Protein AF-A0A9N9QKI6-F1 (afdb_monomer)

Foldseek 3Di:
DVVVVVVVVVVVVVVVVVVVVVVVVVVVVVVVVVVVVVVVVVVVVVVVVVVVVVVVVVVVVVVVVVVVVVVVVVVVVVVVVVCVVCVVVVPPPPPPDDPPPPPDDDDDDPPPVVVVVVVVVVVVLVVLCVVLVHPDSVCSVVSVVVVVVVVVVVVVVVVVVVVVVVVVVVVVVVVVVVVVVVVVVVVVVVVVVVVVVVVVVVVVVVVVVVVVVVVVVVVVVVVVVVVLLVVLQVLLQVLLPQPDDQDDDPPPDDDPVVVVVDPDRDGDRDDRDPDPVVSVVSSVVSVVSVVVVVVPDDDDPVNVVVVVVVVVVVVVVVVVVVVVVVCVVVVPDDPPPPPPPPDDDPVSVVVVVVVVVVVVVVVPPDDDDDDD

pLDDT: mean 79.23, std 18.13, range [33.47, 97.44]

Structure (mmCIF, N/CA/C/O backbone):
data_AF-A0A9N9QKI6-F1
#
_entry.id   AF-A0A9N9QKI6-F1
#
loop_
_atom_site.group_PDB
_atom_site.id
_atom_site.type_symbol
_atom_site.label_atom_id
_atom_site.label_alt_id
_atom_site.label_comp_id
_atom_site.label_asym_id
_atom_site.label_entity_id
_atom_site.label_seq_id
_atom_site.pdbx_PDB_ins_code
_atom_site.Cartn_x
_atom_site.Cartn_y
_atom_site.Cartn_z
_atom_site.occupancy
_atom_site.B_iso_or_equiv
_atom_site.auth_seq_id
_atom_site.auth_comp_id
_atom_site.auth_asym_id
_atom_site.auth_atom_id
_atom_site.pdbx_PDB_model_num
ATOM 1 N N . MET A 1 1 ? -40.075 35.795 35.682 1.00 77.44 1 MET A N 1
ATOM 2 C CA . MET A 1 1 ? -38.719 36.186 35.231 1.00 77.44 1 MET A CA 1
ATOM 3 C C . MET A 1 1 ? -37.867 34.961 34.896 1.00 77.44 1 MET A C 1
ATOM 5 O O . MET A 1 1 ? -37.485 34.826 33.744 1.00 77.44 1 MET A O 1
ATOM 9 N N . TYR A 1 2 ? -37.691 34.011 35.823 1.00 86.31 2 TYR A N 1
ATOM 10 C CA . TYR A 1 2 ? -36.902 32.781 35.617 1.00 86.31 2 TYR A CA 1
ATOM 11 C C . TYR A 1 2 ? -37.289 31.930 34.400 1.00 86.31 2 TYR A C 1
ATOM 13 O O . TYR A 1 2 ? -36.411 31.477 33.680 1.00 86.31 2 TYR A O 1
ATOM 21 N N . LYS A 1 3 ? -38.587 31.775 34.104 1.00 92.75 3 LYS A N 1
ATOM 22 C CA . LYS A 1 3 ? -39.044 31.003 32.934 1.00 92.75 3 LYS A CA 1
ATOM 23 C C . LYS A 1 3 ? -38.512 31.560 31.604 1.00 92.75 3 LYS A C 1
ATOM 25 O O . LYS A 1 3 ? -38.018 30.800 30.788 1.00 92.75 3 LYS A O 1
ATOM 30 N N . LYS A 1 4 ? -38.510 32.891 31.441 1.00 93.00 4 LYS A N 1
ATOM 31 C CA . LYS A 1 4 ? -37.954 33.552 30.246 1.00 93.00 4 LYS A CA 1
ATOM 32 C C . LYS A 1 4 ? -36.444 33.337 30.124 1.00 93.00 4 LYS A C 1
ATOM 34 O O . LYS A 1 4 ? -35.958 33.111 29.027 1.00 93.00 4 LYS A O 1
ATOM 39 N N . ILE A 1 5 ? -35.717 33.388 31.242 1.00 92.75 5 ILE A N 1
ATOM 40 C CA . ILE A 1 5 ? -34.270 33.122 31.269 1.00 92.75 5 ILE A CA 1
ATOM 41 C C . ILE A 1 5 ? -33.995 31.668 30.858 1.00 92.75 5 ILE A C 1
ATOM 43 O O . ILE A 1 5 ? -33.109 31.410 30.052 1.00 92.75 5 ILE A O 1
ATOM 47 N N . LEU A 1 6 ? -34.795 30.725 31.356 1.00 93.88 6 LEU A N 1
ATOM 48 C CA . LEU A 1 6 ? -34.656 29.301 31.055 1.00 93.88 6 LEU A CA 1
ATOM 49 C C . LEU A 1 6 ? -34.976 28.986 29.583 1.00 93.88 6 LEU A C 1
ATOM 51 O O . LEU A 1 6 ? -34.289 28.174 28.967 1.00 93.88 6 LEU A O 1
ATOM 55 N N . ASP A 1 7 ? -35.965 29.666 29.001 1.00 94.31 7 ASP A N 1
ATOM 56 C CA . ASP A 1 7 ? -36.295 29.548 27.577 1.00 94.31 7 ASP A CA 1
ATOM 57 C C . ASP A 1 7 ? -35.182 30.116 26.677 1.00 94.31 7 ASP A C 1
ATOM 59 O O . ASP A 1 7 ? -34.852 29.505 25.660 1.00 94.31 7 ASP A O 1
ATOM 63 N N . ILE A 1 8 ? -34.551 31.232 27.070 1.00 93.88 8 ILE A N 1
ATOM 64 C CA . ILE A 1 8 ? -33.384 31.792 26.364 1.00 93.88 8 ILE A CA 1
ATOM 65 C C . ILE A 1 8 ? -32.210 30.808 26.417 1.00 93.88 8 ILE A C 1
ATOM 67 O O . ILE A 1 8 ? -31.678 30.452 25.372 1.00 93.88 8 ILE A O 1
ATOM 71 N N . LEU A 1 9 ? -31.871 30.282 27.598 1.00 94.62 9 LEU A N 1
ATOM 72 C CA . LEU A 1 9 ? -30.766 29.328 27.753 1.00 94.62 9 LEU A CA 1
ATOM 73 C C . LEU A 1 9 ? -30.977 28.036 26.952 1.00 94.62 9 LEU A C 1
ATOM 75 O O . LEU A 1 9 ? -30.029 27.501 26.383 1.00 94.62 9 LEU A O 1
ATOM 79 N N . LYS A 1 10 ? -32.216 27.537 26.861 1.00 94.44 10 LYS A N 1
ATOM 80 C CA . LYS A 1 10 ? -32.540 26.384 26.005 1.00 94.44 10 LYS A CA 1
ATOM 81 C C . LYS A 1 10 ? -32.345 26.697 24.525 1.00 94.44 10 LYS A C 1
ATOM 83 O O . LYS A 1 10 ? -31.829 25.858 23.787 1.00 94.44 10 LYS A O 1
ATOM 88 N N . LYS A 1 11 ? -32.750 27.893 24.093 1.00 95.00 11 LYS A N 1
ATOM 89 C CA . LYS A 1 11 ? -32.579 28.337 22.709 1.00 95.00 11 LYS A CA 1
ATOM 90 C C . LYS A 1 11 ? -31.095 28.489 22.364 1.00 95.00 11 LYS A C 1
ATOM 92 O O . LYS A 1 11 ? -30.660 27.966 21.343 1.00 95.00 11 LYS A O 1
ATOM 97 N N . ASP A 1 12 ? -30.322 29.107 23.251 1.00 95.12 12 ASP A N 1
ATOM 98 C CA . ASP A 1 12 ? -28.875 29.269 23.103 1.00 95.12 12 ASP A CA 1
ATOM 99 C C . ASP A 1 12 ? -28.168 27.914 23.082 1.00 95.12 12 ASP A C 1
ATOM 101 O O . ASP A 1 12 ? -27.358 27.662 22.195 1.00 95.12 12 ASP A O 1
ATOM 105 N N . SER A 1 13 ? -28.539 26.992 23.978 1.00 94.62 13 SER A N 1
ATOM 106 C CA . SER A 1 13 ? -28.019 25.622 23.965 1.00 94.62 13 SER A CA 1
ATOM 107 C C . SER A 1 13 ? -28.255 24.939 22.618 1.00 94.62 13 SER A C 1
ATOM 109 O O . SER A 1 13 ? -27.341 24.306 22.101 1.00 94.62 13 SER A O 1
ATOM 111 N N . SER A 1 14 ? -29.445 25.084 22.026 1.00 93.81 14 SER A N 1
ATOM 112 C CA . SER A 1 14 ? -29.738 24.520 20.704 1.00 93.81 14 SER A CA 1
ATOM 113 C C . SER A 1 14 ? -28.871 25.140 19.606 1.00 93.81 14 SER A C 1
ATOM 115 O O . SER A 1 14 ? -28.397 24.414 18.734 1.00 93.81 14 SER A O 1
ATOM 117 N N . TYR A 1 15 ? -28.649 26.458 19.633 1.00 95.62 15 TYR A N 1
ATOM 118 C CA . TYR A 1 15 ? -27.771 27.119 18.665 1.00 95.62 15 TYR A CA 1
ATOM 119 C C . TYR A 1 15 ? -26.319 26.660 18.816 1.00 95.62 15 TYR A C 1
ATOM 121 O O . TYR A 1 15 ? -25.678 26.331 17.818 1.00 95.62 15 TYR A O 1
ATOM 129 N N . PHE A 1 16 ? -25.813 26.569 20.048 1.00 95.81 16 PHE A N 1
ATOM 130 C CA . PHE A 1 16 ? -24.457 26.089 20.305 1.00 95.81 16 PHE A CA 1
ATOM 131 C C . PHE A 1 16 ? -24.263 24.639 19.857 1.00 95.81 16 PHE A C 1
ATOM 133 O O . PHE A 1 16 ? -23.225 24.330 19.276 1.00 95.81 16 PHE A O 1
ATOM 140 N N . THR A 1 17 ? -25.251 23.759 20.048 1.00 95.69 17 THR A N 1
ATOM 141 C CA . THR A 1 17 ? -25.173 22.374 19.561 1.00 95.69 17 THR A CA 1
ATOM 142 C C . THR A 1 17 ? -25.013 22.317 18.042 1.00 95.69 17 THR A C 1
ATOM 144 O O . THR A 1 17 ? -24.105 21.643 17.560 1.00 95.69 17 THR A O 1
ATOM 147 N N . VAL A 1 18 ? -25.824 23.070 17.289 1.00 95.94 18 VAL A N 1
ATOM 148 C CA . VAL A 1 18 ? -25.746 23.101 15.817 1.00 95.94 18 VAL A CA 1
ATOM 149 C C . VAL A 1 18 ? -24.390 23.631 15.340 1.00 95.94 18 VAL A C 1
ATOM 151 O O . VAL A 1 18 ? -23.778 23.052 14.444 1.00 95.94 18 VAL A O 1
ATOM 154 N N . VAL A 1 19 ? -23.879 24.697 15.966 1.00 96.19 19 VAL A N 1
ATOM 155 C CA . VAL A 1 19 ? -22.561 25.263 15.630 1.00 96.19 19 VAL A CA 1
ATOM 156 C C . VAL A 1 19 ? -21.435 24.269 15.928 1.00 96.19 19 VAL A C 1
ATOM 158 O O . VAL A 1 19 ? -20.532 24.098 15.110 1.00 96.19 19 VAL A O 1
ATOM 161 N N . LEU A 1 20 ? -21.488 23.572 17.066 1.00 96.25 20 LEU A N 1
ATOM 162 C CA . LEU A 1 20 ? -20.483 22.571 17.431 1.00 96.25 20 LEU A CA 1
ATOM 163 C C . LEU A 1 20 ? -20.499 21.359 16.494 1.00 96.25 20 LEU A C 1
ATOM 165 O O . LEU A 1 20 ? -19.438 20.821 16.177 1.00 96.25 20 LEU A O 1
ATOM 169 N N . GLU A 1 21 ? -21.670 20.916 16.037 1.00 95.56 21 GLU A N 1
ATOM 170 C CA . GLU A 1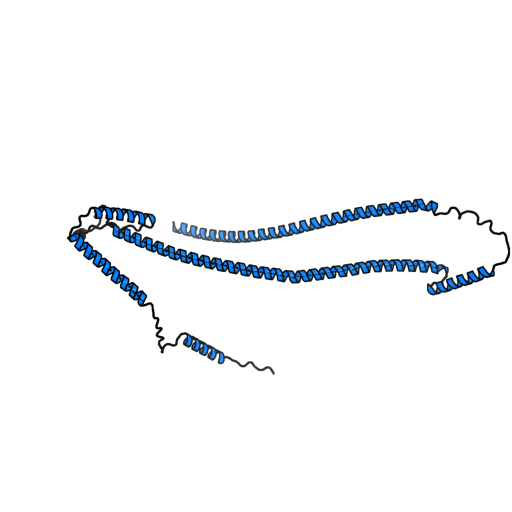 21 ? -21.764 19.841 15.045 1.00 95.56 21 GLU A CA 1
ATOM 171 C C . GLU A 1 21 ? -21.216 20.264 13.681 1.00 95.56 21 GLU A C 1
ATOM 173 O O . GLU A 1 21 ? -20.446 19.511 13.078 1.00 95.56 21 GLU A O 1
ATOM 178 N N . ALA A 1 22 ? -21.530 21.483 13.232 1.00 95.38 22 ALA A N 1
ATOM 179 C CA . ALA A 1 22 ? -20.972 22.041 12.003 1.00 95.38 22 ALA A CA 1
ATOM 180 C C . ALA A 1 22 ? -19.438 22.138 12.071 1.00 95.38 22 ALA A C 1
ATOM 182 O O . ALA A 1 22 ? -18.756 21.698 11.146 1.00 95.38 22 ALA A O 1
ATOM 183 N N . LEU A 1 23 ? -18.883 22.610 13.194 1.00 96.06 23 LEU A N 1
ATOM 184 C CA . LEU A 1 23 ? -17.434 22.659 13.416 1.00 96.06 23 LEU A CA 1
ATOM 185 C C . LEU A 1 23 ? -16.793 21.266 13.401 1.00 96.06 23 LEU A C 1
ATOM 187 O O . LEU A 1 23 ? -15.739 21.079 12.801 1.00 96.06 23 LEU A O 1
ATOM 191 N N . LYS A 1 24 ? -17.430 20.257 14.008 1.00 96.62 24 LYS A N 1
ATOM 192 C CA . LYS A 1 24 ? -16.926 18.872 13.967 1.00 96.62 24 LYS A CA 1
ATOM 193 C C . LYS A 1 24 ? -16.885 18.316 12.544 1.00 96.62 24 LYS A C 1
ATOM 195 O O . LYS A 1 24 ? -15.946 17.594 12.202 1.00 96.62 24 LYS A O 1
ATOM 200 N N . LEU A 1 25 ? -17.902 18.607 11.732 1.00 96.19 25 LEU A N 1
ATOM 201 C CA . LEU A 1 25 ? -17.941 18.200 10.327 1.00 96.19 25 LEU A CA 1
ATOM 202 C C . LEU A 1 25 ? -16.851 18.901 9.516 1.00 96.19 25 LEU A C 1
ATOM 204 O O . LEU A 1 25 ? -16.135 18.230 8.772 1.00 96.19 25 LEU A O 1
ATOM 208 N N . ASP A 1 26 ? -16.679 20.206 9.716 1.00 97.25 26 ASP A N 1
ATOM 209 C CA . ASP A 1 26 ? -15.653 20.985 9.026 1.00 97.25 26 ASP A CA 1
ATOM 210 C C . ASP A 1 26 ? -14.239 20.522 9.405 1.00 97.25 26 ASP A C 1
ATOM 212 O O . ASP A 1 26 ? -13.434 20.236 8.524 1.00 97.25 26 ASP A O 1
ATOM 216 N N . CYS A 1 27 ? -13.952 20.280 10.690 1.00 94.00 27 CYS A N 1
ATOM 217 C CA . CYS A 1 27 ? -12.669 19.709 11.114 1.00 94.00 27 CYS A CA 1
ATOM 218 C C . CYS A 1 27 ? -12.373 18.356 10.447 1.00 94.00 27 CYS A C 1
ATOM 220 O O . CYS A 1 27 ? -11.236 18.092 10.054 1.00 94.00 27 CYS A O 1
ATOM 222 N N . ARG A 1 28 ? -13.381 17.487 10.282 1.00 94.75 28 ARG A N 1
ATOM 223 C CA . ARG A 1 28 ? -13.208 16.213 9.560 1.00 94.75 28 ARG A CA 1
ATOM 224 C C . ARG A 1 28 ? -12.932 16.435 8.074 1.00 94.75 28 ARG A C 1
ATOM 226 O O . ARG A 1 28 ? -12.113 15.716 7.504 1.00 94.75 28 ARG A O 1
ATOM 233 N N . ALA A 1 29 ? -13.611 17.394 7.447 1.00 94.00 29 ALA A N 1
ATOM 234 C CA . ALA A 1 29 ? -13.394 17.737 6.046 1.00 94.00 29 ALA A CA 1
ATOM 235 C C . ALA A 1 29 ? -11.991 18.323 5.827 1.00 94.00 29 ALA A C 1
ATOM 237 O O . ALA A 1 29 ? -11.254 17.833 4.974 1.00 94.00 29 ALA A O 1
ATOM 238 N N . GLN A 1 30 ? -11.579 19.283 6.659 1.00 95.81 30 GLN A N 1
ATOM 239 C CA . GLN A 1 30 ? -10.234 19.858 6.644 1.00 95.81 30 GLN A CA 1
ATOM 240 C C . GLN A 1 30 ? -9.158 18.792 6.870 1.00 95.81 30 GLN A C 1
ATOM 242 O O . GLN A 1 30 ? -8.175 18.759 6.135 1.00 95.81 30 GLN A O 1
ATOM 247 N N . GLY A 1 31 ? -9.369 17.870 7.817 1.00 95.06 31 GLY A N 1
ATOM 248 C CA . GLY A 1 31 ? -8.457 16.749 8.051 1.00 95.06 31 GLY A CA 1
ATOM 249 C C . GLY A 1 31 ? -8.259 15.876 6.808 1.00 95.06 31 GLY A C 1
ATOM 250 O O . GLY A 1 31 ? -7.126 15.541 6.467 1.00 95.06 31 GLY A O 1
ATOM 251 N N . LYS A 1 32 ? -9.338 15.572 6.072 1.00 95.38 32 LYS A N 1
ATOM 252 C CA . LYS A 1 32 ? -9.251 14.840 4.796 1.00 95.38 32 LYS A CA 1
ATOM 253 C C . LYS A 1 32 ? -8.505 15.631 3.722 1.00 95.38 32 LYS A C 1
ATOM 255 O O . LYS A 1 32 ? -7.673 15.057 3.027 1.00 95.38 32 LYS A O 1
ATOM 260 N N . CYS A 1 33 ? -8.776 16.929 3.597 1.00 95.00 33 CYS A N 1
ATOM 261 C CA . CYS A 1 33 ? -8.074 17.789 2.643 1.00 95.00 33 CYS A CA 1
ATOM 262 C C . CYS A 1 33 ? -6.569 17.852 2.935 1.00 95.00 33 CYS A C 1
ATOM 264 O O . CYS A 1 33 ? -5.764 17.769 2.012 1.00 95.00 33 CYS A O 1
ATOM 266 N N . LEU A 1 34 ? -6.184 17.961 4.209 1.00 95.19 34 LEU A N 1
ATOM 267 C CA . LEU A 1 34 ? -4.786 18.049 4.630 1.00 95.19 34 LEU A CA 1
ATOM 268 C C . LEU A 1 34 ? -4.047 16.723 4.401 1.00 95.19 34 LEU A C 1
ATOM 270 O O . LEU A 1 34 ? -2.918 16.726 3.910 1.00 95.19 34 LEU A O 1
ATOM 274 N N . MET A 1 35 ? -4.708 15.592 4.661 1.00 94.50 35 MET A N 1
ATOM 275 C CA . MET A 1 35 ? -4.182 14.264 4.332 1.00 94.50 35 MET A CA 1
ATOM 276 C C . MET A 1 35 ? -3.962 14.108 2.820 1.00 94.50 35 MET A C 1
ATOM 278 O O . MET A 1 35 ? -2.855 13.779 2.406 1.00 94.50 35 MET A O 1
ATOM 282 N N . GLY A 1 36 ? -4.955 14.458 1.994 1.00 93.56 36 GLY A N 1
ATOM 283 C CA . GLY A 1 36 ? -4.822 14.395 0.533 1.00 93.56 36 GLY A CA 1
ATOM 284 C C . GLY A 1 36 ? -3.749 15.338 -0.025 1.00 93.56 36 GLY A C 1
ATOM 285 O O . GLY A 1 36 ? -2.999 14.967 -0.924 1.00 93.56 36 GLY A O 1
ATOM 286 N N . ALA A 1 37 ? -3.608 16.541 0.541 1.00 93.94 37 ALA A N 1
ATOM 287 C CA . ALA A 1 37 ? -2.525 17.456 0.180 1.00 93.94 37 ALA A CA 1
ATOM 288 C C . ALA A 1 37 ? -1.141 16.886 0.539 1.00 93.94 37 ALA A C 1
ATOM 290 O O . ALA A 1 37 ? -0.186 17.068 -0.214 1.00 93.94 37 ALA A O 1
ATOM 291 N N . THR A 1 38 ? -1.041 16.169 1.661 1.00 93.94 38 THR A N 1
ATOM 292 C CA . THR A 1 38 ? 0.203 15.525 2.105 1.00 93.94 38 THR A CA 1
ATOM 293 C C . THR A 1 38 ? 0.582 14.363 1.190 1.00 93.94 38 THR A C 1
ATOM 295 O O . THR A 1 38 ? 1.728 14.294 0.755 1.00 93.94 38 THR A O 1
ATOM 298 N N . GLU A 1 39 ? -0.373 13.500 0.837 1.00 94.25 39 GLU A N 1
ATOM 299 C CA . GLU A 1 39 ? -0.168 12.397 -0.114 1.00 94.25 39 GLU A CA 1
ATOM 300 C C . GLU A 1 39 ? 0.301 12.919 -1.481 1.00 94.25 39 GLU A C 1
ATOM 302 O O . GLU A 1 39 ? 1.293 12.443 -2.031 1.00 94.25 39 GLU A O 1
ATOM 307 N N . MET A 1 40 ? -0.346 13.967 -2.002 1.00 94.62 40 MET A N 1
ATOM 308 C CA . MET A 1 40 ? 0.076 14.606 -3.254 1.00 94.62 40 MET A CA 1
ATOM 309 C C . MET A 1 40 ? 1.467 15.240 -3.148 1.00 94.62 40 MET A C 1
ATOM 311 O O . MET A 1 40 ? 2.255 15.158 -4.090 1.00 94.62 40 MET A O 1
ATOM 315 N N . GLY A 1 41 ? 1.788 15.851 -2.005 1.00 96.06 41 GLY A N 1
ATOM 316 C CA . GLY A 1 41 ? 3.115 16.398 -1.732 1.00 96.06 41 GLY A CA 1
ATOM 317 C C . GLY A 1 41 ? 4.204 15.323 -1.728 1.00 96.06 41 GLY A C 1
ATOM 318 O O . GLY A 1 41 ? 5.265 15.534 -2.312 1.00 96.06 41 GLY A O 1
ATOM 319 N N . GLN A 1 42 ? 3.927 14.161 -1.132 1.00 92.75 42 GLN A N 1
ATOM 320 C CA . GLN A 1 42 ? 4.841 13.016 -1.124 1.00 92.75 42 GLN A CA 1
ATO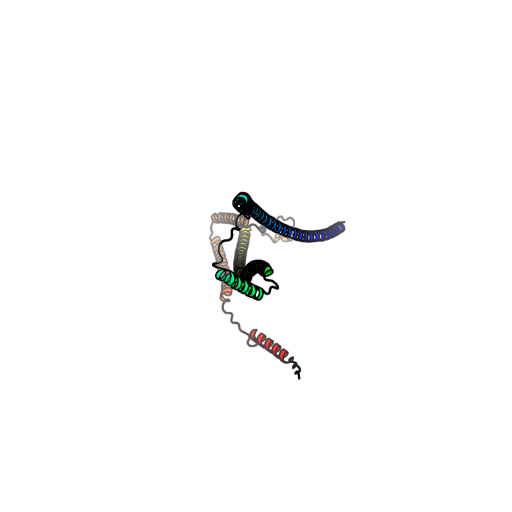M 321 C C . GLN A 1 42 ? 5.080 12.480 -2.538 1.00 92.75 42 GLN A C 1
ATOM 323 O O . GLN A 1 42 ? 6.231 12.381 -2.955 1.00 92.75 42 GLN A O 1
ATOM 328 N N . LEU A 1 43 ? 4.017 12.249 -3.314 1.00 92.69 43 LEU A N 1
ATOM 329 C CA . LEU A 1 43 ? 4.129 11.792 -4.705 1.00 92.69 43 LEU A CA 1
ATOM 330 C C . LEU A 1 43 ? 4.928 12.770 -5.579 1.00 92.69 43 LEU A C 1
ATOM 332 O O . LEU A 1 43 ? 5.757 12.362 -6.391 1.00 92.69 43 LEU A O 1
ATOM 336 N N . ALA A 1 44 ? 4.706 14.076 -5.410 1.00 94.31 44 ALA A N 1
ATOM 337 C CA . ALA A 1 44 ? 5.462 15.094 -6.132 1.00 94.31 44 ALA A CA 1
ATOM 338 C C . ALA A 1 44 ? 6.951 15.099 -5.743 1.00 94.31 44 ALA A C 1
ATOM 340 O O . ALA A 1 44 ? 7.808 15.340 -6.596 1.00 94.31 44 ALA A O 1
ATOM 341 N N . MET A 1 45 ? 7.262 14.829 -4.473 1.00 94.00 45 MET A N 1
ATOM 342 C CA . MET A 1 45 ? 8.632 14.747 -3.970 1.00 94.00 45 MET A CA 1
ATOM 343 C C . MET A 1 45 ? 9.361 13.513 -4.509 1.00 94.00 45 MET A C 1
ATOM 345 O O . MET A 1 45 ? 10.482 13.647 -4.996 1.00 94.00 45 MET A O 1
ATOM 349 N N . GLU A 1 46 ? 8.704 12.351 -4.512 1.00 94.12 46 GLU A N 1
ATOM 350 C CA . GLU A 1 46 ? 9.223 11.122 -5.128 1.00 94.12 46 GLU A CA 1
ATOM 351 C C . GLU A 1 46 ? 9.506 11.336 -6.619 1.00 94.12 46 GLU A C 1
ATOM 353 O O . GLU A 1 46 ? 10.614 11.081 -7.091 1.00 94.12 46 GLU A O 1
ATOM 358 N N . TYR A 1 47 ? 8.552 11.925 -7.348 1.00 95.56 47 TYR A N 1
ATOM 359 C CA . TYR A 1 47 ? 8.730 12.229 -8.767 1.00 95.56 47 TYR A CA 1
ATOM 360 C C . TYR A 1 47 ? 9.897 13.195 -9.025 1.00 95.56 47 TYR A C 1
ATOM 362 O O . TYR A 1 47 ? 10.633 13.058 -10.008 1.00 95.56 47 TYR A O 1
ATOM 370 N N . LEU A 1 48 ? 10.083 14.191 -8.154 1.00 95.50 48 LEU A N 1
ATOM 371 C CA . LEU A 1 48 ? 11.200 15.125 -8.249 1.00 95.50 48 LEU A CA 1
ATOM 372 C C . LEU A 1 48 ? 12.544 14.416 -8.037 1.00 95.50 48 LEU A C 1
ATOM 374 O O . LEU A 1 48 ? 13.504 14.706 -8.756 1.00 95.50 48 LEU A O 1
ATOM 378 N N . ASP A 1 49 ? 12.626 13.513 -7.065 1.00 95.06 49 ASP A N 1
ATOM 379 C CA . ASP A 1 49 ? 13.857 12.791 -6.760 1.00 95.06 49 ASP A CA 1
ATOM 380 C C . ASP A 1 49 ? 14.213 11.771 -7.850 1.00 95.06 49 ASP A C 1
ATOM 382 O O . ASP A 1 49 ? 15.372 11.735 -8.276 1.00 95.06 49 ASP A O 1
ATOM 386 N N . ASP A 1 50 ? 13.228 11.071 -8.418 1.00 94.62 50 ASP A N 1
ATOM 387 C CA . ASP A 1 50 ? 13.414 10.234 -9.610 1.00 94.62 50 ASP A CA 1
ATOM 388 C C . ASP A 1 50 ? 13.955 11.056 -10.785 1.00 94.62 50 ASP A C 1
ATOM 390 O O . ASP A 1 50 ? 14.933 10.681 -11.440 1.00 94.62 50 ASP A O 1
ATOM 394 N N . ARG A 1 51 ? 13.374 12.238 -11.027 1.00 93.75 51 ARG A N 1
ATOM 395 C CA . ARG A 1 51 ? 13.829 13.132 -12.099 1.00 93.75 51 ARG A CA 1
ATOM 396 C C . ARG A 1 51 ? 15.246 13.635 -11.877 1.00 93.75 51 ARG A C 1
ATOM 398 O O . ARG A 1 51 ? 16.016 13.676 -12.837 1.00 93.75 51 ARG A O 1
ATOM 405 N N . LYS A 1 52 ? 15.623 13.985 -10.644 1.00 96.31 52 LYS A N 1
ATOM 406 C CA . LYS A 1 52 ? 17.010 14.348 -10.308 1.00 96.31 52 LYS A CA 1
ATOM 407 C C . LYS A 1 52 ? 17.960 13.178 -10.539 1.00 96.31 52 LYS A C 1
ATOM 409 O O . LYS A 1 52 ? 19.057 13.383 -11.059 1.00 96.31 52 LYS A O 1
ATOM 414 N N . PHE A 1 53 ? 17.563 11.966 -10.159 1.00 95.94 53 PHE A N 1
ATOM 415 C CA . PHE A 1 53 ? 18.373 10.773 -10.370 1.00 95.94 53 PHE A CA 1
ATOM 416 C C . PHE A 1 53 ? 18.608 10.511 -11.863 1.00 95.94 53 PHE A C 1
ATOM 418 O O . PHE A 1 53 ? 19.761 10.354 -12.276 1.00 95.94 53 PHE A O 1
ATOM 425 N N . GLU A 1 54 ? 17.553 10.545 -12.683 1.00 95.44 54 GLU A N 1
ATOM 426 C CA . GLU A 1 54 ? 17.673 10.389 -14.136 1.00 95.44 54 GLU A CA 1
ATOM 427 C C . GLU A 1 54 ? 18.545 11.480 -14.762 1.00 95.44 54 GLU A C 1
ATOM 429 O O . GLU A 1 54 ? 19.418 11.171 -15.573 1.00 95.44 54 GLU A O 1
ATOM 434 N N . PHE A 1 55 ? 18.377 12.740 -14.345 1.00 96.88 55 PHE A N 1
ATOM 435 C CA . PHE A 1 55 ? 19.219 13.840 -14.816 1.00 96.88 55 PHE A CA 1
ATOM 436 C C . PHE A 1 55 ? 20.694 13.614 -14.489 1.00 96.88 55 PHE A C 1
ATOM 438 O O . PHE A 1 55 ? 21.543 13.742 -15.367 1.00 96.88 55 PHE A O 1
ATOM 445 N N . ASN A 1 56 ? 21.006 13.228 -13.251 1.00 96.38 56 ASN A N 1
ATOM 446 C CA . ASN A 1 56 ? 22.379 12.957 -12.827 1.00 96.38 56 ASN A CA 1
ATOM 447 C C . ASN A 1 56 ? 22.992 11.775 -13.589 1.00 96.38 56 ASN A C 1
ATOM 449 O O . ASN A 1 56 ? 24.185 11.784 -13.908 1.00 96.38 56 ASN A O 1
ATOM 453 N N . LYS A 1 57 ? 22.196 10.741 -13.875 1.00 96.62 57 LYS A N 1
ATOM 454 C CA . LYS A 1 57 ? 22.627 9.600 -14.687 1.00 96.62 57 LYS A CA 1
ATOM 455 C C . LYS A 1 57 ? 22.932 10.043 -16.118 1.00 96.62 57 LYS A C 1
ATOM 457 O O . LYS A 1 57 ? 24.033 9.789 -16.607 1.00 96.62 57 LYS A O 1
ATOM 462 N N . LEU A 1 58 ? 22.008 10.768 -16.744 1.00 96.19 58 LEU A N 1
ATOM 463 C CA . LEU A 1 58 ? 22.163 11.281 -18.101 1.00 96.19 58 LEU A CA 1
ATOM 464 C C . LEU A 1 58 ? 23.361 12.234 -18.211 1.00 96.19 58 LEU A C 1
ATOM 466 O O . LEU A 1 58 ? 24.140 12.148 -19.156 1.00 96.19 58 LEU A O 1
ATOM 470 N N . GLU A 1 59 ? 23.569 13.105 -17.223 1.00 97.00 59 GLU A N 1
ATOM 471 C CA . GLU A 1 59 ? 24.716 14.012 -17.185 1.00 97.00 59 GLU A CA 1
ATOM 472 C C . GLU A 1 59 ? 26.045 13.238 -17.163 1.00 97.00 59 GLU A C 1
ATOM 474 O O . GLU A 1 59 ? 26.985 13.584 -17.886 1.00 97.00 59 GLU A O 1
ATOM 479 N N . LYS A 1 60 ? 26.133 12.163 -16.367 1.00 96.94 60 LYS A N 1
ATOM 480 C CA . LYS A 1 60 ? 27.317 11.290 -16.329 1.00 96.94 60 LYS A CA 1
ATOM 481 C C . LYS A 1 60 ? 27.554 10.604 -17.674 1.00 96.94 60 LYS A C 1
ATOM 483 O O . LYS A 1 60 ? 28.694 10.587 -18.140 1.00 96.94 60 LYS A O 1
ATOM 488 N N . GLU A 1 61 ? 26.503 10.083 -18.304 1.00 96.25 61 GLU A N 1
ATOM 489 C CA . GLU A 1 61 ? 26.580 9.444 -19.624 1.00 96.25 61 GLU A CA 1
ATOM 490 C C . GLU A 1 61 ? 27.030 10.433 -20.708 1.00 96.25 61 GLU A C 1
ATOM 492 O O . GLU A 1 61 ? 27.958 10.141 -21.465 1.00 96.25 61 GLU A O 1
ATOM 497 N N . ILE A 1 62 ? 26.463 11.643 -20.732 1.00 95.88 62 ILE A N 1
ATOM 498 C CA . ILE A 1 62 ? 26.862 12.708 -21.663 1.00 95.88 62 ILE A CA 1
ATOM 499 C C . ILE A 1 62 ? 28.329 13.086 -21.446 1.00 95.88 62 ILE A C 1
ATOM 501 O O . ILE A 1 62 ? 29.086 13.179 -22.413 1.00 95.88 62 ILE A O 1
ATOM 505 N N . LYS A 1 63 ? 28.772 13.267 -20.195 1.00 97.12 63 LYS A N 1
ATOM 506 C CA . LYS A 1 63 ? 30.180 13.577 -19.889 1.00 97.12 63 LYS A CA 1
ATOM 507 C C . LYS A 1 63 ? 31.126 12.468 -20.349 1.00 97.12 63 LYS A C 1
ATOM 509 O O . LYS A 1 63 ? 32.202 12.770 -20.867 1.00 97.12 63 LYS A O 1
ATOM 514 N N . ALA A 1 64 ? 30.749 11.202 -20.172 1.00 96.25 64 ALA A N 1
ATOM 515 C CA . ALA A 1 64 ? 31.535 10.067 -20.649 1.00 96.25 64 ALA A CA 1
ATOM 516 C C . ALA A 1 64 ? 31.624 10.057 -22.184 1.00 96.25 64 ALA A C 1
ATOM 518 O O . ALA A 1 64 ? 32.727 9.997 -22.729 1.00 96.25 64 ALA A O 1
ATOM 519 N N . ASN A 1 65 ? 30.490 10.232 -22.868 1.00 96.62 65 ASN A N 1
ATOM 520 C CA . ASN A 1 65 ? 30.419 10.289 -24.328 1.00 96.62 65 ASN A CA 1
ATOM 521 C C . ASN A 1 65 ? 31.237 11.458 -24.903 1.00 96.62 65 ASN A C 1
ATOM 523 O O . ASN A 1 65 ? 31.978 11.289 -25.868 1.00 96.62 65 ASN A O 1
ATOM 527 N N . MET A 1 66 ? 31.167 12.639 -24.281 1.00 95.56 66 MET A N 1
ATOM 528 C CA . MET A 1 66 ? 31.966 13.802 -24.679 1.00 95.56 66 MET A CA 1
ATOM 529 C C . MET A 1 66 ? 33.468 13.532 -24.562 1.00 95.56 66 MET A C 1
ATOM 531 O O . MET A 1 66 ? 34.213 13.828 -25.495 1.00 95.56 66 MET A O 1
ATOM 535 N N . LYS A 1 67 ? 33.918 12.906 -23.465 1.00 96.69 67 LYS A N 1
ATOM 536 C CA . LYS A 1 67 ? 35.328 12.510 -23.302 1.00 96.69 67 LYS A CA 1
ATOM 537 C C . LYS A 1 67 ? 35.764 11.481 -24.345 1.00 96.69 67 LYS A C 1
ATOM 539 O O . LYS A 1 67 ? 36.887 11.551 -24.839 1.00 96.69 67 LYS A O 1
ATOM 544 N N . GLU A 1 68 ? 34.907 10.525 -24.681 1.00 95.12 68 GLU A N 1
ATOM 545 C CA . GLU A 1 68 ? 35.188 9.519 -25.708 1.00 95.12 68 GLU A CA 1
ATOM 546 C C . GLU A 1 68 ? 35.281 10.137 -27.110 1.00 95.12 68 GLU A C 1
ATOM 548 O O . GLU A 1 68 ? 36.243 9.881 -27.840 1.00 95.12 68 GLU A O 1
ATOM 553 N N . ARG A 1 69 ? 34.349 11.031 -27.461 1.00 94.19 69 ARG A N 1
ATOM 554 C CA . ARG A 1 69 ? 34.407 11.809 -28.707 1.00 94.19 69 ARG A CA 1
ATOM 555 C C . ARG A 1 69 ? 35.669 12.655 -28.789 1.00 94.19 69 ARG A C 1
ATOM 557 O O . ARG A 1 69 ? 36.308 12.679 -29.836 1.00 94.19 69 ARG A O 1
ATOM 564 N N . GLU A 1 70 ? 36.069 13.301 -27.695 1.00 96.44 70 GLU A N 1
ATOM 565 C CA . GLU A 1 70 ? 37.310 14.078 -27.648 1.00 96.44 70 GLU A CA 1
ATOM 566 C C . GLU A 1 70 ? 38.545 13.194 -27.897 1.00 96.44 70 GLU A C 1
ATOM 568 O O . GLU A 1 70 ? 39.435 13.570 -28.662 1.00 96.44 70 GLU A O 1
ATOM 573 N N . ARG A 1 71 ? 38.600 11.996 -27.297 1.00 95.62 71 ARG A N 1
ATOM 574 C CA . ARG A 1 71 ? 39.680 11.022 -27.544 1.00 95.62 71 ARG A CA 1
ATOM 575 C C . ARG A 1 71 ? 39.711 10.572 -29.002 1.00 95.62 71 ARG A C 1
ATOM 577 O O . ARG A 1 71 ? 40.779 10.571 -29.607 1.00 95.62 71 ARG A O 1
ATOM 584 N N . THR A 1 72 ? 38.551 10.250 -29.566 1.00 94.56 72 THR A N 1
ATOM 585 C CA . THR A 1 72 ? 38.419 9.809 -30.961 1.00 94.56 72 THR A CA 1
ATOM 586 C C . THR A 1 72 ? 38.869 10.907 -31.924 1.00 94.56 72 THR A C 1
ATOM 588 O O . THR A 1 72 ? 39.682 10.661 -32.809 1.00 94.56 72 THR A O 1
ATOM 591 N N . LEU A 1 73 ? 38.447 12.154 -31.691 1.00 96.06 73 LEU A N 1
ATOM 592 C CA . LEU A 1 73 ? 38.903 13.315 -32.461 1.00 96.06 73 LEU A CA 1
ATOM 593 C C . LEU A 1 73 ? 40.419 13.513 -32.379 1.00 96.06 73 LEU A C 1
ATOM 595 O O . LEU A 1 73 ? 41.042 13.857 -33.381 1.00 96.06 73 LEU A O 1
ATOM 599 N N . LYS A 1 74 ? 41.033 13.294 -31.209 1.00 96.12 74 LYS A N 1
ATOM 600 C CA . LYS A 1 74 ? 42.496 13.357 -31.066 1.00 96.12 74 LYS A CA 1
ATOM 601 C C . LYS A 1 74 ? 43.197 12.277 -31.891 1.00 96.12 74 LYS A C 1
ATOM 603 O O . LYS A 1 74 ? 44.234 12.582 -32.469 1.00 96.12 74 LYS A O 1
ATOM 608 N N . LEU A 1 75 ? 42.658 11.058 -31.959 1.00 94.56 75 LEU A N 1
ATOM 609 C CA . LEU A 1 75 ? 43.220 9.984 -32.787 1.00 94.56 75 LEU A CA 1
ATOM 610 C C . LEU A 1 75 ? 43.123 10.318 -34.276 1.00 94.56 75 LEU A C 1
ATOM 612 O O . LEU A 1 75 ? 44.151 10.357 -34.942 1.00 94.56 75 LEU A O 1
ATOM 616 N N . VAL A 1 76 ? 41.935 10.693 -34.757 1.00 94.50 76 VAL A N 1
ATOM 617 C CA . VAL A 1 76 ? 41.728 11.072 -36.165 1.00 94.50 76 VAL A CA 1
ATOM 618 C C . VAL A 1 76 ? 42.632 12.240 -36.564 1.00 94.50 76 VAL A C 1
ATOM 620 O O . VAL A 1 76 ? 43.235 12.222 -37.630 1.00 94.50 76 VAL A O 1
ATOM 623 N N . ARG A 1 77 ? 42.804 13.249 -35.697 1.00 94.38 77 ARG A N 1
ATOM 624 C CA . ARG A 1 77 ? 43.738 14.358 -35.963 1.00 94.38 77 ARG A CA 1
ATOM 625 C C . ARG A 1 77 ? 45.187 13.889 -36.108 1.00 94.38 77 ARG A C 1
ATOM 627 O O . ARG A 1 77 ? 45.897 14.432 -36.947 1.00 94.38 77 ARG A O 1
ATOM 634 N N . ARG A 1 78 ? 45.630 12.910 -35.309 1.00 93.94 78 ARG A N 1
ATOM 635 C CA . ARG A 1 78 ? 46.976 12.324 -35.442 1.00 93.94 78 ARG A CA 1
ATOM 636 C C . ARG A 1 78 ? 47.113 11.523 -36.730 1.00 93.94 78 ARG A C 1
ATOM 638 O O . ARG A 1 78 ? 48.140 11.638 -37.379 1.00 93.94 78 ARG A O 1
ATOM 645 N N . GLU A 1 79 ? 46.100 10.745 -37.098 1.00 91.81 79 GLU A N 1
ATOM 646 C CA . GLU A 1 79 ? 46.096 9.971 -38.345 1.00 91.81 79 GLU A CA 1
ATOM 647 C C . GLU A 1 79 ? 46.135 10.883 -39.569 1.00 91.81 79 GLU A C 1
ATOM 649 O O . GLU A 1 79 ? 46.941 10.659 -40.463 1.00 91.81 79 GLU A O 1
ATOM 654 N N . VAL A 1 80 ? 45.335 11.954 -39.583 1.00 92.38 80 VAL A N 1
ATOM 655 C CA . VAL A 1 80 ? 45.375 12.962 -40.652 1.00 92.38 80 VAL A CA 1
ATOM 656 C C . VAL A 1 80 ? 46.742 13.638 -40.707 1.00 92.38 80 VAL A C 1
ATOM 658 O O . VAL A 1 80 ? 47.285 13.776 -41.796 1.00 92.38 80 VAL A O 1
ATOM 661 N N . ALA A 1 81 ? 47.323 14.022 -39.565 1.00 90.50 81 ALA A N 1
ATOM 662 C CA . ALA A 1 81 ? 48.666 14.603 -39.529 1.00 90.50 81 ALA A CA 1
ATOM 663 C C . ALA A 1 81 ? 49.723 13.632 -40.081 1.00 90.50 81 ALA A C 1
ATOM 665 O O . ALA A 1 81 ? 50.508 14.015 -40.938 1.00 90.50 81 ALA A O 1
ATOM 666 N N . TYR A 1 82 ? 49.685 12.361 -39.669 1.00 89.31 82 TYR A N 1
ATOM 667 C CA . TYR A 1 82 ? 50.566 11.318 -40.196 1.00 89.31 82 TYR A CA 1
ATOM 668 C C . TYR A 1 82 ? 50.400 11.137 -41.708 1.00 89.31 82 TYR A C 1
ATOM 670 O O . TYR A 1 82 ? 51.388 11.066 -42.434 1.00 89.31 82 TYR A O 1
ATOM 678 N N . LEU A 1 83 ? 49.156 11.100 -42.195 1.00 85.38 83 LEU A N 1
ATOM 679 C CA . LEU A 1 83 ? 48.863 10.962 -43.616 1.00 85.38 83 LEU A CA 1
ATOM 680 C C . LEU A 1 83 ? 49.440 12.153 -44.393 1.00 85.38 83 LEU A C 1
ATOM 682 O O . LEU A 1 83 ? 50.189 11.949 -45.344 1.00 85.38 83 LEU A O 1
ATOM 686 N N . VAL A 1 84 ? 49.156 13.381 -43.945 1.00 86.50 84 VAL A N 1
ATOM 687 C CA . VAL A 1 84 ? 49.653 14.634 -44.538 1.00 86.50 84 VAL A CA 1
ATOM 688 C C . VAL A 1 84 ? 51.183 14.688 -44.550 1.00 86.50 84 VAL A C 1
ATOM 690 O O . VAL A 1 84 ? 51.752 15.042 -45.578 1.00 86.50 84 VAL A O 1
ATOM 693 N N . ASP A 1 85 ? 51.849 14.271 -43.472 1.00 84.06 85 ASP A N 1
ATOM 694 C CA . ASP A 1 85 ? 53.316 14.222 -43.396 1.00 84.06 85 ASP A CA 1
ATOM 695 C C . ASP A 1 85 ? 53.917 13.102 -44.264 1.00 84.06 85 ASP A C 1
ATOM 697 O O . ASP A 1 85 ? 55.045 13.215 -44.744 1.00 84.06 85 ASP A O 1
ATOM 701 N N . SER A 1 86 ? 53.173 12.016 -44.496 1.00 78.25 86 SER A N 1
ATOM 702 C CA . SER A 1 86 ? 53.603 10.896 -45.343 1.00 78.25 86 SER A CA 1
ATOM 703 C C . SER A 1 86 ? 53.384 11.137 -46.844 1.00 78.25 86 SER A C 1
ATOM 705 O O . SER A 1 86 ? 54.128 10.596 -47.661 1.00 78.25 86 SER A O 1
ATOM 707 N N . PHE A 1 87 ? 52.421 11.984 -47.229 1.00 69.88 87 PHE A N 1
ATOM 708 C CA . PHE A 1 87 ? 52.082 12.283 -48.629 1.00 69.88 87 PHE A CA 1
ATOM 709 C C . PHE A 1 87 ? 53.275 12.745 -49.494 1.00 69.88 87 PHE A C 1
ATOM 711 O O . PHE A 1 87 ? 53.413 12.238 -50.609 1.00 69.88 87 PHE A O 1
ATOM 718 N N . PRO A 1 88 ? 54.183 13.625 -49.021 1.00 66.44 88 PRO A N 1
ATOM 719 C CA . PRO A 1 88 ? 55.375 14.026 -49.773 1.00 66.44 88 PRO A CA 1
ATOM 720 C C . PRO A 1 88 ? 56.338 12.873 -50.092 1.00 66.44 88 PRO A C 1
ATOM 722 O O . PRO A 1 88 ? 57.089 12.971 -51.058 1.00 66.44 88 PRO A O 1
ATOM 725 N N . ASN A 1 89 ? 56.313 11.791 -49.304 1.00 60.56 89 ASN A N 1
ATOM 726 C CA . ASN A 1 89 ? 57.163 10.612 -49.492 1.00 60.56 89 ASN A CA 1
ATOM 727 C C . ASN A 1 89 ? 56.493 9.519 -50.344 1.00 60.56 89 ASN A C 1
ATOM 729 O O . ASN A 1 89 ? 57.188 8.650 -50.866 1.00 60.56 89 ASN A O 1
ATOM 733 N N . LEU A 1 90 ? 55.160 9.543 -50.487 1.00 58.28 90 LEU A N 1
ATOM 734 C CA . LEU A 1 90 ? 54.415 8.626 -51.363 1.00 58.28 90 LEU A CA 1
ATOM 735 C C . LEU A 1 90 ? 54.330 9.119 -52.812 1.00 58.28 90 LEU A C 1
ATOM 737 O O . LEU A 1 90 ? 54.145 8.309 -53.720 1.00 58.28 90 LEU A O 1
ATOM 741 N N . ILE A 1 91 ? 54.491 10.422 -53.051 1.00 54.38 91 ILE A N 1
ATOM 742 C CA . ILE A 1 91 ? 54.669 10.951 -54.403 1.00 54.38 91 ILE A CA 1
ATOM 743 C C . ILE A 1 91 ? 56.120 10.665 -54.807 1.00 54.38 91 ILE A C 1
ATOM 745 O O . ILE A 1 91 ? 57.030 11.436 -54.498 1.00 54.38 91 ILE A O 1
ATOM 749 N N . ARG A 1 92 ? 56.353 9.530 -55.481 1.00 52.16 92 ARG A N 1
ATOM 750 C CA . ARG A 1 92 ? 57.628 9.268 -56.163 1.00 52.16 92 ARG A CA 1
ATOM 751 C C . ARG A 1 92 ? 57.920 10.446 -57.090 1.00 52.16 92 ARG A C 1
ATOM 753 O O . ARG A 1 92 ? 57.212 10.667 -58.065 1.00 52.16 92 ARG A O 1
ATOM 760 N N . LYS A 1 93 ? 59.003 11.173 -56.814 1.00 52.25 93 LYS A N 1
ATOM 761 C CA . LYS A 1 93 ? 59.558 12.220 -57.691 1.00 52.25 93 LYS A CA 1
ATOM 762 C C . LYS A 1 93 ? 60.111 11.684 -59.027 1.00 52.25 93 LYS A C 1
ATOM 764 O O . LYS A 1 93 ? 60.710 12.453 -59.766 1.00 52.25 93 LYS A O 1
ATOM 769 N N . GLU A 1 94 ? 59.933 10.401 -59.338 1.00 46.91 94 GLU A N 1
ATOM 770 C CA . GLU A 1 94 ? 60.535 9.747 -60.508 1.00 46.91 94 GLU A CA 1
ATOM 771 C C . GLU A 1 94 ? 59.645 9.737 -61.762 1.00 46.91 94 GLU A C 1
ATOM 773 O O . GLU A 1 94 ? 60.123 9.374 -62.827 1.00 46.91 94 GLU A O 1
ATOM 778 N N . GLU A 1 95 ? 58.391 10.197 -61.705 1.00 51.00 95 GLU A N 1
ATOM 779 C CA . GLU A 1 95 ? 57.498 10.199 -62.885 1.00 51.00 95 GLU A CA 1
ATOM 780 C C . GLU A 1 95 ? 57.446 11.547 -63.634 1.00 51.00 95 GLU A C 1
ATOM 782 O O . GLU A 1 95 ? 56.505 11.816 -64.377 1.00 51.00 95 GLU A O 1
ATOM 787 N N . ALA A 1 96 ? 58.447 12.417 -63.454 1.00 49.25 96 ALA A N 1
ATOM 788 C CA . ALA A 1 96 ? 58.490 13.735 -64.103 1.00 49.25 96 ALA A CA 1
ATOM 789 C C . ALA A 1 96 ? 59.690 13.961 -65.040 1.00 49.25 96 ALA A C 1
ATOM 791 O O . ALA A 1 96 ? 59.874 15.078 -65.521 1.00 49.25 96 ALA A O 1
ATOM 792 N N . THR A 1 97 ? 60.495 12.941 -65.344 1.00 45.50 97 THR A N 1
ATOM 793 C CA . THR A 1 97 ? 61.649 13.094 -66.244 1.00 45.50 97 THR A CA 1
ATOM 794 C C . THR A 1 97 ? 61.850 11.865 -67.124 1.00 45.50 97 THR A C 1
ATOM 796 O O . THR A 1 97 ? 61.960 10.756 -66.613 1.00 45.50 97 THR A O 1
ATOM 799 N N . ASN A 1 98 ? 61.975 12.129 -68.429 1.00 44.47 98 ASN A N 1
ATOM 800 C CA . ASN A 1 98 ? 62.430 11.253 -69.518 1.00 44.47 98 ASN A CA 1
ATOM 801 C C . ASN A 1 98 ? 61.368 10.346 -70.155 1.00 44.47 98 ASN A C 1
ATOM 803 O O . ASN A 1 98 ? 61.386 9.128 -70.020 1.00 44.47 98 ASN A O 1
ATOM 807 N N . LEU A 1 99 ? 60.489 10.970 -70.943 1.00 48.66 99 LEU A N 1
ATOM 808 C CA . LEU A 1 99 ? 59.670 10.307 -71.967 1.00 48.66 99 LEU A CA 1
ATOM 809 C C . LEU A 1 99 ? 60.172 10.600 -73.397 1.00 48.66 99 LEU A C 1
ATOM 811 O O . LEU A 1 99 ? 59.449 10.346 -74.353 1.00 48.66 99 LEU A O 1
ATOM 815 N N . ASP A 1 100 ? 61.395 11.126 -73.540 1.00 43.44 100 ASP A N 1
ATOM 816 C CA . ASP A 1 100 ? 61.929 11.648 -74.813 1.00 43.44 100 ASP A CA 1
ATOM 817 C C . ASP A 1 100 ? 63.100 10.825 -75.394 1.00 43.44 100 ASP A C 1
ATOM 819 O O . ASP A 1 100 ? 63.665 11.209 -76.406 1.00 43.44 100 ASP A O 1
ATOM 823 N N . ASP A 1 101 ? 63.458 9.683 -74.786 1.00 46.62 101 ASP A N 1
ATOM 824 C CA . ASP A 1 101 ? 64.683 8.924 -75.130 1.00 46.62 101 ASP A CA 1
ATOM 825 C C . ASP A 1 101 ? 64.436 7.431 -75.454 1.00 46.62 101 ASP A C 1
ATOM 827 O O . ASP A 1 101 ? 65.322 6.591 -75.321 1.00 46.62 101 ASP A O 1
ATOM 831 N N . LEU A 1 102 ? 63.217 7.060 -75.870 1.00 44.94 102 LEU A N 1
ATOM 832 C CA . LEU A 1 102 ? 62.853 5.667 -76.209 1.00 44.94 102 LEU A CA 1
ATOM 833 C C . LEU A 1 102 ? 62.283 5.502 -77.626 1.00 44.94 102 LEU A C 1
ATOM 835 O O . LEU A 1 102 ? 61.394 4.685 -77.859 1.00 44.94 102 LEU A O 1
ATOM 839 N N . TYR A 1 103 ? 62.825 6.245 -78.589 1.00 47.09 103 TYR A N 1
ATOM 840 C CA . TYR A 1 103 ? 62.667 5.921 -80.008 1.00 47.09 103 TYR A CA 1
ATOM 841 C C . TYR A 1 103 ? 64.035 5.799 -80.677 1.00 47.09 103 TYR A C 1
ATOM 843 O O . TYR A 1 103 ? 64.408 6.615 -81.513 1.00 47.09 103 TYR A O 1
ATOM 851 N N . GLU A 1 104 ? 64.758 4.735 -80.331 1.00 43.41 104 GLU A N 1
ATOM 852 C CA . GLU A 1 104 ? 65.666 4.109 -81.287 1.00 43.41 104 GLU A CA 1
ATOM 853 C C . GLU A 1 104 ? 65.171 2.696 -81.594 1.00 43.41 104 GLU A C 1
ATOM 855 O O . GLU A 1 104 ? 64.933 1.862 -80.722 1.00 43.41 104 GLU A O 1
ATOM 860 N N . ASP A 1 105 ? 64.934 2.516 -82.885 1.00 51.91 105 ASP A N 1
ATOM 861 C CA . ASP A 1 105 ? 64.391 1.360 -83.567 1.00 51.91 105 ASP A CA 1
ATOM 862 C C . ASP A 1 105 ? 65.352 0.167 -83.438 1.00 51.91 105 ASP A C 1
ATOM 864 O O . ASP A 1 105 ? 66.502 0.234 -83.877 1.00 51.91 105 ASP A O 1
ATOM 868 N N . ALA A 1 106 ? 64.886 -0.934 -82.844 1.00 45.31 106 ALA A N 1
ATOM 869 C CA . ALA A 1 106 ? 65.577 -2.216 -82.891 1.00 45.31 106 ALA A CA 1
ATOM 870 C C . ALA A 1 106 ? 64.569 -3.375 -82.936 1.00 45.31 106 ALA A C 1
ATOM 872 O O . ALA A 1 106 ? 63.983 -3.784 -81.937 1.00 45.31 106 ALA A O 1
ATOM 873 N N . GLU A 1 107 ? 64.442 -3.905 -84.148 1.00 46.59 107 GLU A N 1
ATOM 874 C CA . GLU A 1 107 ? 64.133 -5.294 -84.480 1.00 46.59 107 GLU A CA 1
ATOM 875 C C . GLU A 1 107 ? 62.745 -5.846 -84.120 1.00 46.59 107 GLU A C 1
ATOM 877 O O . GLU A 1 107 ? 62.452 -6.388 -83.054 1.00 46.59 107 GLU A O 1
ATOM 882 N N . ALA A 1 108 ? 61.923 -5.849 -85.172 1.00 54.00 108 ALA A N 1
ATOM 883 C CA . ALA A 1 108 ? 60.847 -6.786 -85.434 1.00 54.00 108 ALA A CA 1
ATOM 884 C C . ALA A 1 108 ? 61.255 -8.241 -85.115 1.00 54.00 108 ALA A C 1
ATOM 886 O O . ALA A 1 108 ? 61.811 -8.958 -85.945 1.00 54.00 108 ALA A O 1
ATOM 887 N N . GLY A 1 109 ? 60.925 -8.680 -83.900 1.00 52.69 109 GLY A N 1
ATOM 888 C CA . GLY A 1 109 ? 61.212 -10.033 -83.432 1.00 52.69 109 GLY A CA 1
ATOM 889 C C . GLY A 1 109 ? 60.356 -10.508 -82.257 1.00 52.69 109 GLY A C 1
ATOM 890 O O . GLY A 1 109 ? 60.780 -11.417 -81.562 1.00 52.69 109 GLY A O 1
ATOM 891 N N . SER A 1 110 ? 59.179 -9.919 -81.993 1.00 53.53 110 SER A N 1
ATOM 892 C CA . SER A 1 110 ? 58.176 -10.487 -81.058 1.00 53.53 110 SER A CA 1
ATOM 893 C C . SER A 1 110 ? 56.776 -9.848 -81.185 1.00 53.53 110 SER A C 1
ATOM 895 O O . SER A 1 110 ? 56.051 -9.669 -80.211 1.00 53.53 110 SER A O 1
ATOM 897 N N . HIS A 1 111 ? 56.336 -9.473 -82.392 1.00 53.34 111 HIS A N 1
ATOM 898 C CA . HIS A 1 111 ? 54.994 -8.882 -82.561 1.00 53.34 111 HIS A CA 1
ATOM 899 C C . HIS A 1 111 ? 53.844 -9.882 -82.347 1.00 53.34 111 HIS A C 1
ATOM 901 O O . HIS A 1 111 ? 52.704 -9.468 -82.150 1.00 53.34 111 HIS A O 1
ATOM 907 N N . HIS A 1 112 ? 54.122 -11.190 -82.361 1.00 56.47 112 HIS A N 1
ATOM 908 C CA . HIS A 1 112 ? 53.087 -12.210 -82.191 1.00 56.47 112 HIS A CA 1
ATOM 909 C C . HIS A 1 112 ? 52.631 -12.364 -80.730 1.00 56.47 112 HIS A C 1
ATOM 911 O O . HIS A 1 112 ? 51.440 -12.548 -80.502 1.00 56.47 112 HIS A O 1
ATOM 917 N N . SER A 1 113 ? 53.537 -12.219 -79.748 1.00 67.56 113 SER A N 1
ATOM 918 C CA . SER A 1 113 ? 53.188 -12.345 -78.318 1.00 67.56 113 SER A CA 1
ATOM 919 C C . SER A 1 113 ? 52.270 -11.208 -77.875 1.00 67.56 113 SER A C 1
ATOM 921 O O . SER A 1 113 ? 51.167 -11.444 -77.396 1.00 67.56 113 SER A O 1
ATOM 923 N N . VAL A 1 114 ? 52.664 -9.963 -78.158 1.00 73.88 114 VAL A N 1
ATOM 924 C CA . VAL A 1 114 ? 51.923 -8.767 -77.723 1.00 73.88 114 VAL A CA 1
ATOM 925 C C . VAL A 1 114 ? 50.560 -8.651 -78.413 1.00 73.88 114 VAL A C 1
ATOM 927 O O . VAL A 1 114 ? 49.584 -8.220 -77.804 1.00 73.88 114 VAL A O 1
ATOM 930 N N . HIS A 1 115 ? 50.461 -9.043 -79.687 1.00 78.06 115 HIS A N 1
ATOM 931 C CA . HIS A 1 115 ? 49.189 -8.996 -80.408 1.00 78.06 115 HIS A CA 1
ATOM 932 C C . HIS A 1 115 ? 48.184 -10.027 -79.878 1.00 78.06 115 HIS A C 1
ATOM 934 O O . HIS A 1 115 ? 47.014 -9.697 -79.690 1.00 78.06 115 HIS A O 1
ATOM 940 N N . TRP A 1 116 ? 48.648 -11.246 -79.586 1.00 83.00 116 TRP A N 1
ATOM 941 C CA . TRP A 1 116 ? 47.818 -12.290 -78.988 1.00 83.00 116 TRP A CA 1
ATOM 942 C C . TRP A 1 116 ? 47.374 -11.916 -77.566 1.00 83.00 116 TRP A C 1
ATOM 944 O O . TRP A 1 116 ? 46.197 -12.044 -77.233 1.00 83.00 116 TRP A O 1
ATOM 954 N N . GLU A 1 117 ? 48.278 -11.351 -76.762 1.00 82.69 117 GLU A N 1
ATOM 955 C CA . GLU A 1 117 ? 47.964 -10.816 -75.430 1.00 82.69 117 GLU A CA 1
ATOM 956 C C . GLU A 1 117 ? 46.914 -9.689 -75.497 1.00 82.69 117 GLU A C 1
ATOM 958 O O . GLU A 1 117 ? 45.981 -9.652 -74.694 1.00 82.69 117 GLU A O 1
ATOM 963 N N . LEU A 1 118 ? 46.993 -8.793 -76.490 1.00 85.12 118 LEU A N 1
ATOM 964 C CA . LEU A 1 118 ? 45.989 -7.744 -76.706 1.00 85.12 118 LEU A CA 1
ATOM 965 C C . LEU A 1 118 ? 44.626 -8.301 -77.136 1.00 85.12 118 LEU A C 1
ATOM 967 O O . LEU A 1 118 ? 43.594 -7.804 -76.673 1.00 85.12 118 LEU A O 1
ATOM 971 N N . GLU A 1 119 ? 44.589 -9.321 -77.997 1.00 87.38 119 GLU A N 1
ATOM 972 C CA . GLU A 1 119 ? 43.339 -10.006 -78.347 1.00 87.38 119 GLU A CA 1
ATOM 973 C C . GLU A 1 119 ? 42.716 -10.702 -77.134 1.00 87.38 119 GLU A C 1
ATOM 975 O O . GLU A 1 119 ? 41.498 -10.621 -76.941 1.00 87.38 119 GLU A O 1
ATOM 980 N N . GLU A 1 120 ? 43.528 -11.331 -76.283 1.00 89.69 120 GLU A N 1
ATOM 981 C CA . GLU A 1 120 ? 43.065 -11.964 -75.051 1.00 89.69 120 GLU A CA 1
ATOM 982 C C . GLU A 1 120 ? 42.486 -10.929 -74.076 1.00 89.69 120 GLU A C 1
ATOM 984 O O . GLU A 1 120 ? 41.350 -11.088 -73.611 1.00 89.69 120 GLU A O 1
ATOM 989 N N . VAL A 1 121 ? 43.203 -9.827 -73.830 1.00 89.56 121 VAL A N 1
ATOM 990 C CA . VAL A 1 121 ? 42.743 -8.719 -72.976 1.00 89.56 121 VAL A CA 1
ATOM 991 C C . VAL A 1 121 ? 41.457 -8.105 -73.524 1.00 89.56 121 VAL A C 1
ATOM 993 O O . VAL A 1 121 ? 40.498 -7.895 -72.780 1.00 89.56 121 VAL A O 1
ATOM 996 N N . MET A 1 122 ? 41.370 -7.873 -74.832 1.00 89.81 122 MET A N 1
ATOM 997 C CA . MET A 1 122 ? 40.158 -7.345 -75.456 1.00 89.81 122 MET A CA 1
ATOM 998 C C . MET A 1 122 ? 38.993 -8.345 -75.389 1.00 89.81 122 MET A C 1
ATOM 1000 O O . MET A 1 122 ? 37.843 -7.945 -75.182 1.00 89.81 122 MET A O 1
ATOM 1004 N N . GLY A 1 123 ? 39.274 -9.646 -75.501 1.00 91.81 123 GLY A N 1
ATOM 1005 C CA . GLY A 1 123 ? 38.314 -10.720 -75.262 1.00 91.81 123 GLY A CA 1
ATOM 1006 C C . GLY A 1 123 ? 37.786 -10.722 -73.824 1.00 91.81 123 GLY A C 1
ATOM 1007 O O . GLY A 1 123 ? 36.576 -10.834 -73.615 1.00 91.81 123 GLY A O 1
ATOM 1008 N N . ILE A 1 124 ? 38.663 -10.529 -72.835 1.00 92.12 124 ILE A N 1
ATOM 1009 C CA . ILE A 1 124 ? 38.297 -10.373 -71.419 1.00 92.12 124 ILE A CA 1
ATOM 1010 C C . ILE A 1 124 ? 37.429 -9.125 -71.222 1.00 92.12 124 ILE A C 1
ATOM 1012 O O . ILE A 1 124 ? 36.362 -9.223 -70.617 1.00 92.12 124 ILE A O 1
ATOM 1016 N N . CYS A 1 125 ? 37.817 -7.977 -71.782 1.00 90.38 125 CYS A N 1
ATOM 1017 C CA . CYS A 1 125 ? 37.057 -6.731 -71.680 1.00 90.38 125 CYS A CA 1
ATOM 1018 C C . CYS A 1 125 ? 35.656 -6.840 -72.295 1.00 90.38 125 CYS A C 1
ATOM 1020 O O . CYS A 1 125 ? 34.694 -6.364 -71.698 1.00 90.38 125 CYS A O 1
ATOM 1022 N N . LYS A 1 126 ? 35.502 -7.517 -73.441 1.00 91.44 126 LYS A N 1
ATOM 1023 C CA . LYS A 1 126 ? 34.183 -7.771 -74.052 1.00 91.44 126 LYS A CA 1
ATOM 1024 C C . LYS A 1 126 ? 33.312 -8.705 -73.206 1.00 91.44 126 LYS A C 1
ATOM 1026 O O . LYS A 1 126 ? 32.103 -8.492 -73.118 1.00 91.44 126 LYS A O 1
ATOM 1031 N N . ARG A 1 127 ? 33.904 -9.723 -72.564 1.00 93.81 127 ARG A N 1
ATOM 1032 C CA . ARG A 1 127 ? 33.185 -10.576 -71.597 1.00 93.81 127 ARG A CA 1
ATOM 1033 C C . ARG A 1 127 ? 32.732 -9.764 -70.385 1.00 93.81 127 ARG A C 1
ATOM 1035 O O . ARG A 1 127 ? 31.545 -9.756 -70.079 1.00 93.81 127 ARG A O 1
ATOM 1042 N N . LEU A 1 128 ? 33.637 -8.991 -69.783 1.00 91.38 128 LEU A N 1
ATOM 1043 C CA . LEU A 1 128 ? 33.326 -8.108 -68.656 1.00 91.38 128 LEU A CA 1
ATOM 1044 C C . LEU A 1 128 ? 32.267 -7.060 -69.008 1.00 91.38 128 LEU A C 1
ATOM 1046 O O . LEU A 1 128 ? 31.392 -6.791 -68.193 1.00 91.38 128 LEU A O 1
ATOM 1050 N N . GLN A 1 129 ? 32.299 -6.494 -70.215 1.00 93.19 129 GLN A N 1
ATOM 1051 C CA . GLN A 1 129 ? 31.283 -5.561 -70.704 1.00 93.19 129 GLN A CA 1
ATOM 1052 C C . GLN A 1 129 ? 29.887 -6.199 -70.705 1.00 93.19 129 GLN A C 1
ATOM 1054 O O . GLN A 1 129 ? 28.917 -5.581 -70.261 1.00 93.19 129 GLN A O 1
ATOM 1059 N N . LYS A 1 130 ? 29.791 -7.451 -71.172 1.00 92.44 130 LYS A N 1
ATOM 1060 C CA . LYS A 1 130 ? 28.544 -8.222 -71.176 1.00 92.44 130 LYS A CA 1
ATOM 1061 C C . LYS A 1 130 ? 28.079 -8.551 -69.757 1.00 92.44 130 LYS A C 1
ATOM 1063 O O . LYS A 1 130 ? 26.910 -8.341 -69.452 1.00 92.44 130 LYS A O 1
ATOM 1068 N N . ASP A 1 131 ? 28.982 -9.010 -68.895 1.00 91.62 131 ASP A N 1
ATOM 1069 C CA . ASP A 1 131 ? 28.652 -9.431 -67.528 1.00 91.62 131 ASP A CA 1
ATOM 1070 C C . ASP A 1 131 ? 28.274 -8.247 -66.625 1.00 91.62 131 ASP A C 1
ATOM 1072 O O . ASP A 1 131 ? 27.386 -8.351 -65.781 1.00 91.62 131 ASP A O 1
ATOM 1076 N N . THR A 1 132 ? 28.900 -7.086 -66.832 1.00 89.88 132 THR A N 1
ATOM 1077 C CA . THR A 1 132 ? 28.571 -5.849 -66.104 1.00 89.88 132 THR A CA 1
ATOM 1078 C C . THR A 1 132 ? 27.382 -5.088 -66.700 1.00 89.88 132 THR A C 1
ATOM 1080 O O . THR A 1 132 ? 26.902 -4.137 -66.075 1.00 89.88 132 THR A O 1
ATOM 1083 N N . LEU A 1 133 ? 26.864 -5.536 -67.853 1.00 91.62 133 LEU A N 1
ATOM 1084 C CA . LEU A 1 133 ? 25.745 -4.942 -68.595 1.00 91.62 133 LEU A CA 1
ATOM 1085 C C . LEU A 1 133 ? 25.986 -3.470 -68.962 1.00 91.62 133 LEU A C 1
ATOM 1087 O O . LEU A 1 133 ? 25.138 -2.607 -68.728 1.00 91.62 133 LEU A O 1
ATOM 1091 N N . VAL A 1 134 ? 27.159 -3.178 -69.522 1.00 92.25 134 VAL A N 1
ATOM 1092 C CA . VAL A 1 134 ? 27.608 -1.810 -69.807 1.00 92.25 134 VAL A CA 1
ATOM 1093 C C . VAL A 1 134 ? 27.732 -1.560 -71.315 1.00 92.25 134 VAL A C 1
ATOM 1095 O O . VAL A 1 134 ? 28.140 -2.437 -72.073 1.00 92.25 134 VAL A O 1
ATOM 1098 N N . SER A 1 135 ? 27.397 -0.349 -71.779 1.00 90.12 135 SER A N 1
ATOM 1099 C CA . SER A 1 135 ? 27.401 -0.011 -73.213 1.00 90.12 135 SER A CA 1
ATOM 1100 C C . SER A 1 135 ? 28.794 0.121 -73.835 1.00 90.12 135 SER A C 1
ATOM 1102 O O . SER A 1 135 ? 28.936 -0.126 -75.029 1.00 90.12 135 SER A O 1
ATOM 1104 N N . THR A 1 136 ? 29.825 0.463 -73.055 1.00 92.56 136 THR A N 1
ATOM 1105 C CA . THR A 1 136 ? 31.222 0.594 -73.516 1.00 92.56 136 THR A CA 1
ATOM 1106 C C . THR A 1 136 ? 32.208 0.013 -72.498 1.00 92.56 136 THR A C 1
ATOM 1108 O O . THR A 1 136 ? 31.914 -0.043 -71.304 1.00 92.56 136 THR A O 1
ATOM 1111 N N . ILE A 1 137 ? 33.391 -0.414 -72.958 1.00 89.25 137 ILE A N 1
ATOM 1112 C CA . ILE A 1 137 ? 34.438 -0.999 -72.095 1.00 89.25 137 ILE A CA 1
ATOM 1113 C C . ILE A 1 137 ? 34.913 0.012 -71.032 1.00 89.25 137 ILE A C 1
ATOM 1115 O O . ILE A 1 137 ? 35.094 -0.357 -69.873 1.00 89.25 137 ILE A O 1
ATOM 1119 N N . ASP A 1 138 ? 35.001 1.300 -71.375 1.00 90.25 138 ASP A N 1
ATOM 1120 C CA . ASP A 1 138 ? 35.471 2.360 -70.464 1.00 90.25 138 ASP A CA 1
ATOM 1121 C C . ASP A 1 138 ? 34.579 2.551 -69.226 1.00 90.25 138 ASP A C 1
ATOM 1123 O O . ASP A 1 138 ? 35.018 3.020 -68.176 1.00 90.25 138 ASP A O 1
ATOM 1127 N N . GLN A 1 139 ? 33.306 2.165 -69.322 1.00 92.88 139 GLN A N 1
ATOM 1128 C CA . GLN A 1 139 ? 32.336 2.309 -68.241 1.00 92.88 139 GLN A CA 1
ATOM 1129 C C . GLN A 1 139 ? 32.340 1.117 -67.262 1.00 92.88 139 GLN A C 1
ATOM 1131 O O . GLN A 1 139 ? 31.717 1.208 -66.201 1.00 92.88 139 GLN A O 1
ATOM 1136 N N . ILE A 1 140 ? 33.053 0.020 -67.564 1.00 92.00 140 ILE A N 1
ATOM 1137 C CA . ILE A 1 140 ? 33.123 -1.181 -66.707 1.00 92.00 140 ILE A CA 1
ATOM 1138 C C . ILE A 1 140 ? 33.617 -0.810 -65.304 1.00 92.00 140 ILE A C 1
ATOM 1140 O O . ILE A 1 140 ? 32.991 -1.166 -64.306 1.00 92.00 140 ILE A O 1
ATOM 1144 N N . LEU A 1 141 ? 34.703 -0.035 -65.210 1.00 90.06 141 LEU A N 1
ATOM 1145 C CA . LEU A 1 141 ? 35.281 0.363 -63.923 1.00 90.06 141 LEU A CA 1
ATOM 1146 C C . LEU A 1 141 ? 34.345 1.263 -63.110 1.00 90.06 141 LEU A C 1
ATOM 1148 O O . LEU A 1 141 ? 34.260 1.117 -61.891 1.00 90.06 141 LEU A O 1
ATOM 1152 N N . LEU A 1 142 ? 33.622 2.172 -63.771 1.00 91.56 142 LEU A N 1
ATOM 1153 C CA . LEU A 1 142 ? 32.628 3.021 -63.110 1.00 91.56 142 LEU A CA 1
ATOM 1154 C C . LEU A 1 142 ? 31.474 2.178 -62.558 1.00 91.56 142 LEU A C 1
ATOM 1156 O O . LEU A 1 142 ? 31.054 2.379 -61.419 1.00 91.56 142 LEU A O 1
ATOM 1160 N N . ARG A 1 143 ? 31.007 1.188 -63.330 1.00 91.50 143 ARG A N 1
ATOM 1161 C CA . ARG A 1 143 ? 29.938 0.282 -62.904 1.00 91.50 143 ARG A CA 1
ATOM 1162 C C . ARG A 1 143 ? 30.351 -0.582 -61.717 1.00 91.50 143 ARG A C 1
ATOM 1164 O O . ARG A 1 143 ? 29.563 -0.720 -60.783 1.00 91.50 143 ARG A O 1
ATOM 1171 N N . LEU A 1 144 ? 31.569 -1.122 -61.734 1.00 91.19 144 LEU A N 1
ATOM 1172 C CA . LEU A 1 144 ? 32.107 -1.919 -60.631 1.00 91.19 144 LEU A CA 1
ATOM 1173 C C . LEU A 1 144 ? 32.270 -1.082 -59.358 1.00 91.19 144 LEU A C 1
ATOM 1175 O O . LEU A 1 144 ? 31.851 -1.523 -58.294 1.00 91.19 144 LEU A O 1
ATOM 1179 N N . LYS A 1 145 ? 32.788 0.151 -59.457 1.00 92.88 145 LYS A N 1
ATOM 1180 C CA . LYS A 1 145 ? 32.881 1.068 -58.305 1.00 92.88 145 LYS A CA 1
ATOM 1181 C C . LYS A 1 145 ? 31.513 1.355 -57.684 1.00 92.88 145 LYS A C 1
ATOM 1183 O O . LYS A 1 145 ? 31.375 1.287 -56.464 1.00 92.88 145 LYS A O 1
ATOM 1188 N N . GLU A 1 146 ? 30.502 1.622 -58.509 1.00 92.56 146 GLU A N 1
ATOM 1189 C CA . GLU A 1 146 ? 29.134 1.838 -58.031 1.00 92.56 146 GLU A CA 1
ATOM 1190 C C . GLU A 1 146 ? 28.559 0.576 -57.371 1.00 92.56 146 GLU A C 1
ATOM 1192 O O . GLU A 1 146 ? 27.961 0.654 -56.302 1.00 92.56 146 GLU A O 1
ATOM 1197 N N . GLN A 1 147 ? 28.770 -0.608 -57.955 1.00 93.38 147 GLN A N 1
ATOM 1198 C CA . GLN A 1 147 ? 28.336 -1.871 -57.350 1.00 93.38 147 GLN A CA 1
ATOM 1199 C C . GLN A 1 147 ? 28.993 -2.122 -55.991 1.00 93.38 147 GLN A C 1
ATOM 1201 O O . GLN A 1 147 ? 28.299 -2.530 -55.057 1.00 93.38 147 GLN A O 1
ATOM 1206 N N . THR A 1 148 ? 30.291 -1.844 -55.852 1.00 94.25 148 THR A N 1
ATOM 1207 C CA . THR A 1 148 ? 30.994 -1.940 -54.56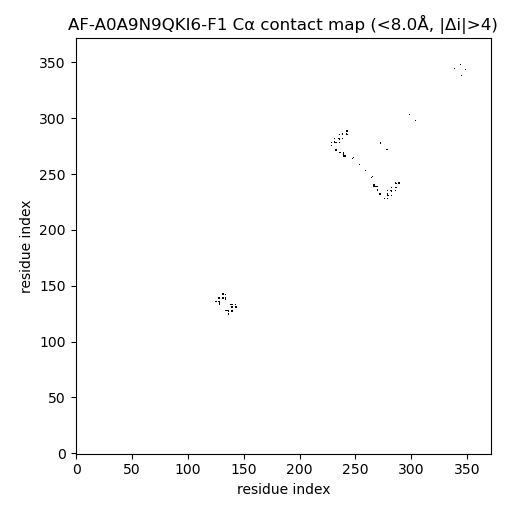8 1.00 94.25 148 THR A CA 1
ATOM 1208 C C . THR A 1 148 ? 30.374 -0.993 -53.544 1.00 94.25 148 THR A C 1
ATOM 1210 O O . THR A 1 148 ? 29.980 -1.441 -52.470 1.00 94.25 148 THR A O 1
ATOM 1213 N N . TYR A 1 149 ? 30.172 0.279 -53.903 1.00 96.06 149 TYR A N 1
ATOM 1214 C CA . TYR A 1 149 ? 29.547 1.269 -53.018 1.00 96.06 149 TYR A CA 1
ATOM 1215 C C . TYR A 1 149 ? 28.134 0.855 -52.573 1.00 96.06 149 TYR A C 1
ATOM 1217 O O . TYR A 1 149 ? 27.788 0.924 -51.391 1.00 96.06 149 TYR A O 1
ATOM 1225 N N . GLN A 1 150 ? 27.309 0.370 -53.505 1.00 94.56 150 GLN A N 1
ATOM 1226 C CA . GLN A 1 150 ? 25.964 -0.114 -53.194 1.00 94.56 150 GLN A CA 1
ATOM 1227 C C . GLN A 1 150 ? 25.995 -1.342 -52.280 1.00 94.56 150 GLN A C 1
ATOM 1229 O O . GLN A 1 150 ? 25.187 -1.437 -51.353 1.00 94.56 150 GLN A O 1
ATOM 1234 N N . THR A 1 151 ? 26.935 -2.258 -52.512 1.00 96.12 151 THR A N 1
ATOM 1235 C CA . THR A 1 151 ? 27.119 -3.459 -51.689 1.00 96.12 151 THR A CA 1
ATOM 1236 C C . THR A 1 151 ? 27.523 -3.086 -50.267 1.00 96.12 151 THR A C 1
ATOM 1238 O O . THR A 1 151 ? 26.906 -3.565 -49.318 1.00 96.12 151 THR A O 1
ATOM 1241 N N . GLU A 1 152 ? 28.485 -2.178 -50.099 1.00 95.94 152 GLU A N 1
ATOM 1242 C CA . GLU A 1 152 ? 28.903 -1.669 -48.788 1.00 95.94 152 GLU A CA 1
ATOM 1243 C C . GLU A 1 152 ? 27.745 -0.992 -48.047 1.00 95.94 152 GLU A C 1
ATOM 1245 O O . GLU A 1 152 ? 27.485 -1.294 -46.878 1.00 95.94 152 GLU A O 1
ATOM 1250 N N . ARG A 1 153 ? 26.983 -0.138 -48.742 1.00 96.94 153 ARG A N 1
ATOM 1251 C CA . ARG A 1 153 ? 25.803 0.529 -48.177 1.00 96.94 153 ARG A CA 1
ATOM 1252 C C . ARG A 1 153 ? 24.750 -0.475 -47.704 1.00 96.94 153 ARG A C 1
ATOM 1254 O O . ARG A 1 153 ? 24.228 -0.341 -46.596 1.00 96.94 153 ARG A O 1
ATOM 1261 N N . LEU A 1 154 ? 24.439 -1.480 -48.524 1.00 97.19 154 LEU A N 1
ATOM 1262 C CA . LEU A 1 154 ? 23.467 -2.525 -48.188 1.00 97.19 154 LEU A CA 1
ATOM 1263 C C . LEU A 1 154 ? 23.951 -3.401 -47.029 1.00 97.19 154 LEU A C 1
ATOM 1265 O O . LEU A 1 154 ? 23.167 -3.701 -46.131 1.00 97.19 154 LEU A O 1
ATOM 1269 N N . MET A 1 155 ? 25.236 -3.758 -47.001 1.00 96.06 155 MET A N 1
ATOM 1270 C CA . MET A 1 155 ? 25.841 -4.516 -45.903 1.00 96.06 155 MET A CA 1
ATOM 1271 C C . MET A 1 155 ? 25.778 -3.744 -44.583 1.00 96.06 155 MET A C 1
ATOM 1273 O O . MET A 1 155 ? 25.399 -4.307 -43.554 1.00 96.06 155 MET A O 1
ATOM 1277 N N . MET A 1 156 ? 26.062 -2.440 -44.608 1.00 95.88 156 MET A N 1
ATOM 1278 C CA . MET A 1 156 ? 25.929 -1.581 -43.432 1.00 95.88 156 MET A CA 1
ATOM 1279 C C . MET A 1 156 ? 24.472 -1.506 -42.956 1.00 95.88 156 MET A C 1
ATOM 1281 O O . MET A 1 156 ? 24.196 -1.640 -41.763 1.00 95.88 156 MET A O 1
ATOM 1285 N N . GLN A 1 157 ? 23.516 -1.357 -43.877 1.00 95.88 157 GLN A N 1
ATOM 1286 C CA . GLN A 1 157 ? 22.093 -1.333 -43.536 1.00 95.88 157 GLN A CA 1
ATOM 1287 C C . GLN A 1 157 ? 21.611 -2.676 -42.964 1.00 95.88 157 GLN A C 1
ATOM 1289 O O . GLN A 1 157 ? 20.834 -2.696 -42.006 1.00 95.88 157 GLN A O 1
ATOM 1294 N N . LEU A 1 158 ? 22.100 -3.795 -43.503 1.00 96.94 158 LEU A N 1
ATOM 1295 C CA . LEU A 1 158 ? 21.824 -5.135 -42.995 1.00 96.94 158 LEU A CA 1
ATOM 1296 C C . LEU A 1 158 ? 22.363 -5.312 -41.569 1.00 96.94 158 LEU A C 1
ATOM 1298 O O . LEU A 1 158 ? 21.643 -5.828 -40.714 1.00 96.94 158 LEU A O 1
ATOM 1302 N N . ALA A 1 159 ? 23.575 -4.830 -41.284 1.00 96.81 159 ALA A N 1
ATOM 1303 C CA . ALA A 1 159 ? 24.161 -4.859 -39.943 1.00 96.81 159 ALA A CA 1
ATOM 1304 C C . ALA A 1 159 ? 23.356 -4.020 -38.933 1.00 96.81 159 ALA A C 1
ATOM 1306 O O . ALA A 1 159 ? 23.082 -4.465 -37.819 1.00 96.81 159 ALA A O 1
ATOM 1307 N N . VAL A 1 160 ? 22.903 -2.827 -39.329 1.00 97.19 160 VAL A N 1
ATOM 1308 C CA . VAL A 1 160 ? 22.047 -1.988 -38.474 1.00 97.19 160 VAL A CA 1
ATOM 1309 C C . VAL A 1 160 ? 20.700 -2.666 -38.211 1.00 97.19 160 VAL A C 1
ATOM 1311 O O . VAL A 1 160 ? 20.222 -2.686 -37.076 1.00 97.19 160 VAL A O 1
ATOM 1314 N N . ASN A 1 161 ? 20.077 -3.244 -39.238 1.00 96.38 161 ASN A N 1
ATOM 1315 C CA . ASN A 1 161 ? 18.792 -3.923 -39.090 1.00 96.38 161 ASN A CA 1
ATOM 1316 C C . ASN A 1 161 ? 18.902 -5.201 -38.249 1.00 96.38 161 ASN A C 1
ATOM 1318 O O . ASN A 1 161 ? 18.009 -5.476 -37.446 1.00 96.38 161 ASN A O 1
ATOM 1322 N N . SER A 1 162 ? 19.989 -5.964 -38.381 1.00 96.31 162 SER A N 1
ATOM 1323 C CA . SER A 1 162 ? 20.217 -7.158 -37.564 1.00 96.31 162 SER A CA 1
ATOM 1324 C C . SER A 1 162 ? 20.427 -6.798 -36.090 1.00 96.31 162 SER A C 1
ATOM 1326 O O . SER A 1 162 ? 19.824 -7.433 -35.222 1.00 96.31 162 SER A O 1
ATOM 1328 N N . ALA A 1 163 ? 21.169 -5.723 -35.802 1.00 96.88 163 ALA A N 1
ATOM 1329 C CA . ALA A 1 163 ? 21.325 -5.191 -34.451 1.00 96.88 163 ALA A CA 1
ATOM 1330 C C . ALA A 1 163 ? 19.979 -4.749 -33.850 1.00 96.88 163 ALA A C 1
ATOM 1332 O O . ALA A 1 163 ? 19.641 -5.157 -32.738 1.00 96.88 163 ALA A O 1
ATOM 1333 N N . LYS A 1 164 ? 19.161 -4.002 -34.608 1.00 96.81 164 LYS A N 1
ATOM 1334 C CA . LYS A 1 164 ? 17.803 -3.605 -34.185 1.00 96.81 164 LYS A CA 1
ATOM 1335 C C . LYS A 1 164 ? 16.911 -4.811 -33.895 1.00 96.81 164 LYS A C 1
ATOM 1337 O O . LYS A 1 164 ? 16.222 -4.837 -32.881 1.00 96.81 164 LYS A O 1
ATOM 1342 N N . ARG A 1 165 ? 16.936 -5.830 -34.762 1.00 97.44 165 ARG A N 1
ATOM 1343 C CA . ARG A 1 165 ? 16.169 -7.068 -34.563 1.00 97.44 165 ARG A CA 1
ATOM 1344 C C . ARG A 1 165 ? 16.582 -7.776 -33.274 1.00 97.44 165 ARG A C 1
ATOM 1346 O O . ARG A 1 165 ? 15.722 -8.243 -32.536 1.00 97.44 165 ARG A O 1
ATOM 1353 N N . ASN A 1 166 ? 17.883 -7.859 -33.005 1.00 96.88 166 ASN A N 1
ATOM 1354 C CA . ASN A 1 166 ? 18.392 -8.507 -31.800 1.00 96.88 166 ASN A CA 1
ATOM 1355 C C . ASN A 1 166 ? 18.007 -7.731 -30.530 1.00 96.88 166 ASN A C 1
ATOM 1357 O O . ASN A 1 166 ? 17.591 -8.361 -29.564 1.00 96.88 166 ASN A O 1
ATOM 1361 N N . ALA A 1 167 ? 18.051 -6.394 -30.560 1.00 96.25 167 ALA A N 1
ATOM 1362 C CA . ALA A 1 167 ? 17.566 -5.558 -29.460 1.00 96.25 167 ALA A CA 1
ATOM 1363 C C . ALA A 1 167 ? 16.076 -5.813 -29.168 1.00 96.25 167 ALA A C 1
ATOM 1365 O O . ALA A 1 167 ? 15.721 -6.124 -28.038 1.00 96.25 167 ALA A O 1
ATOM 1366 N N . LEU A 1 168 ? 15.222 -5.827 -30.201 1.00 97.06 168 LEU A N 1
ATOM 1367 C CA . LEU A 1 168 ? 13.792 -6.128 -30.043 1.00 97.06 168 LEU A CA 1
ATOM 1368 C C . LEU A 1 168 ? 13.528 -7.531 -29.478 1.00 97.06 168 LEU A C 1
ATOM 1370 O O . LEU A 1 168 ? 12.581 -7.734 -28.718 1.00 97.06 168 LEU A O 1
ATOM 1374 N N . ILE A 1 169 ? 14.340 -8.521 -29.857 1.00 97.12 169 ILE A N 1
ATOM 1375 C CA . ILE A 1 169 ? 14.238 -9.875 -29.299 1.00 97.12 169 ILE A CA 1
ATOM 1376 C C . ILE A 1 169 ? 14.562 -9.861 -27.803 1.00 97.12 169 ILE A C 1
ATOM 1378 O O . ILE A 1 169 ? 13.885 -10.553 -27.041 1.00 97.12 169 ILE A O 1
ATOM 1382 N N . GLU A 1 170 ? 15.566 -9.093 -27.388 1.00 96.50 170 GLU A N 1
ATOM 1383 C CA . GLU A 1 170 ? 15.962 -8.988 -25.986 1.00 96.50 170 GLU A CA 1
ATOM 1384 C C . GLU A 1 170 ? 14.919 -8.232 -25.157 1.00 96.50 170 GLU A C 1
ATOM 1386 O O . GLU A 1 170 ? 14.484 -8.738 -24.122 1.00 96.50 170 GLU A O 1
ATOM 1391 N N . ASP A 1 171 ? 14.397 -7.118 -25.675 1.00 95.81 171 ASP A N 1
ATOM 1392 C CA . ASP A 1 171 ? 13.289 -6.379 -25.060 1.00 95.81 171 ASP A CA 1
ATOM 1393 C C . ASP A 1 171 ? 12.058 -7.277 -24.877 1.00 95.81 171 ASP A C 1
ATOM 1395 O O . ASP A 1 171 ? 11.417 -7.275 -23.824 1.00 95.81 171 ASP A O 1
ATOM 1399 N N . ARG A 1 172 ? 11.750 -8.123 -25.872 1.00 97.31 172 ARG A N 1
ATOM 1400 C CA . ARG A 1 172 ? 10.655 -9.098 -25.777 1.00 97.31 172 ARG A CA 1
ATOM 1401 C C . ARG A 1 172 ? 10.894 -10.123 -24.670 1.00 97.31 172 ARG A C 1
ATOM 1403 O O . ARG A 1 172 ? 9.952 -10.467 -23.958 1.00 97.31 172 ARG A O 1
ATOM 1410 N N . LYS A 1 173 ? 12.119 -10.640 -24.524 1.00 96.50 173 LYS A N 1
ATOM 1411 C CA . LYS A 1 173 ? 12.449 -11.569 -23.429 1.00 96.50 173 LYS A CA 1
ATOM 1412 C C . LYS A 1 173 ? 12.294 -10.883 -22.076 1.00 96.50 173 LYS A C 1
ATOM 1414 O O . LYS A 1 173 ? 11.672 -11.456 -21.187 1.00 96.50 173 LYS A O 1
ATOM 1419 N N . HIS A 1 174 ? 12.795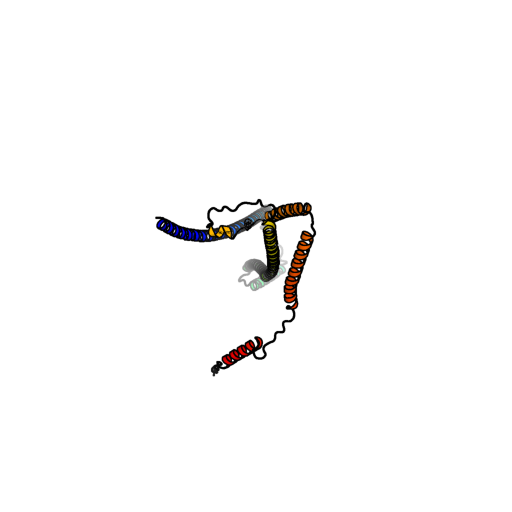 -9.658 -21.944 1.00 96.06 174 HIS A N 1
ATOM 1420 C CA . HIS A 1 174 ? 12.661 -8.877 -20.721 1.00 96.06 174 HIS A CA 1
ATOM 1421 C C . HIS A 1 174 ? 11.186 -8.643 -20.361 1.00 96.06 174 HIS A C 1
ATOM 1423 O O . HIS A 1 174 ? 10.772 -8.904 -19.233 1.00 96.06 174 HIS A O 1
ATOM 1429 N N . ALA A 1 175 ? 10.361 -8.258 -21.338 1.00 94.88 175 ALA A N 1
ATOM 1430 C CA . ALA A 1 175 ? 8.923 -8.086 -21.147 1.00 94.88 175 ALA A CA 1
ATOM 1431 C C . ALA A 1 175 ? 8.219 -9.384 -20.708 1.00 94.88 175 ALA A C 1
ATOM 1433 O O . ALA A 1 175 ? 7.330 -9.340 -19.859 1.00 94.88 175 ALA A O 1
ATOM 1434 N N . LEU A 1 176 ? 8.623 -10.544 -21.241 1.00 95.19 176 LEU A N 1
ATOM 1435 C CA . LEU A 1 176 ? 8.087 -11.842 -20.814 1.00 95.19 176 LEU A CA 1
ATOM 1436 C C . LEU A 1 176 ? 8.444 -12.167 -19.359 1.00 95.19 176 LEU A C 1
ATOM 1438 O O . LEU A 1 176 ? 7.575 -12.613 -18.614 1.00 95.19 176 LEU A O 1
ATOM 1442 N N . VAL A 1 177 ? 9.687 -11.907 -18.946 1.00 94.19 177 VAL A N 1
ATOM 1443 C CA . VAL A 1 177 ? 10.122 -12.102 -17.552 1.00 94.19 177 VAL A CA 1
ATOM 1444 C C . VAL A 1 177 ? 9.367 -11.162 -16.610 1.00 94.19 177 VAL A C 1
ATOM 1446 O O . VAL A 1 177 ? 8.885 -11.594 -15.564 1.00 94.19 177 VAL A O 1
ATOM 1449 N N . MET A 1 178 ? 9.195 -9.892 -16.988 1.00 91.88 178 MET A N 1
ATOM 1450 C CA . MET A 1 178 ? 8.394 -8.944 -16.208 1.00 91.88 178 MET A CA 1
ATOM 1451 C C . MET A 1 178 ? 6.935 -9.386 -16.085 1.00 91.88 178 MET A C 1
ATOM 1453 O O . MET A 1 178 ? 6.358 -9.290 -15.006 1.00 91.88 178 MET A O 1
ATOM 1457 N N . LEU A 1 179 ? 6.334 -9.886 -17.169 1.00 90.19 179 LEU A N 1
ATOM 1458 C CA . LEU A 1 179 ? 4.962 -10.386 -17.151 1.00 90.19 179 LEU A CA 1
ATOM 1459 C C . LEU A 1 179 ? 4.805 -11.571 -16.193 1.00 90.19 179 LEU A C 1
ATOM 1461 O O . LEU A 1 179 ? 3.821 -11.629 -15.458 1.00 90.19 179 LEU A O 1
ATOM 1465 N N . ASP A 1 180 ? 5.754 -12.506 -16.200 1.00 88.94 180 ASP A N 1
ATOM 1466 C CA . ASP A 1 180 ? 5.742 -13.651 -15.289 1.00 88.94 180 ASP A CA 1
ATOM 1467 C C . ASP A 1 180 ? 5.890 -13.207 -13.825 1.00 88.94 180 ASP A C 1
ATOM 1469 O O . ASP A 1 180 ? 5.087 -13.579 -12.970 1.00 88.94 180 ASP A O 1
ATOM 1473 N N . SER A 1 181 ? 6.825 -12.292 -13.556 1.00 86.50 181 SER A N 1
ATOM 1474 C CA . SER A 1 181 ? 6.988 -11.677 -12.234 1.00 86.50 181 SER A CA 1
ATOM 1475 C C . SER A 1 181 ? 5.704 -10.992 -11.748 1.00 86.50 181 SER A C 1
ATOM 1477 O O . SER A 1 181 ? 5.269 -11.215 -10.619 1.00 86.50 181 SER A O 1
ATOM 1479 N N . LEU A 1 182 ? 5.030 -10.221 -12.610 1.00 83.56 182 LEU A N 1
ATOM 1480 C CA . LEU A 1 182 ? 3.768 -9.558 -12.269 1.00 83.56 182 LEU A CA 1
ATOM 1481 C C . LEU A 1 182 ? 2.635 -10.552 -11.981 1.00 83.56 182 LEU A C 1
ATOM 1483 O O . LEU A 1 182 ? 1.860 -10.332 -11.049 1.00 83.56 182 LEU A O 1
ATOM 1487 N N . LYS A 1 183 ? 2.541 -11.652 -12.740 1.00 82.06 183 LYS A N 1
ATOM 1488 C CA . LYS A 1 183 ? 1.553 -12.715 -12.488 1.00 82.06 183 LYS A CA 1
ATOM 1489 C C . LYS A 1 183 ? 1.764 -13.371 -11.123 1.00 82.06 183 LYS A C 1
ATOM 1491 O O . LYS A 1 183 ? 0.790 -13.615 -10.410 1.00 82.06 183 LYS A O 1
ATOM 1496 N N . ASN A 1 184 ? 3.019 -13.607 -10.749 1.00 75.44 184 ASN A N 1
ATOM 1497 C CA . ASN A 1 184 ? 3.363 -14.365 -9.548 1.00 75.44 184 ASN A CA 1
ATOM 1498 C C . ASN A 1 184 ? 3.414 -13.485 -8.280 1.00 75.44 184 ASN A C 1
ATOM 1500 O O . ASN A 1 184 ? 2.980 -13.923 -7.213 1.00 75.44 184 ASN A O 1
ATOM 1504 N N . MET A 1 185 ? 3.803 -12.206 -8.386 1.00 71.50 185 MET A N 1
ATOM 1505 C CA . MET A 1 185 ? 3.798 -11.252 -7.260 1.00 71.50 185 MET A CA 1
ATOM 1506 C C . MET A 1 185 ? 2.411 -11.059 -6.630 1.00 71.50 185 MET A C 1
ATOM 1508 O O . MET A 1 185 ? 2.298 -10.878 -5.415 1.00 71.50 185 MET A O 1
ATOM 1512 N N . GLY A 1 186 ? 1.347 -11.099 -7.439 1.00 66.12 186 GLY A N 1
ATOM 1513 C CA . GLY A 1 186 ? -0.025 -11.005 -6.939 1.00 66.12 186 GLY A CA 1
ATOM 1514 C C . GLY A 1 186 ? -0.42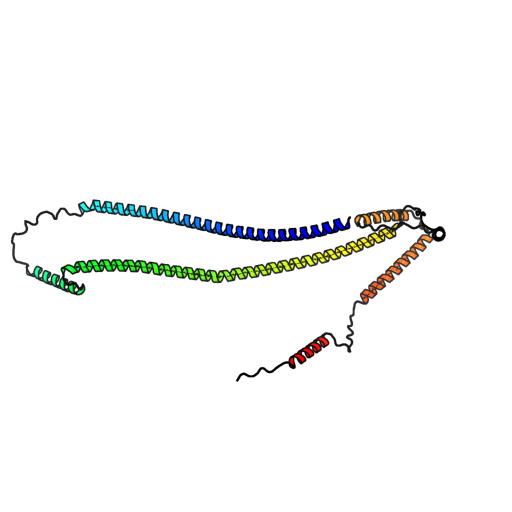2 -12.205 -6.075 1.00 66.12 186 GLY A C 1
ATOM 1515 O O . GLY A 1 186 ? -1.119 -12.037 -5.074 1.00 66.12 186 GLY A O 1
ATOM 1516 N N . GLN A 1 187 ? 0.049 -13.410 -6.409 1.00 62.16 187 GLN A N 1
ATOM 1517 C CA . GLN A 1 187 ? -0.293 -14.633 -5.678 1.00 62.16 187 GLN A CA 1
ATOM 1518 C C . GLN A 1 187 ? 0.451 -14.742 -4.343 1.00 62.16 187 GLN A C 1
ATOM 1520 O O . GLN A 1 187 ? -0.176 -15.033 -3.323 1.00 62.16 187 GLN A O 1
ATOM 1525 N N . GLU A 1 188 ? 1.753 -14.447 -4.317 1.00 61.69 188 GLU A N 1
ATOM 1526 C CA . GLU A 1 188 ? 2.561 -14.555 -3.094 1.00 61.69 188 GLU A CA 1
ATOM 1527 C C . GLU A 1 188 ? 2.138 -13.542 -2.023 1.00 61.69 188 GLU A C 1
ATOM 1529 O O . GLU A 1 188 ? 1.924 -13.918 -0.866 1.00 61.69 188 GLU A O 1
ATOM 1534 N N . ARG A 1 189 ? 1.921 -12.275 -2.407 1.00 69.31 189 ARG A N 1
ATOM 1535 C CA . ARG A 1 189 ? 1.448 -11.241 -1.470 1.00 69.31 189 ARG A CA 1
ATOM 1536 C C . ARG A 1 189 ? 0.047 -11.541 -0.947 1.00 69.31 189 ARG A C 1
ATOM 1538 O O . ARG A 1 189 ? -0.218 -11.342 0.235 1.00 69.31 189 ARG A O 1
ATOM 1545 N N . THR A 1 190 ? -0.838 -12.072 -1.791 1.00 74.94 190 THR A N 1
ATOM 1546 C CA . THR A 1 190 ? -2.198 -12.432 -1.362 1.00 74.94 190 THR A CA 1
ATOM 1547 C C . THR A 1 190 ? -2.176 -13.604 -0.380 1.00 74.94 190 THR A C 1
ATOM 1549 O O . THR A 1 190 ? -2.885 -13.568 0.624 1.00 74.94 190 THR A O 1
ATOM 1552 N N . ALA A 1 191 ? -1.337 -14.620 -0.605 1.00 77.44 191 ALA A N 1
ATOM 1553 C CA . ALA A 1 191 ? -1.210 -15.752 0.312 1.00 77.44 191 ALA A CA 1
ATOM 1554 C C . ALA A 1 191 ? -0.646 -15.336 1.682 1.00 77.44 191 ALA A C 1
ATOM 1556 O O . ALA A 1 191 ? -1.178 -15.748 2.718 1.00 77.44 191 ALA A O 1
ATOM 1557 N N . GLN A 1 192 ? 0.387 -14.486 1.698 1.00 80.56 192 GLN A N 1
ATOM 1558 C CA . GLN A 1 192 ? 0.945 -13.925 2.933 1.00 80.56 192 GLN A CA 1
ATOM 1559 C C . GLN A 1 192 ? -0.096 -13.087 3.682 1.00 80.56 192 GLN A C 1
ATOM 1561 O O . GLN A 1 192 ? -0.348 -13.339 4.860 1.00 80.56 192 GLN A O 1
ATOM 1566 N N . PHE A 1 193 ? -0.796 -12.194 2.982 1.00 83.06 193 PHE A N 1
ATOM 1567 C CA . PHE A 1 193 ? -1.838 -11.358 3.576 1.00 83.06 193 PHE A CA 1
ATOM 1568 C C . PHE A 1 193 ? -2.995 -12.181 4.161 1.00 83.06 193 PHE A C 1
ATOM 1570 O O . PHE A 1 193 ? -3.496 -11.894 5.248 1.00 83.06 193 PHE A O 1
ATOM 1577 N N . VAL A 1 194 ? -3.424 -13.248 3.476 1.00 86.50 194 VAL A N 1
ATOM 1578 C CA . VAL A 1 194 ? -4.461 -14.159 3.989 1.00 86.50 194 VAL A CA 1
ATOM 1579 C C . VAL A 1 194 ? -3.989 -14.873 5.257 1.00 86.50 194 VAL A C 1
ATOM 1581 O O . VAL A 1 194 ? -4.772 -15.021 6.199 1.00 86.50 194 VAL A O 1
ATOM 1584 N N . LYS A 1 195 ? -2.719 -15.290 5.310 1.00 90.25 195 LYS A N 1
ATOM 1585 C CA . LYS A 1 195 ? -2.131 -15.927 6.493 1.00 90.25 195 LYS A CA 1
ATOM 1586 C C . LYS A 1 195 ? -2.068 -14.960 7.676 1.00 90.25 195 LYS A C 1
ATOM 1588 O O . LYS A 1 195 ? -2.539 -15.315 8.755 1.00 90.25 195 LYS A O 1
ATOM 1593 N N . GLU A 1 196 ? -1.567 -13.746 7.464 1.00 91.94 196 GLU A N 1
ATOM 1594 C CA . GLU A 1 196 ? -1.504 -12.692 8.486 1.00 91.94 196 GLU A CA 1
ATOM 1595 C C . GLU A 1 196 ? -2.897 -12.324 8.995 1.00 91.94 196 GLU A C 1
ATOM 1597 O O . GLU A 1 196 ? -3.143 -12.315 10.199 1.00 91.94 196 GLU A O 1
ATOM 1602 N N . LYS A 1 197 ? -3.864 -12.140 8.089 1.00 92.00 197 LYS A N 1
ATOM 1603 C CA . LYS A 1 197 ? -5.265 -11.893 8.449 1.00 92.00 197 LYS A CA 1
ATOM 1604 C C . LYS A 1 197 ? -5.837 -13.005 9.330 1.00 92.00 197 LYS A C 1
ATOM 1606 O O . LYS A 1 197 ? -6.604 -12.726 10.250 1.00 92.00 197 LYS A O 1
ATOM 1611 N N . LYS A 1 198 ? -5.494 -14.267 9.053 1.00 93.81 198 LYS A N 1
ATOM 1612 C CA . LYS A 1 198 ? -5.952 -15.416 9.846 1.00 93.81 198 LYS A CA 1
ATOM 1613 C C . LYS A 1 198 ? -5.292 -15.445 11.229 1.00 93.81 198 LYS A C 1
ATOM 1615 O O . LYS A 1 198 ? -5.976 -15.732 12.206 1.00 93.81 198 LYS A O 1
ATOM 1620 N N . GLN A 1 199 ? -4.006 -15.106 11.316 1.00 95.31 199 GLN A N 1
ATOM 1621 C CA . GLN A 1 199 ? -3.280 -14.994 12.586 1.00 95.31 199 GLN A CA 1
ATOM 1622 C C . GLN A 1 199 ? -3.821 -13.858 13.458 1.00 95.31 199 GLN A C 1
ATOM 1624 O O . GLN A 1 199 ? -4.122 -14.090 14.625 1.00 95.31 199 GLN A O 1
ATOM 1629 N N . LEU A 1 200 ? -4.028 -12.669 12.888 1.00 94.12 200 LEU A N 1
ATOM 1630 C CA . LEU A 1 200 ? -4.588 -11.523 13.608 1.00 94.12 200 LEU A CA 1
ATOM 1631 C C . LEU A 1 200 ? -5.997 -11.816 14.132 1.00 94.12 200 LEU A C 1
ATOM 1633 O O . LEU A 1 200 ? -6.304 -11.504 15.276 1.00 94.12 200 LEU A O 1
ATOM 1637 N N . ARG A 1 201 ? -6.846 -12.480 13.335 1.00 94.50 201 ARG A N 1
ATOM 1638 C CA . ARG A 1 201 ? -8.171 -12.921 13.805 1.00 94.50 201 ARG A CA 1
ATOM 1639 C C . ARG A 1 201 ? -8.080 -13.890 14.980 1.00 94.50 201 ARG A C 1
ATOM 1641 O O . ARG A 1 201 ? -8.822 -13.731 15.939 1.00 94.50 201 ARG A O 1
ATOM 1648 N N . ALA A 1 202 ? -7.163 -14.855 14.923 1.00 95.56 202 ALA A N 1
ATOM 1649 C CA . ALA A 1 202 ? -6.969 -15.801 16.017 1.00 95.56 202 ALA A CA 1
ATOM 1650 C C . ALA A 1 202 ? -6.481 -15.113 17.304 1.00 95.56 202 ALA A C 1
ATOM 1652 O O . ALA A 1 202 ? -6.907 -15.502 18.386 1.00 95.56 202 ALA A O 1
ATOM 1653 N N . GLN A 1 203 ? -5.629 -14.087 17.190 1.00 95.94 203 GLN A N 1
ATOM 1654 C CA . GLN A 1 203 ? -5.179 -13.282 18.331 1.00 95.94 203 GLN A CA 1
ATOM 1655 C C . GLN A 1 203 ? -6.328 -12.477 18.942 1.00 95.94 203 GLN A C 1
ATOM 1657 O O . GLN A 1 203 ? -6.533 -12.551 20.147 1.00 95.94 203 GLN A O 1
ATOM 1662 N N . ILE A 1 204 ? -7.132 -11.797 18.116 1.00 95.75 204 ILE A N 1
ATOM 1663 C CA . ILE A 1 204 ? -8.320 -11.059 18.580 1.00 95.75 204 ILE A CA 1
ATOM 1664 C C . ILE A 1 204 ? -9.284 -11.995 19.322 1.00 95.75 204 ILE A C 1
ATOM 1666 O O . ILE A 1 204 ? -9.746 -11.674 20.409 1.00 95.75 204 ILE A O 1
ATOM 1670 N N . GLU A 1 205 ? -9.549 -13.187 18.783 1.00 96.56 205 GLU A N 1
ATOM 1671 C CA . GLU A 1 205 ? -10.416 -14.170 19.444 1.00 96.56 205 GLU A CA 1
ATOM 1672 C C . GLU A 1 205 ? -9.841 -14.721 20.760 1.00 96.56 205 GLU A C 1
ATOM 1674 O O . GLU A 1 205 ? -10.601 -15.240 21.584 1.00 96.56 205 GLU A O 1
ATOM 1679 N N . ALA A 1 206 ? -8.518 -14.693 20.940 1.00 96.25 206 ALA A N 1
ATOM 1680 C CA . ALA A 1 206 ? -7.866 -15.088 22.186 1.00 96.25 206 ALA A CA 1
ATOM 1681 C C . ALA A 1 206 ? -8.018 -13.984 23.243 1.00 96.25 206 ALA A C 1
ATOM 1683 O O . ALA A 1 206 ? -8.493 -14.265 24.341 1.00 96.25 206 ALA A O 1
ATOM 1684 N N . GLU A 1 207 ? -7.722 -12.739 22.872 1.00 95.19 207 GLU A N 1
ATOM 1685 C CA . GLU A 1 207 ? -7.891 -11.554 23.725 1.00 95.19 207 GLU A CA 1
ATOM 1686 C C . GLU A 1 207 ? -9.353 -11.385 24.171 1.00 95.19 207 GLU A C 1
ATOM 1688 O O . GLU A 1 207 ? -9.628 -11.238 25.359 1.00 95.19 207 GLU A O 1
ATOM 1693 N N . ASP A 1 208 ? -10.322 -11.546 23.261 1.00 96.69 208 ASP A N 1
ATOM 1694 C CA . ASP A 1 208 ? -11.757 -11.510 23.588 1.00 96.69 208 ASP A CA 1
ATOM 1695 C C . ASP A 1 208 ? -12.153 -12.579 24.624 1.00 96.69 208 ASP A C 1
ATOM 1697 O O . ASP A 1 208 ? -13.082 -12.396 25.421 1.00 96.69 208 ASP A O 1
ATOM 1701 N N . ARG A 1 209 ? -11.494 -13.745 24.594 1.00 96.25 209 ARG A N 1
ATOM 1702 C CA . ARG A 1 209 ? -11.725 -14.818 25.571 1.00 96.25 209 ARG A CA 1
ATOM 1703 C C . ARG A 1 209 ? -11.118 -14.467 26.923 1.00 96.25 209 ARG A C 1
ATOM 1705 O O . ARG A 1 209 ? -11.775 -14.693 27.940 1.00 96.25 209 ARG A O 1
ATOM 1712 N N . GLU A 1 210 ? -9.915 -13.906 26.943 1.00 96.56 210 GLU A N 1
ATOM 1713 C CA . GLU A 1 210 ? -9.279 -13.441 28.175 1.00 96.56 210 GLU A CA 1
ATOM 1714 C C . GLU A 1 210 ? -10.068 -12.300 28.822 1.00 96.56 210 GLU A C 1
ATOM 1716 O O . GLU A 1 210 ? -10.360 -12.370 30.017 1.00 96.56 210 GLU A O 1
ATOM 1721 N N . GLU A 1 211 ? -10.536 -11.325 28.041 1.00 96.19 211 GLU A N 1
ATOM 1722 C CA . GLU A 1 211 ? -11.376 -10.232 28.536 1.00 96.19 211 GLU A CA 1
ATOM 1723 C C . GLU A 1 211 ? -12.662 -10.766 29.186 1.00 96.19 211 GLU A C 1
ATOM 1725 O O . GLU A 1 211 ? -13.038 -10.349 30.285 1.00 96.19 211 GLU A O 1
ATOM 1730 N N . LYS A 1 212 ? -13.333 -11.733 28.546 1.00 96.50 212 LYS A N 1
ATOM 1731 C CA . LYS A 1 212 ? -14.537 -12.370 29.109 1.00 96.50 212 LYS A CA 1
ATOM 1732 C C . LYS A 1 212 ? -14.245 -13.105 30.415 1.00 96.50 212 LYS A C 1
ATOM 1734 O O . LYS A 1 212 ? -15.049 -13.022 31.343 1.00 96.50 212 LYS A O 1
ATOM 1739 N N . ASN A 1 213 ? -13.119 -13.808 30.500 1.00 95.81 213 ASN A N 1
ATOM 1740 C CA . ASN A 1 213 ? -12.721 -14.512 31.719 1.00 95.81 213 ASN A CA 1
ATOM 1741 C C . ASN A 1 213 ? -12.396 -13.531 32.855 1.00 95.81 213 ASN A C 1
ATOM 1743 O O . ASN A 1 213 ? -12.836 -13.737 33.986 1.00 95.81 213 ASN A O 1
ATOM 1747 N N . LEU A 1 214 ? -11.698 -12.435 32.552 1.00 95.50 214 LEU A N 1
ATOM 1748 C CA . LEU A 1 214 ? -11.389 -11.386 33.522 1.00 95.50 214 LEU A CA 1
ATOM 1749 C C . LEU A 1 214 ? -12.650 -10.681 34.025 1.00 95.50 214 LEU A C 1
ATOM 1751 O O . LEU A 1 214 ? -12.773 -10.471 35.229 1.00 95.50 214 LEU A O 1
ATOM 1755 N N . LYS A 1 215 ? -13.614 -10.382 33.144 1.00 95.81 215 LYS A N 1
ATOM 1756 C CA . LYS A 1 215 ? -14.915 -9.820 33.548 1.00 95.81 215 LYS A CA 1
ATOM 1757 C C . LYS A 1 215 ? -15.661 -10.742 34.508 1.00 95.81 215 LYS A C 1
ATOM 1759 O O . LYS A 1 215 ? -16.093 -10.285 35.557 1.00 95.81 215 LYS A O 1
ATOM 1764 N N . ARG A 1 216 ? -15.732 -12.045 34.210 1.00 95.69 216 ARG A N 1
ATOM 1765 C CA . ARG A 1 216 ? -16.354 -13.025 35.121 1.00 95.69 216 ARG A CA 1
ATOM 1766 C C . ARG A 1 216 ? -15.661 -13.063 36.482 1.00 95.69 216 ARG A C 1
ATOM 1768 O O . ARG A 1 216 ? -16.334 -13.005 37.503 1.00 95.69 216 ARG A O 1
ATOM 1775 N N . SER A 1 217 ? -14.327 -13.094 36.500 1.00 95.81 217 SER A N 1
ATOM 1776 C CA . SER A 1 217 ? -13.570 -13.079 37.756 1.00 95.81 217 SER A CA 1
ATOM 1777 C C . SER A 1 217 ? -13.776 -11.782 38.547 1.00 95.81 217 SER A C 1
ATOM 1779 O O . SER A 1 217 ? -13.833 -11.810 39.777 1.00 95.81 217 SER A O 1
ATOM 1781 N N . LEU A 1 218 ? -13.908 -10.642 37.863 1.00 94.75 218 LEU A N 1
ATOM 1782 C CA . LEU A 1 218 ? -14.215 -9.363 38.496 1.00 94.75 218 LEU A CA 1
ATOM 1783 C C . LEU A 1 218 ? -15.614 -9.378 39.123 1.00 94.75 218 LEU A C 1
ATOM 1785 O O . LEU A 1 218 ? -15.758 -8.947 40.265 1.00 94.75 218 LEU A O 1
ATOM 1789 N N . ASP A 1 219 ? -16.611 -9.912 38.418 1.00 94.00 219 ASP A N 1
ATOM 1790 C CA . ASP A 1 219 ? -17.985 -10.022 38.914 1.00 94.00 219 ASP A CA 1
ATOM 1791 C C . ASP A 1 219 ? -18.074 -10.950 40.136 1.00 94.00 219 ASP A C 1
ATOM 1793 O O . ASP A 1 219 ? -18.726 -10.614 41.123 1.00 94.00 219 ASP A O 1
ATOM 1797 N N . GLU A 1 220 ? -17.386 -12.095 40.111 1.00 94.62 220 GLU A N 1
ATOM 1798 C CA . GLU A 1 220 ? -17.300 -13.027 41.245 1.00 94.62 220 GLU A CA 1
ATOM 1799 C C . GLU A 1 220 ? -16.659 -12.373 42.474 1.00 94.62 220 GLU A C 1
ATOM 1801 O O . GLU A 1 220 ? -17.211 -12.430 43.575 1.00 94.62 220 GLU A O 1
ATOM 1806 N N . LYS A 1 221 ? -15.525 -11.686 42.289 1.00 93.31 221 LYS A N 1
ATOM 1807 C CA . LYS A 1 221 ? -14.874 -10.934 43.372 1.00 93.31 221 LYS A CA 1
ATOM 1808 C C . LYS A 1 221 ? -15.755 -9.791 43.872 1.00 93.31 221 LYS A C 1
ATOM 1810 O O . LYS A 1 221 ? -15.809 -9.550 45.074 1.00 93.31 221 LYS A O 1
ATOM 1815 N N . GLY A 1 222 ? -16.462 -9.109 42.972 1.00 89.06 222 GLY A N 1
ATOM 1816 C CA . GLY A 1 222 ? -17.416 -8.057 43.310 1.00 89.06 222 GLY A CA 1
ATOM 1817 C C . GLY A 1 222 ? -18.552 -8.572 44.193 1.00 89.06 222 GLY A C 1
ATOM 1818 O O . GLY A 1 222 ? -18.854 -7.951 45.211 1.00 89.06 222 GLY A O 1
ATOM 1819 N N . LYS A 1 223 ? -19.127 -9.736 43.862 1.00 91.44 223 LYS A N 1
ATOM 1820 C CA . LYS A 1 223 ? -20.139 -10.407 44.695 1.00 91.44 223 LYS A CA 1
ATOM 1821 C C . LYS A 1 223 ? -19.603 -10.732 46.086 1.00 91.44 223 LYS A C 1
ATOM 1823 O O . LYS A 1 223 ? -20.235 -10.350 47.066 1.00 91.44 223 LYS A O 1
ATOM 1828 N N . LEU A 1 224 ? -18.415 -11.333 46.172 1.00 92.12 224 LEU A N 1
ATOM 1829 C CA . LEU A 1 224 ? -17.786 -11.666 47.453 1.00 92.12 224 LEU A CA 1
ATOM 1830 C C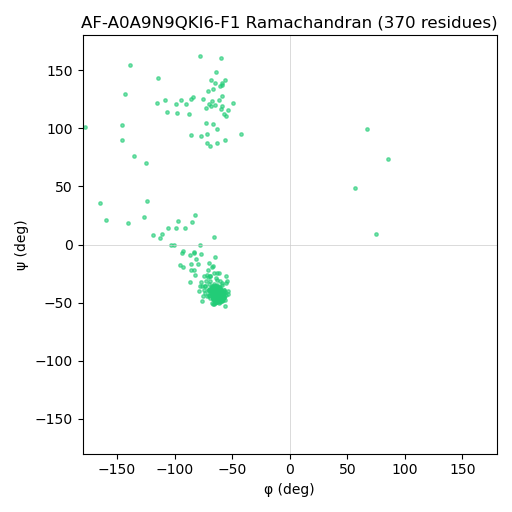 . LEU A 1 224 ? -17.577 -10.419 48.330 1.00 92.12 224 LEU A C 1
ATOM 1832 O O . LEU A 1 224 ? -17.862 -10.438 49.523 1.00 92.12 224 LEU A O 1
ATOM 1836 N N . ILE A 1 225 ? -17.117 -9.307 47.746 1.00 87.81 225 ILE A N 1
ATOM 1837 C CA . ILE A 1 225 ? -16.923 -8.044 48.478 1.00 87.81 225 ILE A CA 1
ATOM 1838 C C . ILE A 1 225 ? -18.258 -7.502 49.003 1.00 87.81 225 ILE A C 1
ATOM 1840 O O . ILE A 1 225 ? -18.322 -7.031 50.140 1.00 87.81 225 ILE A O 1
ATOM 1844 N N . ILE A 1 226 ? -19.325 -7.572 48.200 1.00 85.56 226 ILE A N 1
ATOM 1845 C CA . ILE A 1 226 ? -20.668 -7.164 48.629 1.00 85.56 226 ILE A CA 1
ATOM 1846 C C . ILE A 1 226 ? -21.139 -8.042 49.790 1.00 85.56 226 ILE A C 1
ATOM 1848 O O . ILE A 1 226 ? -21.559 -7.499 50.810 1.00 85.56 226 ILE A O 1
ATOM 1852 N N . GLU A 1 227 ? -21.016 -9.366 49.677 1.00 88.25 227 GLU A N 1
ATOM 1853 C CA . GLU A 1 227 ? -21.372 -10.311 50.742 1.00 88.25 227 GLU A CA 1
ATOM 1854 C C . GLU A 1 227 ? -20.612 -9.990 52.032 1.00 88.25 227 GLU A C 1
ATOM 1856 O O . GLU A 1 227 ? -21.237 -9.716 53.058 1.00 88.25 227 GLU A O 1
ATOM 1861 N N . MET A 1 228 ? -19.281 -9.875 51.970 1.00 86.69 228 MET A N 1
ATOM 1862 C CA . MET A 1 228 ? -18.464 -9.502 53.127 1.00 86.69 228 MET A CA 1
ATOM 1863 C C . MET A 1 228 ? -18.902 -8.166 53.736 1.00 86.69 228 MET A C 1
ATOM 1865 O O . MET A 1 228 ? -18.956 -8.034 54.960 1.00 86.69 228 MET A O 1
ATOM 1869 N N . LYS A 1 229 ? -19.241 -7.171 52.905 1.00 83.38 229 LYS A N 1
ATOM 1870 C CA . LYS A 1 229 ? -19.671 -5.850 53.378 1.00 83.38 229 LYS A CA 1
ATOM 1871 C C . LYS A 1 229 ? -21.008 -5.947 54.100 1.00 83.38 229 LYS A C 1
ATOM 1873 O O . LYS A 1 229 ? -21.157 -5.374 55.175 1.00 83.38 229 LYS A O 1
ATOM 1878 N N . THR A 1 230 ? -21.957 -6.695 53.541 1.00 82.50 230 THR A N 1
ATOM 1879 C CA . THR A 1 230 ? -23.260 -6.922 54.175 1.00 82.50 230 THR A CA 1
ATOM 1880 C C . THR A 1 230 ? -23.125 -7.679 55.493 1.00 82.50 230 THR A C 1
ATOM 1882 O O . THR A 1 230 ? -23.727 -7.266 56.480 1.00 82.50 230 THR A O 1
ATOM 1885 N N . SER A 1 231 ? -22.274 -8.707 55.569 1.00 86.25 231 SER A N 1
ATOM 1886 C CA . SER A 1 231 ? -22.013 -9.432 56.818 1.00 86.25 231 SER A CA 1
ATOM 1887 C C . SER A 1 231 ? -21.349 -8.544 57.872 1.00 86.25 231 SER A C 1
ATOM 1889 O O . SER A 1 231 ? -21.739 -8.575 59.035 1.00 86.25 231 SER A O 1
ATOM 1891 N N . LEU A 1 232 ? -20.375 -7.712 57.489 1.00 83.44 232 LEU A N 1
ATOM 1892 C CA . LEU A 1 232 ? -19.734 -6.766 58.410 1.00 83.44 232 LEU A CA 1
ATOM 1893 C C . LEU A 1 232 ? -20.707 -5.694 58.912 1.00 83.44 232 LEU A C 1
ATOM 1895 O O . LEU A 1 232 ? -20.667 -5.341 60.091 1.00 83.44 232 LEU A O 1
ATOM 1899 N N . GLN A 1 233 ? -21.597 -5.205 58.047 1.00 81.94 233 GLN A N 1
ATOM 1900 C CA . GLN A 1 233 ? -22.672 -4.293 58.436 1.00 81.94 233 GLN A CA 1
ATOM 1901 C C . GLN A 1 233 ? -23.602 -4.961 59.460 1.00 81.94 233 GLN A C 1
ATOM 1903 O O . GLN A 1 233 ? -23.830 -4.395 60.526 1.00 81.94 233 GLN A O 1
ATOM 1908 N N . GLN A 1 234 ? -24.044 -6.197 59.200 1.00 82.75 234 GLN A N 1
ATOM 1909 C CA . GLN A 1 234 ? -24.870 -6.975 60.132 1.00 82.75 234 GLN A CA 1
ATOM 1910 C C . GLN A 1 234 ? -24.170 -7.203 61.478 1.00 82.75 234 GLN A C 1
ATOM 1912 O O . GLN A 1 234 ? -24.784 -7.051 62.530 1.00 82.75 234 GLN A O 1
ATOM 1917 N N . ILE A 1 235 ? -22.872 -7.528 61.475 1.00 82.50 235 ILE A N 1
ATOM 1918 C CA . ILE A 1 235 ? -22.084 -7.667 62.709 1.00 82.50 235 ILE A CA 1
ATOM 1919 C C . ILE A 1 235 ? -22.057 -6.339 63.476 1.00 82.50 235 ILE A C 1
ATOM 1921 O O . ILE A 1 235 ? -22.265 -6.322 64.688 1.00 82.50 235 ILE A O 1
ATOM 1925 N N . ASN A 1 236 ? -21.834 -5.215 62.795 1.00 79.69 236 ASN A N 1
ATOM 1926 C CA . ASN A 1 236 ? -21.818 -3.899 63.433 1.00 79.69 236 ASN A CA 1
ATOM 1927 C C . ASN A 1 236 ? -23.180 -3.474 63.995 1.00 79.69 236 ASN A C 1
ATOM 1929 O O . ASN A 1 236 ? -23.209 -2.806 65.036 1.00 79.69 236 ASN A O 1
ATOM 1933 N N . GLU A 1 237 ? -24.271 -3.870 63.337 1.00 78.12 237 GLU A N 1
ATOM 1934 C CA . GLU A 1 237 ? -25.644 -3.707 63.817 1.00 78.12 237 GLU A CA 1
ATOM 1935 C C . GLU A 1 237 ? -25.910 -4.564 65.055 1.00 78.12 237 GLU A C 1
ATOM 1937 O O . GLU A 1 237 ? -26.390 -4.045 66.055 1.00 78.12 237 GLU A O 1
ATOM 1942 N N . LEU A 1 238 ? -25.519 -5.843 65.055 1.00 79.38 238 LEU A N 1
ATOM 1943 C CA . LEU A 1 238 ? -25.638 -6.708 66.237 1.00 79.38 238 LEU A CA 1
ATOM 1944 C C . LEU A 1 238 ? -24.830 -6.174 67.429 1.00 79.38 238 LEU A C 1
ATOM 1946 O O . LEU A 1 238 ? -25.220 -6.339 68.584 1.00 79.38 238 LEU A O 1
ATOM 1950 N N . LEU A 1 239 ? -23.712 -5.503 67.150 1.00 79.00 239 LEU A N 1
ATOM 1951 C CA . LEU A 1 239 ? -22.865 -4.852 68.144 1.00 79.00 239 LEU A CA 1
ATOM 1952 C C . LEU A 1 239 ? -23.263 -3.383 68.398 1.00 79.00 239 LEU A C 1
ATOM 1954 O O . LEU A 1 239 ? -22.479 -2.631 68.981 1.00 79.00 239 LEU A O 1
ATOM 1958 N N . SER A 1 240 ? -24.439 -2.913 67.964 1.00 74.94 240 SER A N 1
ATOM 1959 C CA . SER A 1 240 ? -24.910 -1.532 68.204 1.00 74.94 240 SER A CA 1
ATOM 1960 C C . SER A 1 240 ? -24.924 -1.159 69.688 1.00 74.94 240 SER A C 1
ATOM 1962 O O . SER A 1 240 ? -24.640 -0.019 70.044 1.00 74.94 240 SER A O 1
ATOM 1964 N N . SER A 1 241 ? -25.196 -2.145 70.540 1.00 70.31 241 SER A N 1
ATOM 1965 C CA . SER A 1 241 ? -25.329 -2.032 71.992 1.00 70.31 241 SER A CA 1
ATOM 1966 C C . SER A 1 241 ? -24.006 -1.979 72.752 1.00 70.31 241 SER A C 1
ATOM 1968 O O . SER A 1 241 ? -23.966 -1.595 73.921 1.00 70.31 241 SER A O 1
ATOM 1970 N N . VAL A 1 242 ? -22.909 -2.375 72.108 1.00 71.69 242 VAL A N 1
ATOM 1971 C CA . VAL A 1 242 ? -21.640 -2.628 72.784 1.00 71.69 242 VAL A CA 1
ATOM 1972 C C . VAL A 1 242 ? -20.835 -1.338 72.894 1.00 71.69 242 VAL A C 1
ATOM 1974 O O . VAL A 1 242 ? -20.360 -0.802 71.894 1.00 71.69 242 VAL A O 1
ATOM 1977 N N . GLY A 1 243 ? -20.664 -0.848 74.125 1.00 64.50 243 GLY A N 1
ATOM 1978 C CA . GLY A 1 243 ? -19.909 0.377 74.411 1.00 64.50 243 GLY A CA 1
ATOM 1979 C C . GLY A 1 243 ? -20.641 1.676 74.055 1.00 64.50 243 GLY A C 1
ATOM 1980 O O . GLY A 1 243 ? -20.032 2.743 74.109 1.00 64.50 243 GLY A O 1
ATOM 1981 N N . ALA A 1 244 ? -21.928 1.608 73.700 1.00 64.69 244 ALA A N 1
ATOM 1982 C CA . ALA A 1 244 ? -22.750 2.789 73.469 1.00 64.69 244 ALA A CA 1
ATOM 1983 C C . ALA A 1 244 ? -23.041 3.509 74.796 1.00 64.69 244 ALA A C 1
ATOM 1985 O O . ALA A 1 244 ? -23.439 2.885 75.781 1.00 64.69 244 ALA A O 1
ATOM 1986 N N . ALA A 1 245 ? -22.853 4.830 74.828 1.00 57.41 245 ALA A N 1
ATOM 1987 C CA . ALA A 1 245 ? -23.295 5.641 75.955 1.00 57.41 245 ALA A CA 1
ATOM 1988 C C . ALA A 1 245 ? -24.829 5.626 76.019 1.00 57.41 245 ALA A C 1
ATOM 1990 O O . ALA A 1 245 ? -25.493 5.820 75.000 1.00 57.41 245 ALA A O 1
ATOM 1991 N N . ASN A 1 246 ? -25.393 5.426 77.213 1.00 54.56 246 ASN A N 1
ATOM 1992 C CA . ASN A 1 246 ? -26.828 5.580 77.437 1.00 54.56 246 ASN A CA 1
ATOM 1993 C C . ASN A 1 246 ? -27.208 7.043 77.183 1.00 54.56 246 ASN A C 1
ATOM 1995 O O . ASN A 1 246 ? -26.995 7.903 78.036 1.00 54.56 246 ASN A O 1
ATOM 1999 N N . ALA A 1 247 ? -27.738 7.330 75.998 1.00 51.81 247 ALA A N 1
ATOM 2000 C CA . ALA A 1 247 ? -28.251 8.645 75.656 1.00 51.81 247 ALA A CA 1
ATOM 2001 C C . ALA A 1 247 ? -29.765 8.679 75.931 1.00 51.81 247 ALA A C 1
ATOM 2003 O O . ALA A 1 247 ? -30.493 7.835 75.400 1.00 51.81 247 ALA A O 1
ATOM 2004 N N . PRO A 1 248 ? -30.272 9.622 76.746 1.00 49.59 248 PRO A N 1
ATOM 2005 C CA . PRO A 1 248 ? -31.708 9.834 76.863 1.00 49.59 248 PRO A CA 1
ATOM 2006 C C . PRO A 1 248 ? -32.270 10.328 75.522 1.00 49.59 248 PRO A C 1
ATOM 2008 O O . PRO A 1 248 ? -31.651 11.151 74.844 1.00 49.59 248 PRO A O 1
ATOM 2011 N N . ARG A 1 249 ? -33.449 9.828 75.1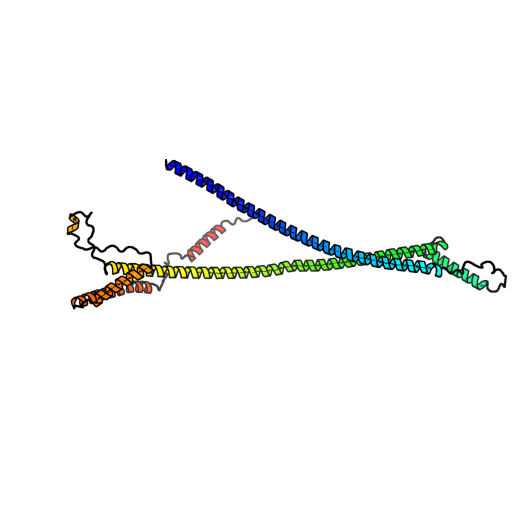28 1.00 51.75 249 ARG A N 1
ATOM 2012 C CA . ARG A 1 249 ? -34.156 10.330 73.941 1.00 51.75 249 ARG A CA 1
ATOM 2013 C C . ARG A 1 249 ? -34.441 11.831 74.096 1.00 51.75 249 ARG A C 1
ATOM 2015 O O . ARG A 1 249 ? -34.879 12.239 75.171 1.00 51.75 249 ARG A O 1
ATOM 2022 N N . PRO A 1 250 ? -34.285 12.646 73.039 1.00 52.88 250 PRO A N 1
ATOM 2023 C CA . PRO A 1 250 ? -34.867 13.981 73.024 1.00 52.88 250 PRO A CA 1
ATOM 2024 C C . PRO A 1 250 ? -36.398 13.835 72.993 1.00 52.88 250 PRO A C 1
ATOM 2026 O O . PRO A 1 250 ? -36.983 13.468 71.976 1.00 52.88 250 PRO A O 1
ATOM 2029 N N . TYR A 1 251 ? -37.050 14.063 74.134 1.00 53.19 251 TYR A N 1
ATOM 2030 C CA . TYR A 1 251 ? -38.503 13.936 74.320 1.00 53.19 251 TYR A CA 1
ATOM 2031 C C . TYR A 1 251 ? -39.292 15.173 73.855 1.00 53.19 251 TYR A C 1
ATOM 2033 O O . TYR A 1 251 ? -40.402 15.408 74.325 1.00 53.19 251 TYR A O 1
ATOM 2041 N N . ASP A 1 252 ? -38.774 15.962 72.915 1.00 56.03 252 ASP A N 1
ATOM 2042 C CA . ASP A 1 252 ? -39.378 17.264 72.597 1.00 56.03 252 ASP A CA 1
ATOM 2043 C C . ASP A 1 252 ? -40.653 17.177 71.732 1.00 56.03 252 ASP A C 1
ATOM 2045 O O . ASP A 1 252 ? -41.323 18.189 71.535 1.00 56.03 252 ASP A O 1
ATOM 2049 N N . GLN A 1 253 ? -41.026 15.998 71.206 1.00 53.91 253 GLN A N 1
ATOM 2050 C CA . GLN A 1 253 ? -42.137 15.874 70.239 1.00 53.91 253 GLN A CA 1
ATOM 2051 C C . GLN A 1 253 ? -43.063 14.650 70.404 1.00 53.91 253 GLN A C 1
ATOM 2053 O O . GLN A 1 253 ? -43.786 14.310 69.469 1.00 53.91 253 GLN A O 1
ATOM 2058 N N . VAL A 1 254 ? -43.093 13.973 71.560 1.00 55.25 254 VAL A N 1
ATOM 2059 C CA . VAL A 1 254 ? -43.981 12.803 71.753 1.00 55.25 254 VAL A CA 1
ATOM 2060 C C . VAL A 1 254 ? -45.144 13.137 72.702 1.00 55.25 254 VAL A C 1
ATOM 2062 O O . VAL A 1 254 ? -44.884 13.556 73.831 1.00 55.25 254 VAL A O 1
ATOM 2065 N N . PRO A 1 255 ? -46.419 12.940 72.296 1.00 61.16 255 PRO A N 1
ATOM 2066 C CA . PRO A 1 255 ? -47.586 13.188 73.141 1.00 61.16 255 PRO A CA 1
ATOM 2067 C C . PRO A 1 255 ? -47.545 12.404 74.469 1.00 61.16 255 PRO A C 1
ATOM 2069 O O . PRO A 1 255 ? -47.197 11.219 74.453 1.00 61.16 255 PRO A O 1
ATOM 2072 N N . PRO A 1 256 ? -47.982 12.995 75.601 1.00 58.38 256 PRO A N 1
ATOM 2073 C CA . PRO A 1 256 ? -47.892 12.377 76.933 1.00 58.38 256 PRO A CA 1
ATOM 2074 C C . PRO A 1 256 ? -48.556 10.995 77.043 1.00 58.38 256 PRO A C 1
ATOM 2076 O O . PRO A 1 256 ? -48.133 10.156 77.830 1.00 58.38 256 PRO A O 1
ATOM 2079 N N . ALA A 1 257 ? -49.571 10.726 76.216 1.00 56.66 257 ALA A N 1
ATOM 2080 C CA . ALA A 1 257 ? -50.301 9.459 76.204 1.00 56.66 257 ALA A CA 1
ATOM 2081 C C . ALA A 1 257 ? -49.466 8.252 75.726 1.00 56.66 257 ALA A C 1
ATOM 2083 O O . ALA A 1 257 ? -49.827 7.116 76.015 1.00 56.66 257 ALA A O 1
ATOM 2084 N N . ILE A 1 258 ? -48.357 8.480 75.013 1.00 54.88 258 ILE A N 1
ATOM 2085 C CA . ILE A 1 258 ? -47.470 7.419 74.501 1.00 54.88 258 ILE A CA 1
ATOM 2086 C C . ILE A 1 258 ? -46.293 7.167 75.465 1.00 54.88 258 ILE A C 1
ATOM 2088 O O . ILE A 1 258 ? -45.674 6.108 75.424 1.00 54.88 258 ILE A O 1
ATOM 2092 N N . GLN A 1 259 ? -46.015 8.101 76.382 1.00 50.72 259 GLN A N 1
ATOM 2093 C CA . GLN A 1 259 ? -44.874 8.021 77.304 1.00 50.72 259 GLN A CA 1
ATOM 2094 C C . GLN A 1 259 ? -45.019 6.910 78.358 1.00 50.72 259 GLN A C 1
ATOM 2096 O O . GLN A 1 259 ? -44.015 6.365 78.795 1.00 50.72 259 GLN A O 1
ATOM 2101 N N . TYR A 1 260 ? -46.246 6.523 78.723 1.00 48.16 260 TYR A N 1
ATOM 2102 C CA . TYR A 1 260 ? -46.497 5.474 79.725 1.00 48.16 260 TYR A CA 1
ATOM 2103 C C . TYR A 1 260 ? -46.407 4.037 79.187 1.00 48.16 260 TYR A C 1
ATOM 2105 O O . TYR A 1 260 ? -46.387 3.100 79.977 1.00 48.16 260 TYR A O 1
ATOM 2113 N N . ALA A 1 261 ? -46.371 3.844 77.864 1.00 46.78 261 ALA A N 1
ATOM 2114 C CA . ALA A 1 261 ? -46.350 2.514 77.245 1.00 46.78 261 ALA A CA 1
ATOM 2115 C C . ALA A 1 261 ? -44.961 2.098 76.730 1.00 46.78 261 ALA A C 1
ATOM 2117 O O . ALA A 1 261 ? -44.825 1.021 76.157 1.00 46.78 261 ALA A O 1
ATOM 2118 N N . ILE A 1 262 ? -43.943 2.951 76.882 1.00 48.19 262 ILE A N 1
ATOM 2119 C CA . ILE A 1 262 ? -42.615 2.739 76.297 1.00 48.19 262 ILE A CA 1
ATOM 2120 C C . ILE A 1 262 ? -41.558 3.058 77.354 1.00 48.19 262 ILE A C 1
ATOM 2122 O O . ILE A 1 262 ? -40.915 4.104 77.326 1.00 48.19 262 ILE A O 1
ATOM 2126 N N . GLU A 1 263 ? -41.383 2.130 78.290 1.00 43.62 263 GLU A N 1
ATOM 2127 C CA . GLU A 1 263 ? -40.241 2.093 79.213 1.00 43.62 263 GLU A CA 1
ATOM 2128 C C . GLU A 1 263 ? -39.026 1.374 78.590 1.00 43.62 263 GLU A C 1
ATOM 2130 O O . GLU A 1 263 ? -38.108 0.961 79.290 1.00 43.62 263 GLU A O 1
ATOM 2135 N N . ASP A 1 264 ? -38.991 1.248 77.260 1.00 44.44 264 ASP A N 1
ATOM 2136 C CA . ASP A 1 264 ? -37.879 0.631 76.545 1.00 44.44 264 ASP A CA 1
ATOM 2137 C C . ASP A 1 264 ? -36.925 1.699 75.998 1.00 44.44 264 ASP A C 1
ATOM 2139 O O . ASP A 1 264 ? -37.236 2.489 75.100 1.00 44.44 264 ASP A O 1
ATOM 2143 N N . MET A 1 265 ? -35.722 1.707 76.568 1.00 47.22 265 MET A N 1
ATOM 2144 C CA . MET A 1 265 ? -34.571 2.473 76.104 1.00 47.22 265 MET A CA 1
ATOM 2145 C C . MET A 1 265 ? -34.217 2.059 74.668 1.00 47.22 265 MET A C 1
ATOM 2147 O O . MET A 1 265 ? -33.817 0.922 74.425 1.00 47.22 265 MET A O 1
ATOM 2151 N N . ILE A 1 266 ? -34.323 2.977 73.705 1.00 51.19 266 ILE A N 1
ATOM 2152 C CA . ILE A 1 266 ? -34.025 2.674 72.297 1.00 51.19 266 ILE A CA 1
ATOM 2153 C C . ILE A 1 266 ? -32.618 3.154 71.941 1.00 51.19 266 ILE A C 1
ATOM 2155 O O . ILE A 1 266 ? -32.310 4.341 72.041 1.00 51.19 266 ILE A O 1
ATOM 2159 N N . GLN A 1 267 ? -31.783 2.210 71.500 1.00 52.28 267 GLN A N 1
ATOM 2160 C CA . GLN A 1 267 ? -30.465 2.475 70.924 1.00 52.28 267 GLN A CA 1
ATOM 2161 C C . GLN A 1 267 ? -30.568 3.268 69.614 1.00 52.28 267 GLN A C 1
ATOM 2163 O O . GLN A 1 267 ? -31.537 3.096 68.869 1.00 52.28 267 GLN A O 1
ATOM 2168 N N . PRO A 1 268 ? -29.573 4.120 69.305 1.00 54.31 268 PRO A N 1
ATOM 2169 C CA . PRO A 1 268 ? -29.518 4.812 68.025 1.00 54.31 268 PRO A CA 1
ATOM 2170 C C . PRO A 1 268 ? -29.432 3.798 66.879 1.00 54.31 268 PRO A C 1
ATOM 2172 O O . PRO A 1 268 ? -28.682 2.823 66.955 1.00 54.31 268 PRO A O 1
ATOM 2175 N N . VAL A 1 269 ? -30.214 4.036 65.822 1.00 54.81 269 VAL A N 1
ATOM 2176 C CA . VAL A 1 269 ? -30.187 3.224 64.599 1.00 54.81 269 VAL A CA 1
ATOM 2177 C C . VAL A 1 269 ? -28.783 3.327 63.993 1.00 54.81 269 VAL A C 1
ATOM 2179 O O . VAL A 1 269 ? -28.325 4.449 63.766 1.00 54.81 269 VAL A O 1
ATOM 2182 N N . PRO A 1 270 ? -28.083 2.204 63.752 1.00 58.53 270 PRO A N 1
ATOM 2183 C CA . PRO A 1 270 ? -26.765 2.227 63.132 1.00 58.53 270 PRO A CA 1
ATOM 2184 C C . PRO A 1 270 ? -26.826 2.898 61.757 1.00 58.53 270 PRO A C 1
ATOM 2186 O O . PRO A 1 270 ? -27.640 2.524 60.913 1.00 58.53 270 PRO A O 1
ATOM 2189 N N . GLU A 1 271 ? -25.971 3.892 61.526 1.00 61.84 271 GLU A N 1
ATOM 2190 C CA . GLU A 1 271 ? -25.825 4.495 60.203 1.00 61.84 271 GLU A CA 1
ATOM 2191 C C . GLU A 1 271 ? -25.180 3.487 59.235 1.00 61.84 271 GLU A C 1
ATOM 2193 O O . GLU A 1 271 ? -24.295 2.706 59.599 1.00 61.84 271 GLU A O 1
ATOM 2198 N N . LEU A 1 272 ? -25.653 3.479 57.988 1.00 61.53 272 LEU A N 1
ATOM 2199 C CA . LEU A 1 272 ? -25.124 2.625 56.926 1.00 61.53 272 LEU A CA 1
ATOM 2200 C C . LEU A 1 272 ? -23.749 3.152 56.492 1.00 61.53 272 LEU A C 1
ATOM 2202 O O . LEU A 1 272 ? -23.662 4.155 55.784 1.00 61.53 272 LEU A O 1
ATOM 2206 N N . GLU A 1 273 ? -22.672 2.482 56.906 1.00 70.00 273 GLU A N 1
ATOM 2207 C CA . GLU A 1 273 ? -21.309 2.891 56.558 1.00 70.00 273 GLU A CA 1
ATOM 2208 C C . GLU A 1 273 ? -20.920 2.304 55.192 1.00 70.00 273 GLU A C 1
ATOM 2210 O O . GLU A 1 273 ? -20.999 1.100 54.933 1.00 70.00 273 GLU A O 1
ATOM 2215 N N . ALA A 1 274 ? -20.498 3.175 54.275 1.00 67.38 274 ALA A N 1
ATOM 2216 C CA . ALA A 1 274 ? -20.133 2.764 52.924 1.00 67.38 274 ALA A CA 1
ATOM 2217 C C . ALA A 1 274 ? -18.691 2.235 52.823 1.00 67.38 274 ALA A C 1
ATOM 2219 O O . ALA A 1 274 ? -18.384 1.497 51.881 1.00 67.38 274 ALA A O 1
ATOM 2220 N N . ASP A 1 275 ? -17.834 2.603 53.773 1.00 81.25 275 ASP A N 1
ATOM 2221 C CA . ASP A 1 275 ? -16.403 2.323 53.772 1.00 81.25 275 ASP A CA 1
ATOM 2222 C C . ASP A 1 275 ? -16.082 0.991 54.471 1.00 81.25 275 ASP A C 1
ATOM 2224 O O . ASP A 1 275 ? -16.392 0.778 55.646 1.00 81.25 275 ASP A O 1
ATOM 2228 N N . PHE A 1 276 ? -15.456 0.081 53.725 1.00 80.38 276 PHE A N 1
ATOM 2229 C CA . PHE A 1 276 ? -15.168 -1.281 54.169 1.00 80.38 276 PHE A CA 1
ATOM 2230 C C . PHE A 1 276 ? -14.129 -1.321 55.298 1.00 80.38 276 PHE A C 1
ATOM 2232 O O . PHE A 1 276 ? -14.290 -2.076 56.258 1.00 80.38 276 PHE A O 1
ATOM 2239 N N . ASP A 1 277 ? -13.106 -0.465 55.239 1.00 85.06 277 ASP A N 1
ATOM 2240 C CA . ASP A 1 277 ? -12.046 -0.431 56.252 1.00 85.06 277 ASP A CA 1
ATOM 2241 C C . ASP A 1 277 ? -12.577 0.098 57.585 1.00 85.06 277 ASP A C 1
ATOM 2243 O O . ASP A 1 277 ? -12.248 -0.422 58.658 1.00 85.06 277 ASP A O 1
ATOM 2247 N N . LYS A 1 278 ? -13.472 1.088 57.527 1.00 84.88 278 LYS A N 1
ATOM 2248 C CA . LYS A 1 278 ? -14.157 1.592 58.719 1.00 84.88 278 LYS A CA 1
ATOM 2249 C C . LYS A 1 278 ? -15.081 0.546 59.326 1.00 84.88 278 LYS A C 1
ATOM 2251 O O . LYS A 1 278 ? -15.075 0.389 60.544 1.00 84.88 278 LYS A O 1
ATOM 2256 N N . LEU A 1 279 ? -15.823 -0.207 58.507 1.00 84.00 279 LEU A N 1
ATOM 2257 C CA . LEU A 1 279 ? -16.669 -1.299 58.997 1.00 84.00 279 LEU A CA 1
ATOM 2258 C C . LEU A 1 279 ? -15.863 -2.336 59.786 1.00 84.00 279 LEU A C 1
ATOM 2260 O O . LEU A 1 279 ? -16.278 -2.721 60.882 1.00 84.00 279 LEU A O 1
ATOM 2264 N N . ILE A 1 280 ? -14.698 -2.740 59.271 1.00 86.06 280 ILE A N 1
ATOM 2265 C CA . ILE A 1 280 ? -13.790 -3.670 59.957 1.00 86.06 280 ILE A CA 1
ATOM 2266 C C . ILE A 1 280 ? -13.269 -3.062 61.261 1.00 86.06 280 ILE A C 1
ATOM 2268 O O . ILE A 1 280 ? -13.263 -3.728 62.300 1.00 86.06 280 ILE A O 1
ATOM 2272 N N . LEU A 1 281 ? -12.825 -1.804 61.224 1.00 87.00 281 LEU A N 1
ATOM 2273 C CA . LEU A 1 281 ? -12.262 -1.124 62.387 1.00 87.00 281 LEU A CA 1
ATOM 2274 C C . LEU A 1 281 ? -13.295 -0.997 63.517 1.00 87.00 281 LEU A C 1
ATOM 2276 O O . LEU A 1 281 ? -12.989 -1.334 64.663 1.00 87.00 281 LEU A O 1
ATOM 2280 N N . THR A 1 282 ? -14.522 -0.587 63.191 1.00 84.19 282 THR A N 1
ATOM 2281 C CA . THR A 1 282 ? -15.626 -0.452 64.150 1.00 84.19 282 THR A CA 1
ATOM 2282 C C . THR A 1 282 ? -16.035 -1.807 64.725 1.00 84.19 282 THR A C 1
ATOM 2284 O O . THR A 1 282 ? -16.167 -1.931 65.946 1.00 84.19 282 THR A O 1
ATOM 2287 N N . ALA A 1 283 ? -16.139 -2.851 63.893 1.00 84.50 283 ALA A N 1
ATOM 2288 C CA . ALA A 1 283 ? -16.458 -4.202 64.359 1.00 84.50 283 ALA A CA 1
ATOM 2289 C C . ALA A 1 283 ? -15.386 -4.713 65.328 1.00 84.50 283 ALA A C 1
ATOM 2291 O O . ALA A 1 283 ? -15.697 -5.209 66.411 1.00 84.50 283 ALA A O 1
ATOM 2292 N N . ARG A 1 284 ? -14.106 -4.520 64.985 1.00 87.31 284 ARG A N 1
ATOM 2293 C CA . ARG A 1 284 ? -12.968 -4.906 65.826 1.00 87.31 284 ARG A CA 1
ATOM 2294 C C . ARG A 1 284 ? -12.963 -4.168 67.165 1.00 87.31 284 ARG A C 1
ATOM 2296 O O . ARG A 1 284 ? -12.718 -4.790 68.197 1.00 87.31 284 ARG A O 1
ATOM 2303 N N . GLN A 1 285 ? -13.219 -2.861 67.166 1.00 87.00 285 GLN A N 1
ATOM 2304 C CA . GLN A 1 285 ? -13.287 -2.066 68.396 1.00 87.00 285 GLN A CA 1
ATOM 2305 C C . GLN A 1 285 ? -14.412 -2.553 69.312 1.00 87.00 285 GLN A C 1
ATOM 2307 O O . GLN A 1 285 ? -14.168 -2.822 70.488 1.00 87.00 285 GLN A O 1
ATOM 2312 N N . LYS A 1 286 ? -15.618 -2.739 68.769 1.00 83.94 286 LYS A N 1
ATOM 2313 C CA . LYS A 1 286 ? -16.776 -3.217 69.532 1.00 83.94 286 LYS A CA 1
ATOM 2314 C C . LYS A 1 286 ? -16.579 -4.641 70.052 1.00 83.94 286 LYS A C 1
ATOM 2316 O O . LYS A 1 286 ? -16.843 -4.898 71.222 1.00 83.94 286 LYS A O 1
ATOM 2321 N N . LEU A 1 287 ? -16.038 -5.550 69.239 1.00 86.06 287 LEU A N 1
ATOM 2322 C CA . LEU A 1 287 ? -15.689 -6.905 69.681 1.00 86.06 287 LEU A CA 1
ATOM 2323 C C . LEU A 1 287 ? -14.665 -6.888 70.818 1.00 86.06 287 LEU A C 1
ATOM 2325 O O . LEU A 1 287 ? -14.833 -7.615 71.790 1.00 86.06 287 LEU A O 1
ATOM 2329 N N . ASN A 1 288 ? -13.642 -6.032 70.747 1.00 87.00 288 ASN A N 1
ATOM 2330 C CA . ASN A 1 288 ? -12.670 -5.898 71.834 1.00 87.00 288 ASN A CA 1
ATOM 2331 C C . ASN A 1 288 ? -13.326 -5.429 73.142 1.00 87.00 288 ASN A C 1
ATOM 2333 O O . ASN A 1 288 ? -13.001 -5.961 74.202 1.00 87.00 288 ASN A O 1
ATOM 2337 N N . VAL A 1 289 ? -14.263 -4.476 73.077 1.00 85.69 289 VAL A N 1
ATOM 2338 C CA . VAL A 1 289 ? -15.037 -4.032 74.250 1.00 85.69 289 VAL A CA 1
ATOM 2339 C C . VAL A 1 289 ? -15.884 -5.179 74.806 1.00 85.69 289 VAL A C 1
ATOM 2341 O O . VAL A 1 289 ? -15.860 -5.416 76.013 1.00 85.69 289 VAL A O 1
ATOM 2344 N N . LEU A 1 290 ? -16.572 -5.934 73.942 1.00 84.19 290 LEU A N 1
ATOM 2345 C CA . LEU A 1 290 ? -17.359 -7.103 74.344 1.00 84.19 290 LEU A CA 1
ATOM 2346 C C . LEU A 1 290 ? -16.483 -8.155 75.042 1.00 84.19 290 LEU A C 1
ATOM 2348 O O . LEU A 1 290 ? -16.819 -8.612 76.129 1.00 84.19 290 LEU A O 1
ATOM 2352 N N . ILE A 1 291 ? -15.337 -8.505 74.451 1.00 84.44 291 ILE A N 1
ATOM 2353 C CA . ILE A 1 291 ? -14.397 -9.498 74.994 1.00 84.44 291 ILE A CA 1
ATOM 2354 C C . ILE A 1 291 ? -13.889 -9.068 76.375 1.00 84.44 291 ILE A C 1
ATOM 2356 O O . ILE A 1 291 ? -13.817 -9.890 77.287 1.00 84.44 291 ILE A O 1
ATOM 2360 N N . GLN A 1 292 ? -13.571 -7.783 76.556 1.00 84.56 292 GLN A N 1
ATOM 2361 C CA . GLN A 1 292 ? -13.142 -7.247 77.850 1.00 84.56 292 GLN A CA 1
ATOM 2362 C C . GLN A 1 292 ? -14.260 -7.210 78.898 1.00 84.56 292 GLN A C 1
ATOM 2364 O O . GLN A 1 292 ? -13.977 -7.329 80.089 1.00 84.56 292 GLN A O 1
ATOM 2369 N N . ALA A 1 293 ? -15.513 -7.014 78.484 1.00 79.94 293 ALA A N 1
ATOM 2370 C CA . ALA A 1 293 ? -16.660 -7.069 79.384 1.00 79.94 293 ALA A CA 1
ATOM 2371 C C . ALA A 1 293 ? -16.947 -8.513 79.822 1.00 79.94 293 ALA A C 1
ATOM 2373 O O . ALA A 1 293 ? -17.117 -8.775 81.010 1.00 79.94 293 ALA A O 1
ATOM 2374 N N . VAL A 1 294 ? -16.911 -9.459 78.878 1.00 79.69 294 VAL A N 1
ATOM 2375 C CA . VAL A 1 294 ? -17.104 -10.893 79.140 1.00 79.69 294 VAL A CA 1
ATOM 2376 C C . VAL A 1 294 ? -15.996 -11.454 80.033 1.00 79.69 294 VAL A C 1
ATOM 2378 O O . VAL A 1 294 ? -16.286 -12.231 80.935 1.00 79.69 294 VAL A O 1
ATOM 2381 N N . SER A 1 295 ? -14.737 -11.040 79.855 1.00 80.12 295 SER A N 1
ATOM 2382 C CA . SER A 1 295 ? -13.628 -11.532 80.689 1.00 80.12 295 SER A CA 1
ATOM 2383 C C . SER A 1 295 ? -13.708 -11.102 82.158 1.00 80.12 295 SER A C 1
ATOM 2385 O O . SER A 1 295 ? -13.063 -11.714 83.006 1.00 80.12 295 SER A O 1
ATOM 2387 N N . LYS A 1 296 ? -14.500 -10.068 82.464 1.00 78.38 296 LYS A N 1
ATOM 2388 C CA . LYS A 1 296 ? -14.759 -9.566 83.822 1.00 78.38 296 LYS A CA 1
ATOM 2389 C C . LYS A 1 296 ? -16.103 -10.035 84.389 1.00 78.38 296 LYS A C 1
ATOM 2391 O O . LYS A 1 296 ? -16.447 -9.659 85.505 1.00 78.38 296 LYS A O 1
ATOM 2396 N N . MET A 1 297 ? -16.875 -10.803 83.623 1.00 77.81 297 MET A N 1
ATOM 2397 C CA . MET A 1 297 ? -18.200 -11.268 84.016 1.00 77.81 297 MET A CA 1
ATOM 2398 C C . MET A 1 297 ? -18.087 -12.528 84.881 1.00 77.81 297 MET A C 1
ATOM 2400 O O . MET A 1 297 ? -17.476 -13.517 84.478 1.00 77.81 297 MET A O 1
ATOM 2404 N N . GLU A 1 298 ? -18.709 -12.517 86.060 1.00 74.94 298 GLU A N 1
ATOM 2405 C CA . GLU A 1 298 ? -18.830 -13.720 86.884 1.00 74.94 298 GLU A CA 1
ATOM 2406 C C . GLU A 1 298 ? -19.899 -14.655 86.304 1.00 74.94 298 GLU A C 1
ATOM 2408 O O . GLU A 1 298 ? -21.048 -14.272 86.074 1.00 74.94 298 GLU A O 1
ATOM 2413 N N . VAL A 1 299 ? -19.511 -15.903 86.043 1.00 75.12 299 VAL A N 1
ATOM 2414 C CA . VAL A 1 299 ? -20.392 -16.903 85.435 1.00 75.12 299 VAL A CA 1
ATOM 2415 C C . VAL A 1 299 ? -21.214 -17.585 86.526 1.00 75.12 299 VAL A C 1
ATOM 2417 O O . VAL A 1 299 ? -20.777 -18.562 87.135 1.00 75.12 299 VAL A O 1
ATOM 2420 N N . THR A 1 300 ? -22.420 -17.076 86.760 1.00 82.31 300 THR A N 1
ATOM 2421 C CA . THR A 1 300 ? -23.406 -17.706 87.647 1.00 82.31 300 THR A CA 1
ATOM 2422 C C . THR A 1 300 ? -24.112 -18.882 86.957 1.00 82.31 300 THR A C 1
ATOM 2424 O O . THR A 1 300 ? -24.099 -19.019 85.729 1.00 82.31 300 THR A O 1
ATOM 2427 N N . GLU A 1 301 ? -24.750 -19.761 87.735 1.00 78.06 301 GLU A N 1
ATOM 2428 C CA . GLU A 1 301 ? -25.491 -20.913 87.191 1.00 78.06 301 GLU A CA 1
ATOM 2429 C C . GLU A 1 301 ? -26.688 -20.491 86.311 1.00 78.06 301 GLU A C 1
ATOM 2431 O O . GLU A 1 301 ? -26.976 -21.145 85.309 1.00 78.06 301 GLU A O 1
ATOM 2436 N N . GLU A 1 302 ? -27.319 -19.346 86.592 1.00 80.50 302 GLU A N 1
ATOM 2437 C CA . GLU A 1 302 ? -28.368 -18.766 85.736 1.00 80.50 302 GLU A CA 1
ATOM 2438 C C . GLU A 1 302 ? -27.826 -18.322 84.370 1.00 80.50 302 GLU A C 1
ATOM 2440 O O . GLU A 1 302 ? -28.436 -18.589 83.331 1.00 80.50 302 GLU A O 1
ATOM 2445 N N . VAL A 1 303 ? -26.641 -17.703 84.345 1.00 78.94 303 VAL A N 1
ATOM 2446 C CA . VAL A 1 303 ? -25.967 -17.302 83.101 1.00 78.94 303 VAL A CA 1
ATOM 2447 C C . VAL A 1 303 ? -25.612 -18.532 82.265 1.00 78.94 303 VAL A C 1
ATOM 2449 O O . VAL A 1 303 ? -25.839 -18.530 81.055 1.00 78.94 303 VAL A O 1
ATOM 2452 N N . LYS A 1 304 ? -25.121 -19.614 82.888 1.00 79.56 304 LYS A N 1
ATOM 2453 C CA . LYS A 1 304 ? -24.870 -20.888 82.189 1.00 79.56 304 LYS A CA 1
ATOM 2454 C C . LYS A 1 304 ? -26.141 -21.494 81.608 1.00 79.56 304 LYS A C 1
ATOM 2456 O O . LYS A 1 304 ? -26.116 -21.959 80.469 1.00 79.56 304 LYS A O 1
ATOM 2461 N N . ALA A 1 305 ? -27.234 -21.513 82.370 1.00 80.69 305 ALA A N 1
ATOM 2462 C CA . ALA A 1 305 ? -28.506 -22.062 81.910 1.00 80.69 305 ALA A CA 1
ATOM 2463 C C . ALA A 1 305 ? -29.039 -21.281 80.697 1.00 80.69 305 ALA A C 1
ATOM 2465 O O . ALA A 1 305 ? -29.367 -21.883 79.672 1.00 80.69 305 ALA A O 1
ATOM 2466 N N . ASN A 1 306 ? -29.014 -19.948 80.765 1.00 81.50 306 ASN A N 1
ATOM 2467 C CA . ASN A 1 306 ? -29.419 -19.079 79.661 1.00 81.50 306 ASN A CA 1
ATOM 2468 C C . ASN A 1 306 ? -28.504 -19.220 78.439 1.00 81.50 306 ASN A C 1
ATOM 2470 O O . ASN A 1 306 ? -28.996 -19.332 77.316 1.00 81.50 306 ASN A O 1
ATOM 2474 N N . ALA A 1 307 ? -27.185 -19.299 78.635 1.00 78.69 307 ALA A N 1
ATOM 2475 C CA . ALA A 1 307 ? -26.235 -19.538 77.550 1.00 78.69 307 ALA A CA 1
ATOM 2476 C C . ALA A 1 307 ? -26.472 -20.895 76.868 1.00 78.69 307 ALA A C 1
ATOM 2478 O O . ALA A 1 307 ? -26.415 -20.991 75.643 1.00 78.69 307 ALA A O 1
ATOM 2479 N N . LYS A 1 308 ? -26.797 -21.939 77.640 1.00 79.94 308 LYS A N 1
ATOM 2480 C CA . LYS A 1 308 ? -27.103 -23.274 77.113 1.00 79.94 308 LYS A CA 1
ATOM 2481 C C . LYS A 1 308 ? -28.390 -23.278 76.287 1.00 79.94 308 LYS A C 1
ATOM 2483 O O . LYS A 1 308 ? -28.404 -23.870 75.212 1.00 79.94 308 LYS A O 1
ATOM 2488 N N . ILE A 1 309 ? -29.437 -22.587 76.746 1.00 85.06 309 ILE A N 1
ATOM 2489 C CA . ILE A 1 309 ? -30.692 -22.409 75.994 1.00 85.06 309 ILE A CA 1
ATOM 2490 C C . ILE A 1 309 ? -30.433 -21.629 74.701 1.00 85.06 309 ILE A C 1
ATOM 2492 O O . ILE A 1 309 ? -30.877 -22.036 73.629 1.00 85.06 309 ILE A O 1
ATOM 2496 N N . PHE A 1 310 ? -29.669 -20.540 74.780 1.00 78.25 310 PHE A N 1
ATOM 2497 C CA . PHE A 1 310 ? -29.320 -19.726 73.621 1.00 78.25 310 PHE A CA 1
ATOM 2498 C C . PHE A 1 310 ? -28.512 -20.516 72.582 1.00 78.25 310 PHE A C 1
ATOM 2500 O O . PHE A 1 310 ? -28.855 -20.515 71.401 1.00 78.25 310 PHE A O 1
ATOM 2507 N N . TYR A 1 311 ? -27.499 -21.267 73.020 1.00 79.94 311 TYR A N 1
ATOM 2508 C CA . TYR A 1 311 ? -26.704 -22.142 72.157 1.00 79.94 311 TYR A CA 1
ATOM 2509 C C . TYR A 1 311 ? -27.558 -23.237 71.507 1.00 79.94 311 TYR A C 1
ATOM 2511 O O . TYR A 1 311 ? -27.427 -23.505 70.314 1.00 79.94 311 TYR A O 1
ATOM 2519 N N . HIS A 1 312 ? -28.482 -23.834 72.266 1.00 81.06 312 HIS A N 1
ATOM 2520 C CA . HIS A 1 312 ? -29.405 -24.832 71.734 1.00 81.06 312 HIS A CA 1
ATOM 2521 C C . HIS A 1 312 ? -30.347 -24.236 70.677 1.00 81.06 312 HIS A C 1
ATOM 2523 O O . HIS A 1 312 ? -30.579 -24.861 69.647 1.00 81.06 312 HIS A O 1
ATOM 2529 N N . ASN A 1 313 ? -30.812 -22.999 70.874 1.00 81.00 313 ASN A N 1
ATOM 2530 C CA . ASN A 1 313 ? -31.628 -22.278 69.895 1.00 81.00 313 ASN A CA 1
ATOM 2531 C C . ASN A 1 313 ? -30.847 -21.911 68.622 1.00 81.00 313 ASN A C 1
ATOM 2533 O O . ASN A 1 313 ? -31.409 -21.981 67.528 1.00 81.00 313 ASN A O 1
ATOM 2537 N N . ILE A 1 314 ? -29.562 -21.552 68.738 1.00 77.31 314 ILE A N 1
ATOM 2538 C CA . ILE A 1 314 ? -28.683 -21.326 67.578 1.00 77.31 314 ILE A CA 1
ATOM 2539 C C . ILE A 1 314 ? -28.492 -22.624 66.792 1.00 77.31 314 ILE A C 1
ATOM 2541 O O . ILE A 1 314 ? -28.689 -22.627 65.579 1.00 77.31 314 ILE A O 1
ATOM 2545 N N . LEU A 1 315 ? -28.164 -23.728 67.470 1.00 78.12 315 LEU A N 1
ATOM 2546 C CA . LEU A 1 315 ? -28.027 -25.043 66.838 1.00 78.12 315 LEU A CA 1
ATOM 2547 C C . LEU A 1 315 ? -29.327 -25.479 66.161 1.00 78.12 315 LEU A C 1
ATOM 2549 O O . LEU A 1 315 ? -29.302 -25.897 65.010 1.00 78.12 315 LEU A O 1
ATOM 2553 N N . ALA A 1 316 ? -30.469 -25.334 66.834 1.00 78.12 316 ALA A N 1
ATOM 2554 C CA . ALA A 1 316 ? -31.769 -25.681 66.269 1.00 78.12 316 ALA A CA 1
ATOM 2555 C C . ALA A 1 316 ? -32.112 -24.844 65.024 1.00 78.12 316 ALA A C 1
ATOM 2557 O O . ALA A 1 316 ? -32.678 -25.379 64.073 1.00 78.12 316 ALA A O 1
ATOM 2558 N N . ARG A 1 317 ? -31.750 -23.551 64.997 1.00 75.88 317 ARG A N 1
ATOM 2559 C CA . ARG A 1 317 ? -31.885 -22.705 63.798 1.00 75.88 317 ARG A CA 1
ATOM 2560 C C . ARG A 1 317 ? -30.948 -23.146 62.680 1.00 75.88 317 ARG A C 1
ATOM 2562 O O . ARG A 1 317 ? -31.426 -23.383 61.580 1.00 75.88 317 ARG A O 1
ATOM 2569 N N . SER A 1 318 ? -29.661 -23.328 62.973 1.00 72.69 318 SER A N 1
ATOM 2570 C CA . SER A 1 318 ? -28.673 -23.786 61.988 1.00 72.69 318 SER A CA 1
ATOM 2571 C C . SER A 1 318 ? -29.066 -25.125 61.365 1.00 72.69 318 SER A C 1
ATOM 2573 O O . SER A 1 318 ? -28.998 -25.266 60.150 1.00 72.69 318 SER A O 1
ATOM 2575 N N . MET A 1 319 ? -29.554 -26.078 62.163 1.00 72.88 319 MET A N 1
ATOM 2576 C CA . MET A 1 319 ? -30.048 -27.358 61.653 1.00 72.88 319 MET A CA 1
ATOM 2577 C C . MET A 1 319 ? -31.269 -27.175 60.746 1.00 72.88 319 MET A C 1
ATOM 2579 O O . MET A 1 319 ? -31.391 -27.883 59.759 1.00 72.88 319 MET A O 1
ATOM 2583 N N . ARG A 1 320 ? -32.160 -26.219 61.042 1.00 72.94 320 ARG A N 1
ATOM 2584 C CA . ARG A 1 320 ? -33.371 -25.941 60.251 1.00 72.94 320 ARG A CA 1
ATOM 2585 C C . ARG A 1 320 ? -33.077 -25.242 58.923 1.00 72.94 320 ARG A C 1
ATOM 2587 O O . ARG A 1 320 ? -33.780 -25.500 57.949 1.00 72.94 320 ARG A O 1
ATOM 2594 N N . ASP A 1 321 ? -32.081 -24.363 58.901 1.00 67.19 321 ASP A N 1
ATOM 2595 C CA . ASP A 1 321 ? -31.662 -23.640 57.699 1.00 67.19 321 ASP A CA 1
ATOM 2596 C C . ASP A 1 321 ? -30.797 -24.536 56.797 1.00 67.19 321 ASP A C 1
ATOM 2598 O O . ASP A 1 321 ? -31.066 -24.620 55.603 1.00 67.19 321 ASP A O 1
ATOM 2602 N N . ASN A 1 322 ? -29.893 -25.341 57.370 1.00 59.12 322 ASN A N 1
ATOM 2603 C CA . ASN A 1 322 ? -29.155 -26.363 56.618 1.00 59.12 322 ASN A CA 1
ATOM 2604 C C . ASN A 1 322 ? -30.081 -27.445 56.040 1.00 59.12 322 ASN A C 1
ATOM 2606 O O . ASN A 1 322 ? -29.848 -27.899 54.929 1.00 59.12 322 ASN A O 1
ATOM 2610 N N . TYR A 1 323 ? -31.168 -27.816 56.734 1.00 56.97 323 TYR A N 1
ATOM 2611 C CA . TYR A 1 323 ? -32.171 -28.738 56.177 1.00 56.97 323 TYR A CA 1
ATOM 2612 C C . TYR A 1 323 ? -32.888 -28.152 54.953 1.00 56.97 323 TYR A C 1
ATOM 2614 O O . TYR A 1 323 ? -33.339 -28.896 54.091 1.00 56.97 323 TYR A O 1
ATOM 2622 N N . LYS A 1 324 ? -33.029 -26.822 54.858 1.00 53.94 324 LYS A N 1
ATOM 2623 C CA . LYS A 1 324 ? -33.611 -26.187 53.667 1.00 53.94 324 LYS A CA 1
ATOM 2624 C C . LYS A 1 324 ? -32.634 -26.201 52.498 1.00 53.94 324 LYS A C 1
ATOM 2626 O O . LYS A 1 324 ? -33.074 -26.469 51.387 1.00 53.94 324 LYS A O 1
ATOM 2631 N N . ASP A 1 325 ? -31.347 -25.979 52.745 1.00 49.34 325 ASP A N 1
ATOM 2632 C CA . ASP A 1 325 ? -30.325 -26.037 51.695 1.00 49.34 325 ASP A CA 1
ATOM 2633 C C . ASP A 1 325 ? -30.022 -27.479 51.249 1.00 49.34 325 ASP A C 1
ATOM 2635 O O . ASP A 1 325 ? -29.859 -27.711 50.054 1.00 49.34 325 ASP A O 1
ATOM 2639 N N . GLU A 1 326 ? -30.050 -28.470 52.151 1.00 40.69 326 GLU A N 1
ATOM 2640 C CA . GLU A 1 326 ? -29.961 -29.893 51.780 1.00 40.69 326 GLU A CA 1
ATOM 2641 C C . GLU A 1 326 ? -31.191 -30.356 50.996 1.00 40.69 326 GLU A C 1
ATOM 2643 O O . GLU A 1 326 ? -31.027 -31.017 49.983 1.00 40.69 326 GLU A O 1
ATOM 2648 N N . VAL A 1 327 ? -32.417 -29.955 51.353 1.00 45.91 327 VAL A N 1
ATOM 2649 C CA . VAL A 1 327 ? -33.617 -30.317 50.567 1.00 45.91 327 VAL A CA 1
ATOM 2650 C C . VAL A 1 327 ? -33.643 -29.614 49.198 1.00 45.91 327 VAL A C 1
ATOM 2652 O O . VAL A 1 327 ? -34.187 -30.157 48.238 1.00 45.91 327 VAL A O 1
ATOM 2655 N N . VAL A 1 328 ? -33.016 -28.439 49.064 1.00 45.41 328 VAL A N 1
ATOM 2656 C CA . VAL A 1 328 ? -32.827 -27.765 47.765 1.00 45.41 328 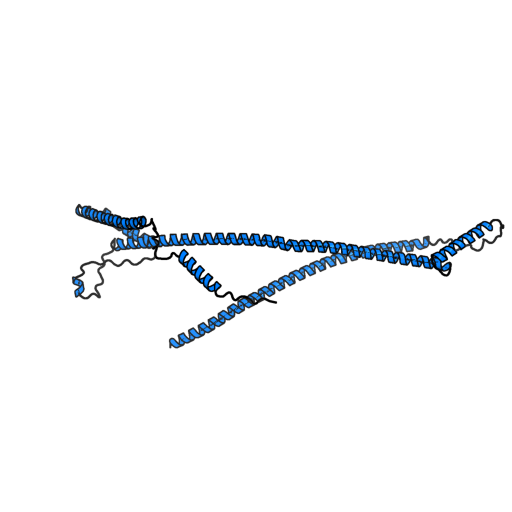VAL A CA 1
ATOM 2657 C C . VAL A 1 328 ? -31.697 -28.414 46.948 1.00 45.41 328 VAL A C 1
ATOM 2659 O O . VAL A 1 328 ? -31.806 -28.486 45.725 1.00 45.41 328 VAL A O 1
ATOM 2662 N N . ALA A 1 329 ? -30.654 -28.947 47.592 1.00 43.69 329 ALA A N 1
ATOM 2663 C CA . ALA A 1 329 ? -29.566 -29.671 46.930 1.00 43.69 329 ALA A CA 1
ATOM 2664 C C . ALA A 1 329 ? -29.943 -31.120 46.550 1.00 43.69 329 ALA A C 1
ATOM 2666 O O . ALA A 1 329 ? -29.552 -31.595 45.485 1.00 43.69 329 ALA A O 1
ATOM 2667 N N . GLU A 1 330 ? -30.744 -31.809 47.366 1.00 40.12 330 GLU A N 1
ATOM 2668 C CA . GLU A 1 330 ? -31.226 -33.180 47.127 1.00 40.12 330 GLU A CA 1
ATOM 2669 C C . GLU A 1 330 ? -32.504 -33.216 46.263 1.00 40.12 330 GLU A C 1
ATOM 2671 O O . GLU A 1 330 ? -32.801 -34.226 45.632 1.00 40.12 330 GLU A O 1
ATOM 2676 N N . GLY A 1 331 ? -33.211 -32.087 46.122 1.00 38.06 331 GLY A N 1
ATOM 2677 C CA . GLY A 1 331 ? -34.235 -31.874 45.088 1.00 38.06 331 GLY A CA 1
ATOM 2678 C C . GLY A 1 331 ? -33.667 -31.565 43.692 1.00 38.06 331 GLY A C 1
ATOM 2679 O O . GLY A 1 331 ? -34.432 -31.370 42.749 1.00 38.06 331 GLY A O 1
ATOM 2680 N N . GLY A 1 332 ? -32.336 -31.510 43.556 1.00 39.03 332 GLY A N 1
ATOM 2681 C CA . GLY A 1 332 ? -31.604 -31.127 42.346 1.00 39.03 332 GLY A CA 1
ATOM 2682 C C . GLY A 1 332 ? -31.083 -32.284 41.485 1.00 39.03 332 GLY A C 1
ATOM 2683 O O . GLY A 1 332 ? -30.249 -32.046 40.617 1.00 39.03 332 GLY A O 1
ATOM 2684 N N . LEU A 1 333 ? -31.540 -33.522 41.699 1.00 43.94 333 LEU A N 1
ATOM 2685 C CA . LEU A 1 333 ? -31.311 -34.644 40.781 1.00 43.94 333 LEU A CA 1
ATOM 2686 C C . LEU A 1 333 ? -32.524 -35.580 40.773 1.00 43.94 333 LEU A C 1
ATOM 2688 O O . LEU A 1 333 ? -32.617 -36.518 41.556 1.00 43.94 333 LEU A O 1
ATOM 2692 N N . ILE A 1 334 ? -33.464 -35.291 39.879 1.00 38.19 334 ILE A N 1
ATOM 2693 C CA . ILE A 1 334 ? -33.790 -36.078 38.680 1.00 38.19 334 ILE A CA 1
ATOM 2694 C C . ILE A 1 334 ? -34.896 -35.265 37.988 1.00 38.19 334 ILE A C 1
ATOM 2696 O O . ILE A 1 334 ? -36.055 -35.296 38.400 1.00 38.19 334 ILE A O 1
ATOM 2700 N N . GLU A 1 335 ? -34.546 -34.514 36.940 1.00 38.62 335 GLU A N 1
ATOM 2701 C CA . GLU A 1 335 ? -35.528 -34.082 35.943 1.00 38.62 335 GLU A CA 1
ATOM 2702 C C . GLU A 1 335 ? -36.068 -35.349 35.263 1.00 38.62 335 GLU A C 1
ATOM 2704 O O . GLU A 1 335 ? -35.550 -35.813 34.251 1.00 38.62 335 GLU A O 1
ATOM 2709 N N . PHE A 1 336 ? -37.106 -35.956 35.840 1.00 33.47 336 PHE A N 1
ATOM 2710 C CA . PHE A 1 336 ? -38.065 -36.670 35.017 1.00 33.47 336 PHE A CA 1
ATOM 2711 C C . PHE A 1 336 ? -38.843 -35.578 34.288 1.00 33.47 336 PHE A C 1
ATOM 2713 O O . PHE A 1 336 ? -39.795 -35.015 34.830 1.00 33.47 336 PHE A O 1
ATOM 2720 N N . GLU A 1 337 ? -38.424 -35.263 33.061 1.00 39.56 337 GLU A N 1
ATOM 2721 C CA . GLU A 1 337 ? -39.350 -34.746 32.059 1.00 39.56 337 GLU A CA 1
ATOM 2722 C C . GLU A 1 337 ? -40.476 -35.781 31.934 1.00 39.56 337 GLU A C 1
ATOM 2724 O O . GLU A 1 337 ? -40.402 -36.747 31.177 1.00 39.56 337 GLU A O 1
ATOM 2729 N N . MET A 1 338 ? -41.528 -35.620 32.735 1.00 42.56 338 MET A N 1
ATOM 2730 C CA . MET A 1 338 ? -42.826 -36.159 32.380 1.00 42.56 338 MET A CA 1
ATOM 2731 C C . MET A 1 338 ? -43.314 -35.334 31.191 1.00 42.56 338 MET A C 1
ATOM 2733 O O . MET A 1 338 ? -44.026 -34.345 31.358 1.00 42.56 338 MET A O 1
ATOM 2737 N N . GLU A 1 339 ? -42.883 -35.720 29.990 1.00 45.28 339 GLU A N 1
ATOM 2738 C CA . GLU A 1 339 ? -43.557 -35.317 28.763 1.00 45.28 339 GLU A CA 1
ATOM 2739 C C . GLU A 1 339 ? -45.021 -35.751 28.899 1.00 45.28 339 GLU A C 1
ATOM 2741 O O . GLU A 1 339 ? -45.326 -36.944 28.939 1.00 45.28 339 GLU A O 1
ATOM 2746 N N . ASP A 1 340 ? -45.925 -34.780 29.041 1.00 51.28 340 ASP A N 1
ATOM 2747 C CA . ASP A 1 340 ? -47.362 -35.023 28.984 1.00 51.28 340 ASP A CA 1
ATOM 2748 C C . ASP A 1 340 ? -47.667 -35.680 27.625 1.00 51.28 340 ASP A C 1
ATOM 2750 O O . ASP A 1 340 ? -47.517 -35.024 26.588 1.00 51.28 340 ASP A O 1
ATOM 2754 N N . PRO A 1 341 ? -48.087 -36.960 27.584 1.00 58.66 341 PRO A N 1
ATOM 2755 C CA . PRO A 1 341 ? -48.285 -37.685 26.332 1.00 58.66 341 PRO A CA 1
ATOM 2756 C C . PRO A 1 341 ? -49.412 -37.097 25.469 1.00 58.66 341 PRO A C 1
ATOM 2758 O O . PRO A 1 341 ? -49.546 -37.468 24.302 1.00 58.66 341 PRO A O 1
ATOM 2761 N N . ASN A 1 342 ? -50.214 -36.172 26.009 1.00 57.94 342 ASN A N 1
ATOM 2762 C CA . ASN A 1 342 ? -51.251 -35.463 25.265 1.00 57.94 342 ASN A CA 1
ATOM 2763 C C . ASN A 1 342 ? -50.785 -34.120 24.685 1.00 57.94 342 ASN A C 1
ATOM 2765 O O . ASN A 1 342 ? -51.526 -33.512 23.907 1.00 57.94 342 ASN A O 1
ATOM 2769 N N . VAL A 1 343 ? -49.577 -33.655 25.016 1.00 60.09 343 VAL A N 1
ATOM 2770 C CA . VAL A 1 343 ? -49.020 -32.403 24.497 1.00 60.09 343 VAL A CA 1
ATOM 2771 C C . VAL A 1 343 ? -47.935 -32.729 23.469 1.00 60.09 343 VAL A C 1
ATOM 2773 O O . VAL A 1 343 ? -46.892 -33.278 23.814 1.00 60.09 343 VAL A O 1
ATOM 2776 N N . PRO A 1 344 ? -48.136 -32.396 22.180 1.00 62.72 344 PRO A N 1
ATOM 2777 C CA . PRO A 1 344 ? -47.122 -32.626 21.162 1.00 62.72 344 PRO A CA 1
ATOM 2778 C C . PRO A 1 344 ? -45.832 -31.878 21.511 1.00 62.72 344 PRO A C 1
ATOM 2780 O O . PRO A 1 344 ? -45.822 -30.648 21.574 1.00 62.72 344 PRO A O 1
ATOM 2783 N N . GLY A 1 345 ? -44.736 -32.615 21.695 1.00 64.50 345 GLY A N 1
ATOM 2784 C CA . GLY A 1 345 ? -43.422 -32.028 21.938 1.00 64.50 345 GLY A CA 1
ATOM 2785 C C . GLY A 1 345 ? -42.969 -31.112 20.795 1.00 64.50 345 GLY A C 1
ATOM 2786 O O . GLY A 1 345 ? -43.430 -31.206 19.652 1.00 64.50 345 GLY A O 1
ATOM 2787 N N . HIS A 1 346 ? -42.012 -30.231 21.083 1.00 66.69 346 HIS A N 1
ATOM 2788 C CA . HIS A 1 346 ? -41.520 -29.215 20.144 1.00 66.69 346 HIS A CA 1
ATOM 2789 C C . HIS A 1 346 ? -41.050 -29.797 18.791 1.00 66.69 346 HIS A C 1
ATOM 2791 O O . HIS A 1 346 ? -41.222 -29.167 17.745 1.00 66.69 346 HIS A O 1
ATOM 2797 N N . ALA A 1 347 ? -40.519 -31.025 18.781 1.00 71.50 347 ALA A N 1
ATOM 2798 C CA . ALA A 1 347 ? -40.156 -31.738 17.556 1.00 71.50 347 ALA A CA 1
ATOM 2799 C C . ALA A 1 347 ? -41.378 -32.105 16.690 1.00 71.50 347 ALA A C 1
ATOM 2801 O O . ALA A 1 347 ? -41.340 -31.933 15.471 1.00 71.50 347 ALA A O 1
ATOM 2802 N N . ILE A 1 348 ? -42.478 -32.543 17.312 1.00 75.88 348 ILE A N 1
ATOM 2803 C CA . ILE A 1 348 ? -43.741 -32.879 16.634 1.00 75.88 348 ILE A CA 1
ATOM 2804 C C . ILE A 1 348 ? -44.414 -31.605 16.117 1.00 75.88 348 ILE A C 1
ATOM 2806 O O . ILE A 1 348 ? -44.911 -31.589 14.990 1.00 75.88 348 ILE A O 1
ATOM 2810 N N . ILE A 1 349 ? -44.370 -30.518 16.895 1.00 74.50 349 ILE A N 1
ATOM 2811 C CA . ILE A 1 349 ? -44.851 -29.198 16.465 1.00 74.50 349 ILE A CA 1
ATOM 2812 C C . ILE A 1 349 ? -44.061 -28.724 15.239 1.00 74.50 349 ILE A C 1
ATOM 2814 O O . ILE A 1 349 ? -44.664 -28.351 14.238 1.00 74.50 349 ILE A O 1
ATOM 2818 N N . LYS A 1 350 ? -42.723 -28.806 15.255 1.00 80.12 350 LYS A N 1
ATOM 2819 C CA . LYS A 1 350 ? -41.896 -28.454 14.087 1.00 80.12 350 LYS A CA 1
ATOM 2820 C C . LYS A 1 350 ? -42.193 -29.322 12.868 1.00 80.12 350 LYS A C 1
ATOM 2822 O O . LYS A 1 350 ? -42.248 -28.791 11.760 1.00 80.12 350 LYS A O 1
ATOM 2827 N N . LEU A 1 351 ? -42.389 -30.628 13.054 1.00 78.75 351 LEU A N 1
ATOM 2828 C CA . LEU A 1 351 ? -42.716 -31.541 11.961 1.00 78.75 351 LEU A CA 1
ATOM 2829 C C . LEU A 1 351 ? -44.079 -31.200 11.342 1.00 78.75 351 LEU A C 1
ATOM 2831 O O . LEU A 1 351 ? -44.172 -31.084 10.123 1.00 78.75 351 LEU A O 1
ATOM 2835 N N . ARG A 1 352 ? -45.113 -30.974 12.164 1.00 76.75 352 ARG A N 1
ATOM 2836 C CA . ARG A 1 352 ? -46.450 -30.586 11.685 1.00 76.75 352 ARG A CA 1
ATOM 2837 C C . ARG A 1 352 ? -46.457 -29.211 11.026 1.00 76.75 352 ARG A C 1
ATOM 2839 O O . ARG A 1 352 ? -47.082 -29.057 9.983 1.00 76.75 352 ARG A O 1
ATOM 2846 N N . SER A 1 353 ? -45.735 -28.237 11.578 1.00 76.69 353 SER A N 1
ATOM 2847 C CA . SER A 1 353 ? -45.582 -26.920 10.952 1.00 76.69 353 SER A CA 1
ATOM 2848 C C . SER A 1 353 ? -44.876 -27.019 9.601 1.00 76.69 353 SER A C 1
ATOM 2850 O O . SER A 1 353 ? -45.306 -26.382 8.647 1.00 76.69 353 SER A O 1
ATOM 2852 N N . LYS A 1 354 ? -43.840 -27.861 9.484 1.00 80.50 354 LYS A N 1
ATOM 2853 C CA . LYS A 1 354 ? -43.174 -28.116 8.201 1.00 80.50 354 LYS A CA 1
ATOM 2854 C C . LYS A 1 354 ? -44.120 -28.782 7.196 1.00 80.50 354 LYS A C 1
ATOM 2856 O O . LYS A 1 354 ? -44.208 -28.322 6.068 1.00 80.50 354 LYS A O 1
ATOM 2861 N N . GLN A 1 355 ? -44.870 -29.803 7.612 1.00 76.75 355 GLN A N 1
ATOM 2862 C CA . GLN A 1 355 ? -45.843 -30.488 6.751 1.00 76.75 355 GLN A CA 1
ATOM 2863 C C . GLN A 1 355 ? -46.969 -29.561 6.270 1.00 76.75 355 GLN A C 1
ATOM 2865 O O . GLN A 1 355 ? -47.396 -29.678 5.128 1.00 76.75 355 GLN A O 1
ATOM 2870 N N . LEU A 1 356 ? -47.430 -28.629 7.109 1.00 75.44 356 LEU A N 1
ATOM 2871 C CA . LEU A 1 356 ? -48.418 -27.617 6.721 1.00 75.44 356 LEU A CA 1
ATOM 2872 C C . LEU A 1 356 ? -47.867 -26.635 5.683 1.00 75.44 356 LEU A C 1
ATOM 2874 O O . LEU A 1 356 ? -48.568 -26.305 4.731 1.00 75.44 356 LEU A O 1
ATOM 2878 N N . VAL A 1 357 ? -46.619 -26.191 5.848 1.00 76.25 357 VAL A N 1
ATOM 2879 C CA . VAL A 1 357 ? -45.963 -25.315 4.869 1.00 76.25 357 VAL A CA 1
ATOM 2880 C C . VAL A 1 357 ? -45.737 -26.059 3.553 1.00 76.25 357 VAL A C 1
ATOM 2882 O O . VAL A 1 357 ? -46.098 -25.538 2.505 1.00 76.25 357 VAL A O 1
ATOM 2885 N N . ASP A 1 358 ? -45.232 -27.293 3.594 1.00 72.31 358 ASP A N 1
ATOM 2886 C CA . ASP A 1 358 ? -44.991 -28.097 2.389 1.00 72.31 358 ASP A CA 1
ATOM 2887 C C . ASP A 1 358 ? -46.309 -28.419 1.646 1.00 72.31 358 ASP A C 1
ATOM 2889 O O . ASP A 1 358 ? -46.352 -28.389 0.416 1.00 72.31 358 ASP A O 1
ATOM 2893 N N . ALA A 1 359 ? -47.414 -28.642 2.370 1.00 67.75 359 ALA A N 1
ATOM 2894 C CA . ALA A 1 359 ? -48.739 -28.833 1.776 1.00 67.75 359 ALA A CA 1
ATOM 2895 C C . ALA A 1 359 ? -49.288 -27.557 1.111 1.00 67.75 359 ALA A C 1
ATOM 2897 O O . ALA A 1 359 ? -49.893 -27.644 0.046 1.00 67.75 359 ALA A O 1
ATOM 2898 N N . GLN A 1 360 ? -49.045 -26.374 1.689 1.00 60.34 360 GLN A N 1
ATOM 2899 C CA . GLN A 1 360 ? -49.451 -25.101 1.077 1.00 60.34 360 GLN A CA 1
ATOM 2900 C C . GLN A 1 360 ? -48.577 -24.695 -0.114 1.00 60.34 360 GLN A C 1
ATOM 2902 O O . GLN A 1 360 ? -49.059 -24.016 -1.016 1.00 60.34 360 GLN A O 1
ATOM 2907 N N . VAL A 1 361 ? -47.313 -25.123 -0.158 1.00 57.03 361 VAL A N 1
ATOM 2908 C CA . VAL A 1 361 ? -46.447 -24.907 -1.328 1.00 57.03 361 VAL A CA 1
ATOM 2909 C C . VAL A 1 361 ? -46.868 -25.815 -2.493 1.00 57.03 361 VAL A C 1
ATOM 2911 O O . VAL A 1 361 ? -46.806 -25.389 -3.642 1.00 57.03 361 VAL A O 1
ATOM 2914 N N . SER A 1 362 ? -47.398 -27.014 -2.218 1.00 52.03 362 SER A N 1
ATOM 2915 C CA . SER A 1 362 ? -47.881 -27.942 -3.254 1.00 52.03 362 SER A CA 1
ATOM 2916 C C . SER A 1 362 ? -49.171 -27.496 -3.966 1.00 52.03 362 SER A C 1
ATOM 2918 O O . SER A 1 362 ? -49.426 -27.972 -5.070 1.00 52.03 362 SER A O 1
ATOM 2920 N N . GLU A 1 363 ? -49.989 -26.615 -3.378 1.00 53.59 363 GLU A N 1
ATOM 2921 C CA . GLU A 1 363 ? -51.217 -26.094 -4.017 1.00 53.59 363 GLU A CA 1
ATOM 2922 C C . GLU A 1 363 ? -50.959 -24.920 -4.984 1.00 53.59 363 GLU A C 1
ATOM 2924 O O . GLU A 1 363 ? -51.867 -24.519 -5.712 1.00 53.59 363 GLU A O 1
ATOM 2929 N N . PHE A 1 364 ? -49.729 -24.390 -5.038 1.00 50.69 364 PHE A N 1
ATOM 2930 C CA . PHE A 1 364 ? -49.359 -23.236 -5.871 1.00 50.69 364 PHE A CA 1
ATOM 2931 C C . PHE A 1 364 ? -48.424 -23.557 -7.049 1.00 50.69 364 PHE A C 1
ATOM 2933 O O . PHE A 1 364 ? -47.994 -22.630 -7.741 1.00 50.69 364 PHE A O 1
ATOM 2940 N N . ASP A 1 365 ? -48.160 -24.835 -7.347 1.00 47.62 365 ASP A N 1
ATOM 2941 C CA . ASP A 1 365 ? -47.463 -25.226 -8.579 1.00 47.62 365 ASP A CA 1
ATOM 2942 C C . ASP A 1 365 ? -48.383 -25.037 -9.799 1.00 47.62 365 ASP A C 1
ATOM 2944 O O . ASP A 1 365 ? -49.104 -25.929 -10.251 1.00 47.62 365 ASP A O 1
ATOM 2948 N N . VAL A 1 366 ? -48.361 -23.817 -10.337 1.00 52.62 366 VAL A N 1
ATOM 2949 C CA . VAL A 1 366 ? -48.890 -23.484 -11.660 1.00 52.62 366 VAL A CA 1
ATOM 2950 C C . VAL A 1 366 ? -47.989 -24.155 -12.706 1.00 52.62 366 VAL A C 1
ATOM 2952 O O . VAL A 1 366 ? -46.804 -23.824 -12.770 1.00 52.62 366 VAL A O 1
ATOM 2955 N N . PRO A 1 367 ? -48.496 -25.064 -13.559 1.00 52.09 367 PRO A N 1
ATOM 2956 C CA . PRO A 1 367 ? -47.681 -25.646 -14.616 1.00 52.09 367 PRO A CA 1
ATOM 2957 C C . PRO A 1 367 ? -47.320 -24.575 -15.655 1.00 52.09 367 PRO A C 1
ATOM 2959 O O . PRO A 1 367 ? -48.197 -23.934 -16.240 1.00 52.09 367 PRO A O 1
ATOM 2962 N N . GLU A 1 368 ? -46.019 -24.385 -15.889 1.00 49.00 368 GLU A N 1
ATOM 2963 C CA . GLU A 1 368 ? -45.505 -23.511 -16.9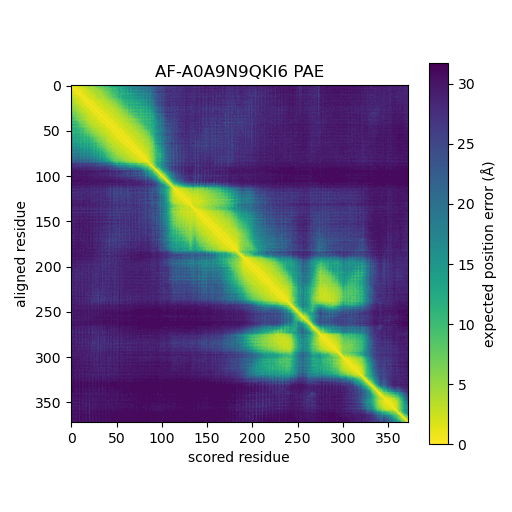45 1.00 49.00 368 GLU A CA 1
ATOM 2964 C C . GLU A 1 368 ? -46.019 -23.958 -18.330 1.00 49.00 368 GLU A C 1
ATOM 2966 O O . GLU A 1 368 ? -46.008 -25.153 -18.647 1.00 49.00 368 GLU A O 1
ATOM 2971 N N . PRO A 1 369 ? -46.444 -23.025 -19.201 1.00 50.50 369 PRO A N 1
ATOM 2972 C CA . PRO A 1 369 ? -46.896 -23.371 -20.537 1.00 50.50 369 PRO A CA 1
ATOM 2973 C C . PRO A 1 369 ? -45.715 -23.820 -21.405 1.00 50.50 369 PRO A C 1
ATOM 2975 O O . PRO A 1 369 ? -44.770 -23.076 -21.675 1.00 50.50 369 PRO A O 1
ATOM 2978 N N . SER A 1 370 ? -45.820 -25.055 -21.888 1.00 46.47 370 SER A N 1
ATOM 2979 C CA . SER A 1 370 ? -44.964 -25.672 -22.896 1.00 46.47 370 SER A CA 1
ATOM 2980 C C . SER A 1 370 ? -44.775 -24.774 -24.126 1.00 46.47 370 SER A C 1
ATOM 2982 O O . SER A 1 370 ? -45.745 -24.458 -24.819 1.00 46.47 370 SER A O 1
ATOM 2984 N N . LYS A 1 371 ? -43.522 -24.429 -24.444 1.00 41.50 371 LYS A N 1
ATOM 2985 C CA . LYS A 1 371 ? -43.146 -23.853 -25.742 1.00 41.50 371 LYS A CA 1
ATOM 2986 C C . LYS A 1 371 ? -43.199 -24.943 -26.819 1.00 41.50 371 LYS A C 1
ATOM 2988 O O . LYS A 1 371 ? -42.452 -25.917 -26.740 1.00 41.50 371 LYS A O 1
ATOM 2993 N N . LYS A 1 372 ? -44.080 -24.761 -27.804 1.00 38.09 372 LYS A N 1
ATOM 2994 C CA . LYS A 1 372 ? -43.973 -25.329 -29.154 1.00 38.09 372 LYS A CA 1
ATOM 2995 C C . LYS A 1 372 ? -43.514 -24.239 -30.104 1.00 38.09 372 LYS A C 1
ATOM 2997 O O . LYS A 1 372 ? -43.946 -23.084 -29.884 1.00 38.09 372 LYS A O 1
#

InterPro domains:
  IPR033192 Outer dynein arm-docking complex subunit 3 [PTHR46518] (2-298)

Secondary structure (DSSP, 8-state):
-HHHHHHHHHHHHHHHHHHHHHHHHHHHHHHHHHHHHHHHHHHHHHHHHHHHHHHHHHHHHHHHHHHHHHHHHHHHHHHHHHHHHHHHHHS-TTTTS-SSS---------HHHHHHHHHHHHHHHHHHHHHHT-SSGGGHHHHHHHHHHHHHHHHHHHHHHHHHHHHHHHHHHHHHHHHHHHHHHHHHHHHHHHHHHHHHHHHHHHHHHHHHHHHHHHHHHHHHHHHHHHHHHHHHHHTTTTT---PPP--TT--HHHHTT---PPPPPPP----HHHHHHHHHHHHHHHHHHHTT----HHHHHHHHHHHHHHHHHHHHHHHHHHHHHHTTS-------TTS--HHHHHHHHHHHHHHHHHT--PPPPPP-

Sequence (372 aa):
MYKKILDILKKDSSYFTVVLEALKLDCRAQGKCLMGATEMGQLAMEYLDDRKFEFNKLEKEIKANMKERERTLKLVRREVAYLVDSFPNLIRKEEATNLDDLYEDAEAGSHHSVHWELEEVMGICKRLQKDTLVSTIDQILLRLKEQTYQTERLMMQLAVNSAKRNALIEDRKHALVMLDSLKNMGQERTAQFVKEKKQLRAQIEAEDREEKNLKRSLDEKGKLIIEMKTSLQQINELLSSVGAANAPRPYDQVPPAIQYAIEDMIQPVPELEADFDKLILTARQKLNVLIQAVSKMEVTEEVKANAKIFYHNILARSMRDNYKDEVVAEGGLIEFEMEDPNVPGHAIIKLRSKQLVDAQVSEFDVPEPSKK

Mean predicted aligned error: 23.09 Å

Radius of gyration: 61.77 Å; Cα contacts (8 Å, |Δi|>4): 53; chains: 1; bounding box: 117×74×173 Å

Solvent-accessible surface area (backbone atoms only — not comparable to full-atom values): 21791 Å² total; per-residue (Å²): 112,67,68,61,54,53,54,49,53,54,53,50,52,53,52,51,50,54,54,53,50,53,51,54,51,48,53,53,51,52,52,52,51,53,52,52,52,47,54,52,49,50,54,52,50,52,54,50,51,54,51,51,52,52,50,56,51,51,51,52,50,50,53,51,51,51,53,50,50,52,51,51,51,54,50,52,52,50,52,51,50,52,48,62,68,43,47,73,74,68,55,68,84,72,84,79,72,84,91,82,85,83,85,77,93,78,75,98,78,62,71,66,59,60,51,53,51,49,52,51,51,52,51,49,44,56,51,49,18,62,76,70,70,42,96,43,66,84,49,44,64,59,52,51,53,51,51,50,53,52,49,52,54,50,50,53,52,50,53,53,51,51,52,52,53,52,51,53,54,49,53,50,50,52,52,50,53,50,50,51,51,57,62,48,54,57,53,56,54,48,52,51,50,53,50,51,54,51,50,53,50,53,49,52,58,48,52,58,50,48,53,52,53,51,51,51,52,49,52,54,52,51,51,52,52,50,51,54,48,52,52,42,49,51,52,39,51,75,42,55,75,48,90,55,76,92,66,81,76,86,73,87,82,66,65,76,87,56,60,83,78,54,90,68,87,73,76,80,80,76,78,89,75,88,51,67,70,58,44,52,51,52,38,54,52,34,49,51,53,49,52,58,52,57,76,70,54,84,85,45,72,67,56,53,52,52,51,51,52,52,52,50,52,50,51,54,47,52,54,55,53,48,50,51,54,49,52,57,58,66,67,68,74,73,89,73,78,76,71,54,92,89,55,77,50,72,69,55,49,52,50,52,53,48,52,52,51,55,55,59,56,66,78,65,74,72,81,77,83,79,87,128

Organism: NCBI:txid40085